Protein AF-0000000072579863 (afdb_homodimer)

Radius of gyration: 22.06 Å; Cα contacts (8 Å, |Δi|>4): 601; chains: 2; bounding box: 53×69×50 Å

Solvent-accessible surface area (backbone atoms only — not comparable to full-atom values): 20850 Å² total; per-residue (Å²): 117,68,35,62,46,49,32,50,51,50,44,51,38,34,43,69,58,76,55,53,56,57,38,72,56,56,63,69,60,50,19,60,74,68,69,47,52,67,66,45,46,49,36,12,48,28,32,31,34,74,67,58,52,30,44,77,42,88,98,76,46,42,24,33,30,64,64,43,58,68,49,47,50,31,52,34,43,37,44,40,52,50,42,24,47,18,49,58,72,32,66,48,58,58,71,59,46,52,53,35,48,52,50,19,50,52,23,53,75,71,65,36,54,68,53,29,47,51,28,55,52,49,46,57,49,46,35,40,51,20,56,69,18,68,68,55,37,50,52,48,52,50,44,47,22,50,44,34,31,42,44,59,54,31,37,76,81,35,71,63,69,55,58,66,50,49,60,52,51,45,53,28,46,55,28,44,77,69,68,32,33,62,58,18,16,51,52,48,26,55,51,38,67,56,44,45,64,65,54,44,72,50,44,77,130,118,66,33,61,47,48,30,50,52,50,46,50,39,34,42,70,57,77,56,53,55,57,38,75,58,56,63,70,62,50,19,60,74,66,69,47,52,66,67,44,46,50,36,10,47,28,33,31,35,73,67,57,52,29,43,76,41,88,98,75,45,42,23,32,30,65,62,42,59,69,49,46,50,33,52,34,43,38,43,39,51,49,41,24,47,16,48,59,73,32,65,48,57,60,70,61,47,51,53,37,49,52,50,20,50,52,22,53,75,70,66,35,54,70,54,27,48,51,29,54,53,51,46,56,50,48,37,40,52,19,54,70,17,69,67,57,39,50,51,47,52,50,44,46,21,51,47,36,32,42,43,59,55,34,36,75,81,36,70,63,69,56,57,66,50,48,60,51,51,44,53,27,47,55,28,44,75,68,68,32,34,63,60,19,16,51,52,48,26,55,51,39,67,55,44,46,65,65,54,45,73,51,45,77,129

InterPro domains:
  IPR000524 Transcription regulator HTH, GntR [PF00392] (3-64)
  IPR000524 Transcription regulator HTH, GntR [PR00035] (24-38)
  IPR000524 Transcription regulator HTH, GntR [PR00035] (38-54)
  IPR000524 Transcription regulator HTH, GntR [PS50949] (1-67)
  IPR000524 Transcription regulator HTH, GntR [SM00345] (6-64)
  IPR000524 Transcription regulator HTH, GntR [cd07377] (2-65)
  IPR008920 Transcription regulator FadR/GntR, C-terminal [G3DSA:1.20.120.530] (68-204)
  IPR008920 Transcription regulator FadR/GntR, C-terminal [SSF48008] (70-199)
  IPR011711 GntR, C-terminal [PF07729] (74-189)
  IPR011711 GntR, C-terminal [SM00895] (74-194)
  IPR036388 Winged helix-like DNA-binding domain superfamily [G3DSA:1.10.10.10] (1-67)
  IPR036390 Winged helix DNA-binding domain superfamily [SSF46785] (3-68)

Secondary structure (DSSP, 8-state):
-HHHHHHHHHHHHHHTT-S-TTPEE-HHHHHHHHT--HHHHHHHHHHHHHTTSEEEETTTEEEE----HHHHHHHHHHHHHHHHHHHHHS---HHHHHHHHHHHHHHHHTT-HHHHHHHHHHHHHHHHHTT--HHHHHHHHHHHHHHHHHHHHHHTT-TTTTHHHHHHHHHHHHHHHTT-HHHHHHHHHHHHHHHHHHHHTTS--/-HHHHHHHHHHHHHHTT-S-TTPEE-HHHHHHHHT--HHHHHHHHHHHHHTTSEEEETTTEEEE----HHHHHHHHHHHHHHHHHHHHHS---HHHHHHHHHHHHHHHHTT-HHHHHHHHHHHHHHHHHTT--HHHHHHHHHHHHHHHHHHHHHHTT-TTTTHHHHHHHHHHHHHHHTT-HHHHHHHHHHHHHHHHHHHHTTS--

Sequence (410 aa):
MRSQTVANQLRQEISRGRYQPGEKLNEVQLAERLDVSRNTLREGFAELASQGLVTRIHHRGVFIAKPTVADVADFYTARAFIEPNALRTADVDVPRLSTIVAAAEQALEEGDLAKVADANQRFHRVIVAGVGSSMVEDMMDRILALMRLAFLQVLEAEPEFHAPFVAKNREVMNALERMNFNEAADILEDSLISTPTAVQKYLSHMRSQTVANQLRQEISRGRYQPGEKLNEVQLAERLDVSRNTLREGFAELASQGLVTRIHHRGVFIAKPTVADVADFYTARAFIEPNALRTADVDVPRLSTIVAAAEQALEEGDLAKVADANQRFHRVIVAGVGSSMVEDMMDRILALMRLAFLQVLEAEPEFHAPFVAKNREVMNALERMNFNEAADILEDSLISTPTAVQKYLSH

Nearest PDB structures (foldseek):
  2hs5-assembly1_A  TM=8.736E-01  e=3.791E-11  Rhodococcus jostii RHA1
  7u5q-assembly2_B  TM=7.841E-01  e=1.484E-08  Brucella melitensis ATCC 23457
  3sxy-assembly1_B  TM=8.091E-01  e=8.394E-08  Thermotoga maritima
  3fms-assembly1_A-2  TM=7.259E-01  e=2.307E-07  Thermotoga maritima MSB8
  3ihu-assembly2_B  TM=7.349E-01  e=4.314E-07  Cupriavidus pinatubonensis JMP134

Organism: Corynebacterium urealyticum (strain ATCC 43042 / DSM 7109) (NCBI:txid504474)

pLDDT: mean 94.98, std 6.77, range [53.09, 98.88]

Foldseek 3Di:
DQLVVLLVVVLVCLLLPVDAAFAFDDLVVSCVVSVHDSVSNVSSLVVCVVLQQWDQDPPPHITGHQDALVNLVVLLVVLLPQQLVLLVPFQAPLVVLVVLLVQLVVCVVVVNLSSVLVSVLVNSLRSNVRNVDPVSSVNSSSSSSNVSNLVSLVCVVPVCLSVVVSVLSVVLSVCVVVVNSNSSSVSSSVCSNPSSVVSNVRGDD/DQLVVLLVVVLVCLLLPVDAAFAFDDLVVSCVVSVHDSVSNVSSLVVCVVLQQWDQDPPPHITGHQDALVNLVVLLVVLLPQQLVLLVPFQAPLVVLVVLLVQLVVCVVVVNLSSVLVSVLVNSLRSNVRNVDPVSSVNSSSSSSNVSNLVSLVCVVPVCLSVVVSVLSVQLSVCVVVVNSNSSSVSSSVCSNPSSVVSNVRGDD

Structure (mmCIF, N/CA/C/O backbone):
data_AF-0000000072579863-model_v1
#
loop_
_entity.id
_entity.type
_entity.pdbx_description
1 polymer 'Putative transcriptional regulator (GntR family)'
#
loop_
_atom_site.group_PDB
_atom_site.id
_atom_site.type_symbol
_atom_site.label_atom_id
_atom_site.label_alt_id
_atom_site.label_comp_id
_atom_site.label_asym_id
_atom_site.label_entity_id
_atom_site.label_seq_id
_atom_site.pdbx_PDB_ins_code
_atom_site.Cartn_x
_atom_site.Cartn_y
_atom_site.Cartn_z
_atom_site.occupancy
_atom_site.B_iso_or_equiv
_atom_site.auth_seq_id
_atom_site.auth_comp_id
_atom_site.auth_asym_id
_atom_site.auth_atom_id
_atom_site.pdbx_PDB_model_num
ATOM 1 N N . MET A 1 1 ? -16.328 3.16 -11.461 1 53.44 1 MET A N 1
ATOM 2 C CA . MET A 1 1 ? -15.688 4.414 -11.844 1 53.44 1 MET A CA 1
ATOM 3 C C . MET A 1 1 ? -16.062 5.531 -10.875 1 53.44 1 MET A C 1
ATOM 5 O O . MET A 1 1 ? -15.195 6.258 -10.391 1 53.44 1 MET A O 1
ATOM 9 N N . ARG A 1 2 ? -17.328 5.461 -10.539 1 54.84 2 ARG A N 1
ATOM 10 C CA . ARG A 1 2 ? -17.844 6.633 -9.836 1 54.84 2 ARG A CA 1
ATOM 11 C C . ARG A 1 2 ? -17.484 6.586 -8.359 1 54.84 2 ARG A C 1
ATOM 13 O O . ARG A 1 2 ? -17.094 7.598 -7.777 1 54.84 2 ARG A O 1
ATOM 20 N N . SER A 1 3 ? -17.531 5.348 -7.742 1 66.06 3 SER A N 1
ATOM 21 C CA . SER A 1 3 ? -17.266 5.227 -6.312 1 66.06 3 SER A CA 1
ATOM 22 C C . SER A 1 3 ? -15.797 5.492 -5.996 1 66.06 3 SER A C 1
ATOM 24 O O . SER A 1 3 ? -15.477 6.148 -5.004 1 66.06 3 SER A O 1
ATOM 26 N N . GLN A 1 4 ? -14.938 5.184 -6.84 1 69.62 4 GLN A N 1
ATOM 27 C CA . GLN A 1 4 ? -13.516 5.426 -6.645 1 69.62 4 GLN A CA 1
ATOM 28 C C . GLN A 1 4 ? -13.195 6.918 -6.699 1 69.62 4 GLN A C 1
ATOM 30 O O . GLN A 1 4 ? -12.344 7.406 -5.945 1 69.62 4 GLN A O 1
ATOM 35 N N . THR A 1 5 ? -14.094 7.496 -7.297 1 79 5 THR A N 1
ATOM 36 C CA . THR A 1 5 ? -13.93 8.938 -7.414 1 79 5 THR A CA 1
ATOM 37 C C . THR A 1 5 ? -14.305 9.633 -6.105 1 79 5 THR A C 1
ATOM 39 O O . THR A 1 5 ? -13.602 10.547 -5.656 1 79 5 THR A O 1
ATOM 42 N N . VAL A 1 6 ? -15.312 9.07 -5.453 1 90.81 6 VAL A N 1
ATOM 43 C CA . VAL A 1 6 ? -15.773 9.656 -4.195 1 90.81 6 VAL A CA 1
ATOM 44 C C . VAL A 1 6 ? -14.711 9.461 -3.117 1 90.81 6 VAL A C 1
ATOM 46 O O . VAL A 1 6 ? -14.352 10.414 -2.42 1 90.81 6 VAL A O 1
ATOM 49 N N . ALA A 1 7 ? -14.195 8.242 -3.006 1 93.12 7 ALA A N 1
ATOM 50 C CA . ALA A 1 7 ? -13.18 7.941 -2.002 1 93.12 7 ALA A CA 1
ATOM 51 C C . ALA A 1 7 ? -11.93 8.797 -2.219 1 93.12 7 ALA A C 1
ATOM 53 O O . ALA A 1 7 ? -11.359 9.328 -1.264 1 93.12 7 ALA A O 1
ATOM 54 N N . ASN A 1 8 ? -11.578 8.914 -3.459 1 93.44 8 ASN A N 1
ATOM 55 C CA . ASN A 1 8 ? -10.398 9.711 -3.787 1 93.44 8 ASN A CA 1
ATOM 56 C C . ASN A 1 8 ? -10.594 11.18 -3.416 1 93.44 8 ASN A C 1
ATOM 58 O O . ASN A 1 8 ? -9.711 11.805 -2.83 1 93.44 8 ASN A O 1
ATOM 62 N N . GLN A 1 9 ? -11.703 11.711 -3.729 1 95 9 GLN A N 1
ATOM 63 C CA . GLN A 1 9 ? -12.008 13.102 -3.42 1 95 9 GLN A CA 1
ATOM 64 C C . GLN A 1 9 ? -12.023 13.344 -1.913 1 95 9 GLN A C 1
ATOM 66 O O . GLN A 1 9 ? -11.438 14.312 -1.43 1 95 9 GLN A O 1
ATOM 71 N N . LEU A 1 10 ? -12.648 12.484 -1.229 1 96.44 10 LEU A N 1
ATOM 72 C CA . LEU A 1 10 ? -12.734 12.656 0.217 1 96.44 10 LEU A CA 1
ATOM 73 C C . LEU A 1 10 ? -11.367 12.469 0.87 1 96.44 10 LEU A C 1
ATOM 75 O O . LEU A 1 10 ? -11.023 13.18 1.814 1 96.44 10 LEU A O 1
ATOM 79 N N . ARG A 1 11 ? -10.609 11.5 0.396 1 97.12 11 ARG A N 1
ATOM 80 C CA . ARG A 1 11 ? -9.258 11.297 0.911 1 97.12 11 ARG A CA 1
ATOM 81 C C . ARG A 1 11 ? -8.414 12.562 0.737 1 97.12 11 ARG A C 1
ATOM 83 O O . ARG A 1 11 ? -7.664 12.938 1.639 1 97.12 11 ARG A O 1
ATOM 90 N N . GLN A 1 12 ? -8.57 13.18 -0.428 1 95.62 12 GLN A N 1
ATOM 91 C CA . GLN A 1 12 ? -7.852 14.422 -0.693 1 95.62 12 GLN A CA 1
ATOM 92 C C . GLN A 1 12 ? -8.289 15.531 0.263 1 95.62 12 GLN A C 1
ATOM 94 O O . GLN A 1 12 ? -7.461 16.281 0.773 1 95.62 12 GLN A O 1
ATOM 99 N N . GLU A 1 13 ? -9.539 15.625 0.482 1 96.75 13 GLU A N 1
ATOM 100 C CA . GLU A 1 13 ? -10.062 16.625 1.404 1 96.75 13 GLU A CA 1
ATOM 101 C C . GLU A 1 13 ? -9.57 16.375 2.826 1 96.75 13 GLU A C 1
ATOM 103 O O . GLU A 1 13 ? -9.25 17.328 3.555 1 96.75 13 GLU A O 1
ATOM 108 N N . ILE A 1 14 ? -9.5 15.109 3.176 1 97.75 14 ILE A N 1
ATOM 109 C CA . ILE A 1 14 ? -8.969 14.75 4.484 1 97.75 14 ILE A CA 1
ATOM 110 C C . ILE A 1 14 ? -7.5 15.156 4.574 1 97.75 14 ILE A C 1
ATOM 112 O O . ILE A 1 14 ? -7.078 15.781 5.551 1 97.75 14 ILE A O 1
ATOM 116 N N . SER A 1 15 ? -6.758 14.914 3.539 1 96.94 15 SER A N 1
ATOM 117 C CA . SER A 1 15 ? -5.332 15.219 3.51 1 96.94 15 SER A CA 1
ATOM 118 C C . SER A 1 15 ? -5.086 16.719 3.562 1 96.94 15 SER A C 1
ATOM 120 O O . SER A 1 15 ? -4.043 17.172 4.043 1 96.94 15 SER A O 1
ATOM 122 N N . ARG A 1 16 ? -6.082 17.484 3.146 1 95.44 16 ARG A N 1
ATOM 123 C CA . ARG A 1 16 ? -5.961 18.938 3.125 1 95.44 16 ARG A CA 1
ATOM 124 C C . ARG A 1 16 ? -6.441 19.547 4.438 1 95.44 16 ARG A C 1
ATOM 126 O O . ARG A 1 16 ? -6.371 20.766 4.625 1 95.44 16 ARG A O 1
ATOM 133 N N . GLY A 1 17 ? -6.996 18.75 5.262 1 96.38 17 GLY A N 1
ATOM 134 C CA . GLY A 1 17 ? -7.391 19.234 6.578 1 96.38 17 GLY A CA 1
ATOM 135 C C . GLY A 1 17 ? -8.805 19.781 6.613 1 96.38 17 GLY A C 1
ATOM 136 O O . GLY A 1 17 ? -9.148 20.594 7.477 1 96.38 17 GLY A O 1
ATOM 137 N N . ARG A 1 18 ? -9.633 19.297 5.707 1 96.38 18 ARG A N 1
ATOM 138 C CA . ARG A 1 18 ? -10.992 19.812 5.629 1 96.38 18 ARG A CA 1
ATOM 139 C C . ARG A 1 18 ? -11.891 19.172 6.676 1 96.38 18 ARG A C 1
ATOM 141 O O . ARG A 1 18 ? -13.008 19.625 6.914 1 96.38 18 ARG A O 1
ATOM 148 N N . TYR A 1 19 ? -11.445 18.125 7.305 1 97.44 19 TYR A N 1
ATOM 149 C CA . TYR A 1 19 ? -12.195 17.406 8.328 1 97.44 19 TYR A CA 1
ATOM 150 C C . TYR A 1 19 ? -11.383 17.266 9.609 1 97.44 19 TYR A C 1
ATOM 152 O O . TYR A 1 19 ? -10.148 17.156 9.562 1 97.44 19 TYR A O 1
ATOM 160 N N . GLN A 1 20 ? -12.07 17.25 10.719 1 96.94 20 GLN A N 1
ATOM 161 C CA . GLN A 1 20 ? -11.43 17.031 12.016 1 96.94 20 GLN A CA 1
ATOM 162 C C . GLN A 1 20 ? -11.492 15.57 12.43 1 96.94 20 GLN A C 1
ATOM 164 O O . GLN A 1 20 ? -12.469 14.875 12.125 1 96.94 20 GLN A O 1
ATOM 169 N N . PRO A 1 21 ? -10.438 15.125 13.117 1 96.69 21 PRO A N 1
ATOM 170 C CA . PRO A 1 21 ? -10.539 13.773 13.664 1 96.69 21 PRO A CA 1
ATOM 171 C C . PRO A 1 21 ? -11.789 13.57 14.523 1 96.69 21 PRO A C 1
ATOM 173 O O . PRO A 1 21 ? -12.078 14.398 15.391 1 96.69 21 PRO A O 1
ATOM 176 N N . G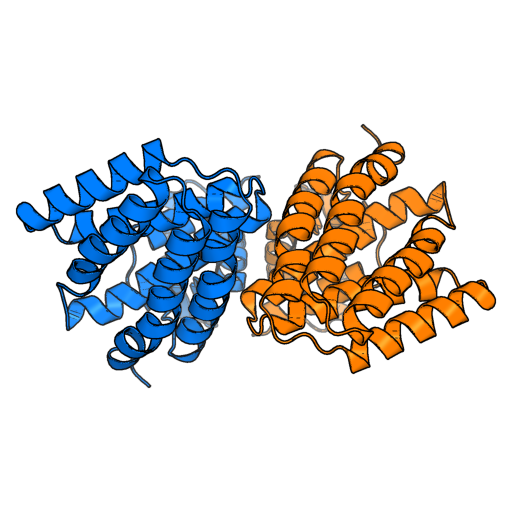LY A 1 22 ? -12.57 12.547 14.18 1 96.62 22 GLY A N 1
ATOM 177 C CA . GLY A 1 22 ? -13.75 12.219 14.961 1 96.62 22 GLY A CA 1
ATOM 178 C C . GLY A 1 22 ? -15.008 12.906 14.469 1 96.62 22 GLY A C 1
ATOM 179 O O . GLY A 1 22 ? -16.109 12.648 14.961 1 96.62 22 GLY A O 1
ATOM 180 N N . GLU A 1 23 ? -14.883 13.695 13.484 1 97.44 23 GLU A N 1
ATOM 181 C CA . GLU A 1 23 ? -16.016 14.445 12.938 1 97.44 23 GLU A CA 1
ATOM 182 C C . GLU A 1 23 ? -17.031 13.523 12.289 1 97.44 23 GLU A C 1
ATOM 184 O O . GLU A 1 23 ? -16.656 12.617 11.539 1 97.44 23 GLU A O 1
ATOM 189 N N . LYS A 1 24 ? -18.344 13.68 12.609 1 97.75 24 LYS A N 1
ATOM 190 C CA . LYS A 1 24 ? -19.406 12.914 11.969 1 97.75 24 LYS A CA 1
ATOM 191 C C . LYS A 1 24 ? -19.688 13.438 10.562 1 97.75 24 LYS A C 1
ATOM 193 O O . LYS A 1 24 ? -19.781 14.648 10.352 1 97.75 24 LYS A O 1
ATOM 198 N N . LEU A 1 25 ? -19.766 12.547 9.633 1 97.38 25 LEU A N 1
ATOM 199 C CA . LEU A 1 25 ? -20.062 12.922 8.258 1 97.38 25 LEU A CA 1
ATOM 200 C C . LEU A 1 25 ? -21.562 12.852 7.996 1 97.38 25 LEU A C 1
ATOM 202 O O . LEU A 1 25 ? -22.219 11.867 8.336 1 97.38 25 LEU A O 1
ATOM 206 N N . ASN A 1 26 ? -22.109 13.898 7.461 1 95.88 26 ASN A N 1
ATOM 207 C CA . ASN A 1 26 ? -23.5 13.922 7.039 1 95.88 26 ASN A CA 1
ATOM 208 C C . ASN A 1 26 ? -23.688 13.336 5.645 1 95.88 26 ASN A C 1
ATOM 210 O O . ASN A 1 26 ? -23.375 13.984 4.645 1 95.88 26 ASN A O 1
ATOM 214 N N . GLU A 1 27 ? -24.203 12.18 5.605 1 94.19 27 GLU A N 1
ATOM 215 C CA . GLU A 1 27 ? -24.297 11.445 4.352 1 94.19 27 GLU A CA 1
ATOM 216 C C . GLU A 1 27 ? -25.156 12.188 3.338 1 94.19 27 GLU A C 1
ATOM 218 O O . GLU A 1 27 ? -24.828 12.242 2.152 1 94.19 27 GLU A O 1
ATOM 223 N N . VAL A 1 28 ? -26.266 12.781 3.807 1 94.5 28 VAL A N 1
ATOM 224 C CA . VAL A 1 28 ? -27.188 13.469 2.916 1 94.5 28 VAL A CA 1
ATOM 225 C C . VAL A 1 28 ? -26.5 14.688 2.297 1 94.5 28 VAL A C 1
ATOM 227 O O . VAL A 1 28 ? -26.516 14.859 1.075 1 94.5 28 VAL A O 1
ATOM 230 N N . GLN A 1 29 ? -25.922 15.453 3.072 1 95.88 29 GLN A N 1
ATOM 231 C CA . GLN A 1 29 ? -25.234 16.656 2.607 1 95.88 29 GLN A CA 1
ATOM 232 C C . GLN A 1 29 ? -24.078 16.312 1.685 1 95.88 29 GLN A C 1
ATOM 234 O O . GLN A 1 29 ? -23.859 16.984 0.675 1 95.88 29 GLN A O 1
ATOM 239 N N . LEU A 1 30 ? -23.281 15.297 2.076 1 96.06 30 LEU A N 1
ATOM 240 C CA . LEU A 1 30 ? -22.109 14.906 1.285 1 96.06 30 LEU A CA 1
ATOM 241 C C . LEU A 1 30 ? -22.547 14.367 -0.076 1 96.06 30 LEU A C 1
ATOM 243 O O . LEU A 1 30 ? -21.906 14.664 -1.093 1 96.06 30 LEU A O 1
ATOM 247 N N . ALA A 1 31 ? -23.594 13.586 -0.081 1 95.5 31 ALA A N 1
ATOM 248 C CA . ALA A 1 31 ? -24.109 13.055 -1.342 1 95.5 31 ALA A CA 1
ATOM 249 C C . ALA A 1 31 ? -24.531 14.188 -2.275 1 95.5 31 ALA A C 1
ATOM 251 O O . ALA A 1 31 ? -24.266 14.141 -3.479 1 95.5 31 ALA A O 1
ATOM 252 N N . GLU A 1 32 ? -25.188 15.188 -1.722 1 95.88 32 GLU A N 1
ATOM 253 C CA . GLU A 1 32 ? -25.625 16.344 -2.494 1 95.88 32 GLU A CA 1
ATOM 254 C C . GLU A 1 32 ? -24.438 17.125 -3.031 1 95.88 32 GLU A C 1
ATOM 256 O O . GLU A 1 32 ? -24.391 17.469 -4.215 1 95.88 32 GLU A O 1
ATOM 261 N N . ARG A 1 33 ? -23.484 17.328 -2.211 1 95.38 33 ARG A N 1
ATOM 262 C CA . ARG A 1 33 ? -22.312 18.125 -2.58 1 95.38 33 ARG A CA 1
ATOM 263 C C . ARG A 1 33 ? -21.5 17.422 -3.67 1 95.38 33 ARG A C 1
ATOM 265 O O . ARG A 1 33 ? -20.984 18.078 -4.578 1 95.38 33 ARG A O 1
ATOM 272 N N . LEU A 1 34 ? -21.406 16.141 -3.529 1 94.62 34 LEU A N 1
ATOM 273 C CA . LEU A 1 34 ? -20.594 15.375 -4.465 1 94.62 34 LEU A CA 1
ATOM 274 C C . LEU A 1 34 ? -21.422 14.938 -5.676 1 94.62 34 LEU A C 1
ATOM 276 O O . LEU A 1 34 ? -20.875 14.344 -6.609 1 94.62 34 LEU A O 1
ATOM 280 N N . ASP A 1 35 ? -22.641 15.203 -5.672 1 94.56 35 ASP A N 1
ATOM 281 C CA . ASP A 1 35 ? -23.562 14.883 -6.746 1 94.56 35 ASP A CA 1
ATOM 282 C C . ASP A 1 35 ? -23.562 13.391 -7.059 1 94.56 35 ASP A C 1
ATOM 284 O O . ASP A 1 35 ? -23.344 12.992 -8.203 1 94.56 35 ASP A O 1
ATOM 288 N N . VAL A 1 36 ? -23.734 12.586 -6.047 1 93.88 36 VAL A N 1
ATOM 289 C CA . VAL A 1 36 ? -23.812 11.133 -6.188 1 93.88 36 VAL A CA 1
ATOM 290 C C . VAL A 1 36 ? -24.969 10.594 -5.367 1 93.88 36 VAL A C 1
ATOM 292 O O . VAL A 1 36 ? -25.516 11.289 -4.5 1 93.88 36 VAL A O 1
ATOM 295 N N . SER A 1 37 ? -25.344 9.398 -5.715 1 90.31 37 SER A N 1
ATOM 296 C CA . SER A 1 37 ? -26.375 8.727 -4.926 1 90.31 37 SER A CA 1
ATOM 297 C C . SER A 1 37 ? -25.844 8.32 -3.557 1 90.31 37 SER A C 1
ATOM 299 O O . SER A 1 37 ? -24.625 8.273 -3.346 1 90.31 37 SER A O 1
ATOM 301 N N . ARG A 1 38 ? -26.734 8.07 -2.65 1 87.81 38 ARG A N 1
ATOM 302 C CA . ARG A 1 38 ? -26.344 7.602 -1.324 1 87.81 38 ARG A CA 1
ATOM 303 C C . ARG A 1 38 ? -25.594 6.27 -1.411 1 87.81 38 ARG A C 1
ATOM 305 O O . ARG A 1 38 ? -24.688 6.012 -0.627 1 87.81 38 ARG A O 1
ATOM 312 N N . ASN A 1 39 ? -25.969 5.465 -2.287 1 82.44 39 ASN A N 1
ATOM 313 C CA . ASN A 1 39 ? -25.328 4.172 -2.471 1 82.44 39 ASN A CA 1
ATOM 314 C C . ASN A 1 39 ? -23.875 4.328 -2.918 1 82.44 39 ASN A C 1
ATOM 316 O O . ASN A 1 39 ? -22.984 3.664 -2.391 1 82.44 39 ASN A O 1
ATOM 320 N N . THR A 1 40 ? -23.672 5.168 -3.844 1 86.56 40 THR A N 1
ATOM 321 C CA . THR A 1 40 ? -22.328 5.457 -4.328 1 86.56 40 THR A CA 1
ATOM 322 C C . THR A 1 40 ? -21.453 6.031 -3.213 1 86.56 40 THR A C 1
ATOM 324 O O . THR A 1 40 ? -20.297 5.656 -3.07 1 86.56 40 THR A O 1
ATOM 327 N N . LEU A 1 41 ? -22.062 6.902 -2.477 1 92 41 LEU A N 1
ATOM 328 C CA . LEU A 1 41 ? -21.344 7.488 -1.351 1 92 41 LEU A CA 1
ATOM 329 C C . LEU A 1 41 ? -20.938 6.418 -0.344 1 92 41 LEU A C 1
ATOM 331 O O . LEU A 1 41 ? -19.797 6.418 0.149 1 92 41 LEU A O 1
ATOM 335 N N . ARG A 1 42 ? -21.812 5.523 -0.1 1 85.69 42 ARG A N 1
ATOM 336 C CA . ARG A 1 42 ? -21.562 4.473 0.878 1 85.69 42 ARG A CA 1
ATOM 337 C C . ARG A 1 42 ? -20.453 3.529 0.391 1 85.69 42 ARG A C 1
ATOM 339 O O . ARG A 1 42 ? -19.672 3.023 1.189 1 85.69 42 ARG A O 1
ATOM 346 N N . GLU A 1 43 ? -20.406 3.377 -0.846 1 85 43 GLU A N 1
ATOM 347 C CA . GLU A 1 43 ? -19.297 2.609 -1.416 1 85 43 GLU A CA 1
ATOM 348 C C . GLU A 1 43 ? -17.969 3.32 -1.203 1 85 43 GLU A C 1
ATOM 350 O O . GLU A 1 43 ? -16.953 2.68 -0.899 1 85 43 GLU A O 1
ATOM 355 N N . GLY A 1 44 ? -18.031 4.578 -1.396 1 91.12 44 GLY A N 1
ATOM 356 C CA . GLY A 1 44 ? -16.844 5.371 -1.108 1 91.12 44 GLY A CA 1
ATOM 357 C C . GLY A 1 44 ? -16.422 5.305 0.346 1 91.12 44 GLY A C 1
ATOM 358 O O . GLY A 1 44 ? -15.227 5.188 0.645 1 91.12 44 GLY A O 1
ATOM 359 N N . PHE A 1 45 ? -17.406 5.293 1.229 1 92.44 45 PHE A N 1
ATOM 360 C CA . PHE A 1 45 ? -17.141 5.184 2.658 1 92.44 45 PHE A CA 1
ATOM 361 C C . PHE A 1 45 ? -16.5 3.834 2.984 1 92.44 45 PHE A C 1
ATOM 363 O O . PHE A 1 45 ? -15.609 3.75 3.826 1 92.44 45 PHE A O 1
ATOM 370 N N . ALA A 1 46 ? -16.969 2.85 2.33 1 88 46 ALA A N 1
ATOM 371 C CA . ALA A 1 46 ? -16.422 1.518 2.572 1 88 46 ALA A CA 1
ATOM 372 C C . ALA A 1 46 ? -14.945 1.454 2.189 1 88 46 ALA A C 1
ATOM 374 O O . ALA A 1 46 ? -14.133 0.869 2.912 1 88 46 ALA A O 1
ATOM 375 N N . GLU A 1 47 ? -14.641 2.062 1.113 1 89.62 47 GLU A N 1
ATOM 376 C CA . GLU A 1 47 ? -13.242 2.133 0.694 1 89.62 47 GLU A CA 1
ATOM 377 C C . GLU A 1 47 ? -12.406 2.918 1.698 1 89.62 47 GLU A C 1
ATOM 379 O O . GLU A 1 47 ? -11.328 2.469 2.104 1 89.62 47 GLU A O 1
ATOM 384 N N . LEU A 1 48 ? -12.93 4.023 2.107 1 94.81 48 LEU A N 1
ATOM 385 C CA . LEU A 1 48 ? -12.211 4.863 3.059 1 94.81 48 LEU A CA 1
ATOM 386 C C . LEU A 1 48 ? -12.062 4.156 4.402 1 94.81 48 LEU A C 1
ATOM 388 O O . LEU A 1 48 ? -11.055 4.328 5.094 1 94.81 48 LEU A O 1
ATOM 392 N N . ALA A 1 49 ? -13.062 3.396 4.773 1 92.44 49 ALA A N 1
ATOM 393 C CA . ALA A 1 49 ? -13 2.629 6.016 1 92.44 49 ALA A CA 1
ATOM 394 C C . ALA A 1 49 ? -11.898 1.574 5.957 1 92.44 49 ALA A C 1
ATOM 396 O O . ALA A 1 49 ? -11.18 1.369 6.934 1 92.44 49 ALA A O 1
ATOM 397 N N . SER A 1 50 ? -11.773 0.997 4.84 1 88.56 50 SER A N 1
ATOM 398 C CA . SER A 1 50 ? -10.727 -0.004 4.664 1 88.56 50 SER A CA 1
ATOM 399 C C . SER A 1 50 ? -9.336 0.629 4.727 1 88.56 50 SER A C 1
ATOM 401 O O . SER A 1 50 ? -8.352 -0.05 5.023 1 88.56 50 SER A O 1
ATOM 403 N N . GLN A 1 51 ? -9.305 1.89 4.469 1 92.56 51 GLN A N 1
ATOM 404 C CA . GLN A 1 51 ? -8.055 2.637 4.52 1 92.56 51 GLN A CA 1
ATOM 405 C C . GLN A 1 51 ? -7.832 3.246 5.902 1 92.56 51 GLN A C 1
ATOM 407 O O . GLN A 1 51 ? -6.824 3.914 6.141 1 92.56 51 GLN A O 1
ATOM 412 N N . GLY A 1 52 ? -8.805 3.078 6.781 1 94.12 52 GLY A N 1
ATOM 413 C CA . GLY A 1 52 ? -8.688 3.588 8.133 1 94.12 52 GLY A CA 1
ATOM 414 C C . GLY A 1 52 ? -8.961 5.074 8.242 1 94.12 52 GLY A C 1
ATOM 415 O O . GLY A 1 52 ? -8.586 5.715 9.227 1 94.12 52 GLY A O 1
ATOM 416 N N . LEU A 1 53 ? -9.648 5.637 7.223 1 97.31 53 LEU A N 1
ATOM 417 C CA . LEU A 1 53 ? -9.812 7.086 7.18 1 97.31 53 LEU A CA 1
ATOM 418 C C . LEU A 1 53 ? -11.164 7.496 7.738 1 97.31 53 LEU A C 1
ATOM 420 O O . LEU A 1 53 ? -11.367 8.656 8.094 1 97.31 53 LEU A O 1
ATOM 424 N N . VAL A 1 54 ? -12.125 6.52 7.719 1 96.75 54 VAL A N 1
ATOM 425 C CA . VAL A 1 54 ? -13.414 6.723 8.375 1 96.75 54 VAL A CA 1
ATOM 426 C C . VAL A 1 54 ? -13.797 5.469 9.156 1 96.75 54 VAL A C 1
ATOM 428 O O . VAL A 1 54 ? -13.219 4.398 8.953 1 96.75 54 VAL A O 1
ATOM 431 N N . THR A 1 55 ? -14.664 5.656 10.062 1 94.5 55 THR A N 1
ATOM 432 C CA . THR A 1 55 ? -15.234 4.559 10.836 1 94.5 55 THR A CA 1
ATOM 433 C C . THR A 1 55 ? -16.75 4.598 10.797 1 94.5 55 THR A C 1
ATOM 435 O O . THR A 1 55 ? -17.359 5.648 11.016 1 94.5 55 THR A O 1
ATOM 438 N N . ARG A 1 56 ? -17.281 3.492 10.5 1 90.12 56 ARG A N 1
ATOM 439 C CA . ARG A 1 56 ? -18.734 3.365 10.547 1 90.12 56 ARG A CA 1
ATOM 440 C C . ARG A 1 56 ? -19.188 2.783 11.875 1 90.12 56 ARG A C 1
ATOM 442 O O . ARG A 1 56 ? -18.719 1.729 12.297 1 90.12 56 ARG A O 1
ATOM 449 N N . ILE A 1 57 ? -20.062 3.461 12.492 1 89.88 57 ILE A N 1
ATOM 450 C CA . ILE A 1 57 ? -20.641 2.98 13.742 1 89.88 57 ILE A CA 1
ATOM 451 C C . ILE A 1 57 ? -22.125 2.699 13.539 1 89.88 57 ILE A C 1
ATOM 453 O O . ILE A 1 57 ? -22.875 3.58 13.117 1 89.88 57 ILE A O 1
ATOM 457 N N . HIS A 1 58 ? -22.469 1.477 13.852 1 85.5 58 HIS A N 1
ATOM 458 C CA . HIS A 1 58 ? -23.844 1.031 13.664 1 85.5 58 HIS A CA 1
ATOM 459 C C . HIS A 1 58 ? -24.828 1.963 14.375 1 85.5 58 HIS A C 1
ATOM 461 O O . HIS A 1 58 ? -24.609 2.326 15.531 1 85.5 58 HIS A O 1
ATOM 467 N N . HIS A 1 59 ? -25.797 2.385 13.68 1 87.69 59 HIS A N 1
ATOM 468 C CA . HIS A 1 59 ? -26.922 3.205 14.141 1 87.69 59 HIS A CA 1
ATOM 469 C C . HIS A 1 59 ? -26.453 4.605 14.523 1 87.69 59 HIS A C 1
ATOM 471 O O . HIS A 1 59 ? -27.203 5.375 15.117 1 87.69 59 HIS A O 1
ATOM 477 N N . ARG A 1 60 ? -25.188 4.969 14.328 1 92.19 60 ARG A N 1
ATOM 478 C CA . ARG A 1 60 ? -24.703 6.301 14.672 1 92.19 60 ARG A CA 1
ATOM 479 C C . ARG A 1 60 ? -24.25 7.051 13.422 1 92.19 60 ARG A C 1
ATOM 481 O O . ARG A 1 60 ? -24.391 8.273 13.336 1 92.19 60 ARG A O 1
ATOM 488 N N . GLY A 1 61 ? -23.594 6.242 12.5 1 94.38 61 GLY A N 1
ATOM 489 C CA . GLY A 1 61 ? -23.172 6.91 11.281 1 94.38 61 GLY A CA 1
ATOM 490 C C . GLY A 1 61 ? -21.719 6.688 10.945 1 94.38 61 GLY A C 1
ATOM 491 O O . GLY A 1 61 ? -21.141 5.672 11.328 1 94.38 61 GLY A O 1
ATOM 492 N N . VAL A 1 62 ? -21.172 7.562 10.039 1 95.88 62 VAL A N 1
ATOM 493 C CA . VAL A 1 62 ? -19.797 7.488 9.578 1 95.88 62 VAL A CA 1
ATOM 494 C C . VAL A 1 62 ? -19 8.664 10.148 1 95.88 62 VAL A C 1
ATOM 496 O O . VAL A 1 62 ? -19.453 9.805 10.117 1 95.88 62 VAL A O 1
ATOM 499 N N . PHE A 1 63 ? -17.844 8.352 10.688 1 98.06 63 PHE A N 1
ATOM 500 C CA . PHE A 1 63 ? -17 9.344 11.344 1 98.06 63 PHE A CA 1
ATOM 501 C C . PHE A 1 63 ? -15.602 9.352 10.734 1 98.06 63 PHE A C 1
ATOM 503 O O . PHE A 1 63 ? -15.078 8.305 10.344 1 98.06 63 PHE A O 1
ATOM 510 N N . ILE A 1 64 ? -15.023 10.531 10.68 1 98.44 64 ILE A N 1
ATOM 511 C CA . ILE A 1 64 ? -13.609 10.633 10.336 1 98.44 64 ILE A CA 1
ATOM 512 C C . ILE A 1 64 ? -12.773 9.914 11.391 1 98.44 64 ILE A C 1
ATOM 514 O O . ILE A 1 64 ? -13.039 10.023 12.586 1 98.44 64 ILE A O 1
ATOM 518 N N . ALA A 1 65 ? -11.766 9.273 10.945 1 97.19 65 ALA A N 1
ATOM 519 C CA . ALA A 1 65 ? -10.922 8.492 11.852 1 97.19 65 ALA A CA 1
ATOM 520 C C . ALA A 1 65 ? -10.125 9.406 12.781 1 97.19 65 ALA A C 1
ATOM 522 O O . ALA A 1 65 ? -9.828 10.555 12.422 1 97.19 65 ALA A O 1
ATOM 523 N N . LYS A 1 66 ? -9.891 8.906 13.93 1 96.19 66 LYS A N 1
ATOM 524 C CA . LYS A 1 66 ? -8.961 9.492 14.891 1 96.19 66 LYS A CA 1
ATOM 525 C C . LYS A 1 66 ? -7.762 8.578 15.125 1 96.19 66 LYS A C 1
ATOM 527 O O . LYS A 1 66 ? -7.82 7.672 15.953 1 96.19 66 LYS A O 1
ATOM 532 N N . PRO A 1 67 ? -6.688 8.828 14.375 1 96.12 67 PRO A N 1
ATOM 533 C CA . PRO A 1 67 ? -5.531 7.938 14.469 1 96.12 67 PRO A CA 1
ATOM 534 C C . PRO A 1 67 ? -5.035 7.773 15.906 1 96.12 67 PRO A C 1
ATOM 536 O O . PRO A 1 67 ? -5 8.742 16.672 1 96.12 67 PRO A O 1
ATOM 539 N N . THR A 1 68 ? -4.734 6.566 16.25 1 95.12 68 THR A N 1
ATOM 540 C CA . THR A 1 68 ? -4.211 6.203 17.562 1 95.12 68 THR A CA 1
ATOM 541 C C . THR A 1 68 ? -2.688 6.156 17.547 1 95.12 68 THR A C 1
ATOM 543 O O . THR A 1 68 ? -2.068 6.336 16.5 1 95.12 68 THR A O 1
ATOM 546 N N . VAL A 1 69 ? -2.113 5.898 18.734 1 95.81 69 VAL A N 1
ATOM 547 C CA . VAL A 1 69 ? -0.671 5.711 18.859 1 95.81 69 VAL A CA 1
ATOM 548 C C . VAL A 1 69 ? -0.216 4.555 17.984 1 95.81 69 VAL A C 1
ATOM 550 O O . VAL A 1 69 ? 0.819 4.645 17.312 1 95.81 69 VAL A O 1
ATOM 553 N N . ALA A 1 70 ? -1.031 3.52 17.938 1 95.25 70 ALA A N 1
ATOM 554 C CA . ALA A 1 70 ? -0.69 2.352 17.125 1 95.25 70 ALA A CA 1
ATOM 555 C C . ALA A 1 70 ? -0.727 2.684 15.641 1 95.25 70 ALA A C 1
ATOM 557 O O . ALA A 1 70 ? 0.113 2.211 14.875 1 95.25 70 ALA A O 1
ATOM 558 N N . ASP A 1 71 ? -1.691 3.523 15.25 1 95.5 71 ASP A N 1
ATOM 559 C CA . ASP A 1 71 ? -1.769 3.957 13.859 1 95.5 71 ASP A CA 1
ATOM 560 C C . ASP A 1 71 ? -0.528 4.754 13.461 1 95.5 71 ASP A C 1
ATOM 562 O O . ASP A 1 71 ? 0.065 4.504 12.406 1 95.5 71 ASP A O 1
ATOM 566 N N . VAL A 1 72 ? -0.165 5.656 14.328 1 97.25 72 VAL A N 1
ATOM 567 C CA . VAL A 1 72 ? 0.983 6.52 14.07 1 97.25 72 VAL A CA 1
ATOM 568 C C . VAL A 1 72 ? 2.252 5.676 13.961 1 97.25 72 VAL A C 1
ATOM 570 O O . VAL A 1 72 ? 3.053 5.863 13.047 1 97.25 72 VAL A O 1
ATOM 573 N N . ALA A 1 73 ? 2.383 4.734 14.836 1 96.88 73 ALA A N 1
ATOM 574 C CA . ALA A 1 73 ? 3.549 3.855 14.789 1 96.88 73 ALA A CA 1
ATOM 575 C C . ALA A 1 73 ? 3.617 3.102 13.461 1 96.88 73 ALA A C 1
ATOM 577 O O . ALA A 1 73 ? 4.684 3.004 12.852 1 96.88 73 ALA A O 1
ATOM 578 N N . ASP A 1 74 ? 2.535 2.68 12.992 1 97.25 74 ASP A N 1
ATOM 579 C CA . ASP A 1 74 ? 2.508 1.861 11.781 1 97.25 74 ASP A CA 1
ATOM 580 C C . ASP A 1 74 ? 2.826 2.697 10.547 1 97.25 74 ASP A C 1
ATOM 582 O O . ASP A 1 74 ? 3.672 2.314 9.734 1 97.25 74 ASP A O 1
ATOM 586 N N . PHE A 1 75 ? 2.133 3.836 10.375 1 96.81 75 PHE A N 1
ATOM 587 C CA . PHE A 1 75 ? 2.369 4.543 9.117 1 96.81 75 PHE A CA 1
ATOM 588 C C . PHE A 1 75 ? 3.742 5.207 9.125 1 96.81 75 PHE A C 1
ATOM 590 O O . PHE A 1 75 ? 4.332 5.426 8.062 1 96.81 75 PHE A O 1
ATOM 597 N N . TYR A 1 76 ? 4.34 5.414 10.328 1 98.25 76 TYR A N 1
ATOM 598 C CA . TYR A 1 76 ? 5.719 5.891 10.32 1 98.25 76 TYR A CA 1
ATOM 599 C C . TYR A 1 76 ? 6.688 4.758 10.008 1 98.25 76 TYR A C 1
ATOM 601 O O . TYR A 1 76 ? 7.73 4.98 9.391 1 98.25 76 TYR A O 1
ATOM 609 N N . THR A 1 77 ? 6.355 3.535 10.445 1 98.25 77 THR A N 1
ATOM 610 C CA . THR A 1 77 ? 7.152 2.395 10.008 1 98.25 77 THR A CA 1
ATOM 611 C C . THR A 1 77 ? 7.129 2.266 8.492 1 98.25 77 THR A C 1
ATOM 613 O O . THR A 1 77 ? 8.172 2.082 7.863 1 98.25 77 THR A O 1
ATOM 616 N N . ALA A 1 78 ? 5.98 2.41 7.914 1 98.5 78 ALA A N 1
ATOM 617 C CA . ALA A 1 78 ? 5.844 2.361 6.461 1 98.5 78 ALA A CA 1
ATOM 618 C C . ALA A 1 78 ? 6.629 3.49 5.797 1 98.5 78 ALA A C 1
ATOM 620 O O . ALA A 1 78 ? 7.359 3.264 4.828 1 98.5 78 ALA A O 1
ATOM 621 N N . ARG A 1 79 ? 6.484 4.703 6.332 1 98.75 79 ARG A N 1
ATOM 622 C CA . ARG A 1 79 ? 7.176 5.863 5.777 1 98.75 79 ARG A CA 1
ATOM 623 C C . ARG A 1 79 ? 8.688 5.676 5.836 1 98.75 79 ARG A C 1
ATOM 625 O O . ARG A 1 79 ? 9.391 5.922 4.852 1 98.75 79 ARG A O 1
ATOM 632 N N . ALA A 1 80 ? 9.164 5.219 7.023 1 98.56 80 ALA A N 1
ATOM 633 C CA . ALA A 1 80 ? 10.602 5.062 7.23 1 98.56 80 ALA A CA 1
ATOM 634 C C . ALA A 1 80 ? 11.172 3.984 6.312 1 98.56 80 ALA A C 1
ATOM 636 O O . ALA A 1 80 ? 12.383 3.943 6.074 1 98.56 80 ALA A O 1
ATOM 637 N N . PHE A 1 81 ? 10.297 3.174 5.777 1 98.56 81 PHE A N 1
ATOM 638 C CA . PHE A 1 81 ? 10.711 2.154 4.82 1 98.56 81 PHE A CA 1
ATOM 639 C C . PHE A 1 81 ? 10.602 2.68 3.395 1 98.56 81 PHE A C 1
ATOM 641 O O . PHE A 1 81 ? 11.562 2.594 2.623 1 98.56 81 PHE A O 1
ATOM 648 N N . ILE A 1 82 ? 9.523 3.303 3.037 1 98.56 82 ILE A N 1
ATOM 649 C CA . ILE A 1 82 ? 9.195 3.615 1.651 1 98.56 82 ILE A CA 1
ATOM 650 C C . ILE A 1 82 ? 9.961 4.859 1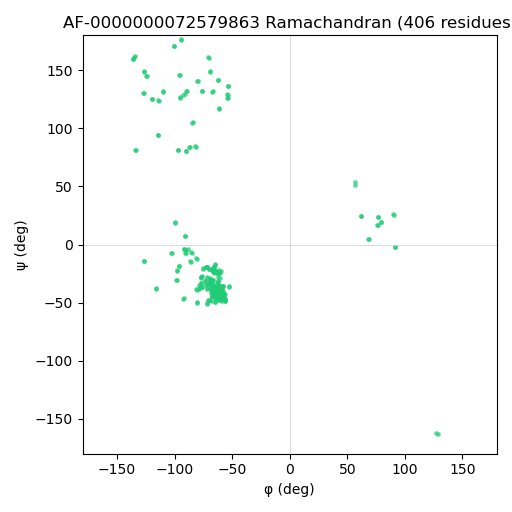.206 1 98.56 82 ILE A C 1
ATOM 652 O O . ILE A 1 82 ? 10.602 4.859 0.151 1 98.56 82 ILE A O 1
ATOM 656 N N . GLU A 1 83 ? 9.93 5.898 1.942 1 98.81 83 GLU A N 1
ATOM 657 C CA . GLU A 1 83 ? 10.406 7.195 1.474 1 98.81 83 GLU A CA 1
ATOM 658 C C . GLU A 1 83 ? 11.93 7.211 1.339 1 98.81 83 GLU A C 1
ATOM 660 O O . GLU A 1 83 ? 12.461 7.602 0.298 1 98.81 83 GLU A O 1
ATOM 665 N N . PRO A 1 84 ? 12.711 6.73 2.385 1 98.81 84 PRO A N 1
ATOM 666 C CA . PRO A 1 84 ? 14.164 6.695 2.184 1 98.81 84 PRO A CA 1
ATOM 667 C C . PRO A 1 84 ? 14.57 5.789 1.027 1 98.81 84 PRO A C 1
ATOM 669 O O . PRO A 1 84 ? 15.484 6.129 0.267 1 98.81 84 PRO A O 1
ATOM 672 N N . ASN A 1 85 ? 13.883 4.672 0.871 1 98.38 85 ASN A N 1
ATOM 673 C CA . ASN A 1 85 ? 14.234 3.771 -0.221 1 98.38 85 ASN A CA 1
ATOM 674 C C . ASN A 1 85 ? 13.867 4.367 -1.578 1 98.38 85 ASN A C 1
ATOM 676 O O . ASN A 1 85 ? 14.547 4.113 -2.574 1 98.38 85 ASN A O 1
ATOM 680 N N . ALA A 1 86 ? 12.812 5.18 -1.638 1 98.56 86 ALA A N 1
ATOM 681 C CA . ALA A 1 86 ? 12.516 5.91 -2.863 1 98.56 86 ALA A CA 1
ATOM 682 C C . ALA A 1 86 ? 13.648 6.863 -3.229 1 98.56 86 ALA A C 1
ATOM 684 O O . ALA A 1 86 ? 14.039 6.957 -4.395 1 98.56 86 ALA A O 1
ATOM 685 N N . LEU A 1 87 ? 14.195 7.52 -2.24 1 98.5 87 LEU A N 1
ATOM 686 C CA . LEU A 1 87 ? 15.32 8.414 -2.492 1 98.5 87 LEU A CA 1
ATOM 687 C C . LEU A 1 87 ? 16.531 7.645 -3.021 1 98.5 87 LEU A C 1
ATOM 689 O O . LEU A 1 87 ? 17.234 8.125 -3.908 1 98.5 87 LEU A O 1
ATOM 693 N N . ARG A 1 88 ? 16.703 6.434 -2.521 1 97.19 88 ARG A N 1
ATOM 694 C CA . ARG A 1 88 ? 17.891 5.645 -2.871 1 97.19 88 ARG A CA 1
ATOM 695 C C . ARG A 1 88 ? 17.766 5.062 -4.273 1 97.19 88 ARG A C 1
ATOM 697 O O . ARG A 1 88 ? 18.75 4.93 -4.992 1 97.19 88 ARG A O 1
ATOM 704 N N . THR A 1 89 ? 16.531 4.668 -4.629 1 95.31 89 THR A N 1
ATOM 705 C CA . THR A 1 89 ? 16.469 3.73 -5.742 1 95.31 89 THR A CA 1
ATOM 706 C C . THR A 1 89 ? 15.523 4.242 -6.828 1 95.31 89 THR A C 1
ATOM 708 O O . THR A 1 89 ? 15.523 3.729 -7.949 1 95.31 89 THR A O 1
ATOM 711 N N . ALA A 1 90 ? 14.68 5.262 -6.535 1 96.19 90 ALA A N 1
ATOM 712 C CA . ALA A 1 90 ? 13.672 5.703 -7.496 1 96.19 90 ALA A CA 1
ATOM 713 C C . ALA A 1 90 ? 14.125 6.965 -8.227 1 96.19 90 ALA A C 1
ATOM 715 O O . ALA A 1 90 ? 15.219 7.48 -7.969 1 96.19 90 ALA A O 1
ATOM 716 N N . ASP A 1 91 ? 13.375 7.34 -9.25 1 96.19 91 ASP A N 1
ATOM 717 C CA . ASP A 1 91 ? 13.641 8.555 -10.023 1 96.19 91 ASP A CA 1
ATOM 718 C C . ASP A 1 91 ? 12.906 9.75 -9.422 1 96.19 91 ASP A C 1
ATOM 720 O O . ASP A 1 91 ? 11.93 10.242 -10 1 96.19 91 ASP A O 1
ATOM 724 N N . VAL A 1 92 ? 13.469 10.281 -8.406 1 97.69 92 VAL A N 1
ATOM 725 C CA . VAL A 1 92 ? 12.828 11.352 -7.648 1 97.69 92 VAL A CA 1
ATOM 726 C C . VAL A 1 92 ? 13.016 12.68 -8.375 1 97.69 92 VAL A C 1
ATOM 728 O O . VAL A 1 92 ? 14.094 12.961 -8.898 1 97.69 92 VAL A O 1
ATOM 731 N N . ASP A 1 93 ? 11.945 13.531 -8.367 1 97.94 93 ASP A N 1
ATOM 732 C CA . ASP A 1 93 ? 11.93 14.844 -9 1 97.94 93 ASP A CA 1
ATOM 733 C C . ASP A 1 93 ? 12.594 15.898 -8.117 1 97.94 93 ASP A C 1
ATOM 735 O O . ASP A 1 93 ? 11.914 16.719 -7.496 1 97.94 93 ASP A O 1
ATOM 739 N N . VAL A 1 94 ? 13.945 15.984 -8.203 1 98.31 94 VAL A N 1
ATOM 740 C CA . VAL A 1 94 ? 14.742 16.812 -7.301 1 98.31 94 VAL A CA 1
ATOM 741 C C . VAL A 1 94 ? 14.406 18.281 -7.512 1 98.31 94 VAL A C 1
ATOM 743 O O . VAL A 1 94 ? 14.211 19.031 -6.547 1 98.31 94 VAL A O 1
ATOM 746 N N . PRO A 1 95 ? 14.266 18.75 -8.734 1 98.12 95 PRO A N 1
ATOM 747 C CA . PRO A 1 95 ? 13.891 20.156 -8.914 1 98.12 95 PRO A CA 1
ATOM 748 C C . PRO A 1 95 ? 12.547 20.484 -8.258 1 98.12 95 PRO A C 1
ATOM 750 O O . PRO A 1 95 ? 12.406 21.547 -7.648 1 98.12 95 PRO A O 1
ATOM 753 N N . ARG A 1 96 ? 11.586 19.609 -8.359 1 98.56 96 ARG A N 1
ATOM 754 C CA . ARG A 1 96 ? 10.289 19.844 -7.727 1 98.56 96 ARG A CA 1
ATOM 755 C C . ARG A 1 96 ? 10.422 19.891 -6.207 1 98.56 96 ARG A C 1
ATOM 757 O O . ARG A 1 96 ? 9.797 20.734 -5.551 1 98.56 96 ARG A O 1
ATOM 764 N N . LEU A 1 97 ? 11.203 19.016 -5.652 1 98.75 97 LEU A N 1
ATOM 765 C CA . LEU A 1 97 ? 11.445 19.016 -4.211 1 98.75 97 LEU A CA 1
ATOM 766 C C . LEU A 1 97 ? 12.062 20.344 -3.768 1 98.75 97 LEU A C 1
ATOM 768 O O . LEU A 1 97 ? 11.68 20.891 -2.73 1 98.75 97 LEU A O 1
ATOM 772 N N . SER A 1 98 ? 12.984 20.812 -4.547 1 98.56 98 SER A N 1
ATOM 773 C CA . SER A 1 98 ? 13.633 22.078 -4.234 1 98.56 98 SER A CA 1
ATOM 774 C C . SER A 1 98 ? 12.617 23.219 -4.156 1 98.56 98 SER A C 1
ATOM 776 O O . SER A 1 98 ? 12.664 24.031 -3.238 1 98.56 98 SER A O 1
ATOM 778 N N . THR A 1 99 ? 11.68 23.234 -5.078 1 98.69 99 THR A N 1
ATOM 779 C CA . THR A 1 99 ? 10.633 24.25 -5.098 1 98.69 99 THR A CA 1
ATOM 780 C C . THR A 1 99 ? 9.758 24.156 -3.857 1 98.69 99 THR A C 1
ATOM 782 O O . THR A 1 99 ? 9.352 25.172 -3.287 1 98.69 99 THR A O 1
ATOM 785 N N . ILE A 1 100 ? 9.445 22.984 -3.441 1 98.75 100 ILE A N 1
ATOM 786 C CA . ILE A 1 100 ? 8.586 22.75 -2.287 1 98.75 100 ILE A CA 1
ATOM 787 C C . ILE A 1 100 ? 9.281 23.234 -1.016 1 98.75 100 ILE A C 1
ATOM 789 O O . ILE A 1 100 ? 8.672 23.891 -0.175 1 98.75 100 ILE A O 1
ATOM 793 N N . VAL A 1 101 ? 10.625 22.906 -0.873 1 98.69 101 VAL A N 1
ATOM 794 C CA . VAL A 1 101 ? 11.383 23.312 0.309 1 98.69 101 VAL A CA 1
ATOM 795 C C . VAL A 1 101 ? 11.484 24.828 0.365 1 98.69 101 VAL A C 1
ATOM 797 O O . VAL A 1 101 ? 11.305 25.438 1.428 1 98.69 101 VAL A O 1
ATOM 800 N N . ALA A 1 102 ? 11.719 25.469 -0.778 1 98.69 102 ALA A N 1
ATOM 801 C CA . ALA A 1 102 ? 11.773 26.922 -0.84 1 98.69 102 ALA A CA 1
ATOM 802 C C . ALA A 1 102 ? 10.445 27.547 -0.429 1 98.69 102 ALA A C 1
ATOM 804 O O . ALA A 1 102 ? 10.414 28.531 0.303 1 98.69 102 ALA A O 1
ATOM 805 N N . ALA A 1 103 ? 9.359 26.984 -0.875 1 98.69 103 ALA A N 1
ATOM 806 C CA . ALA A 1 103 ? 8.031 27.453 -0.518 1 98.69 103 ALA A CA 1
ATOM 807 C C . ALA A 1 103 ? 7.777 27.312 0.981 1 98.69 103 ALA A C 1
ATOM 809 O O . ALA A 1 103 ? 7.164 28.188 1.6 1 98.69 103 ALA A O 1
ATOM 810 N N . ALA A 1 104 ? 8.219 26.188 1.559 1 98.69 104 ALA A N 1
ATOM 811 C CA . ALA A 1 104 ? 8.062 25.969 2.992 1 98.69 104 ALA A CA 1
ATOM 812 C C . ALA A 1 104 ? 8.844 27 3.803 1 98.69 104 ALA A C 1
ATOM 814 O O . ALA A 1 104 ? 8.352 27.516 4.805 1 98.69 104 ALA A O 1
ATOM 815 N N . GLU A 1 105 ? 10.07 27.234 3.367 1 98.69 105 GLU A N 1
ATOM 816 C CA . GLU A 1 105 ? 10.906 28.234 4.031 1 98.69 105 GLU A CA 1
ATOM 817 C C . GLU A 1 105 ? 10.266 29.609 3.994 1 98.69 105 GLU A C 1
ATOM 819 O O . GLU A 1 105 ? 10.234 30.328 5.004 1 98.69 105 GLU A O 1
ATOM 824 N N . GLN A 1 106 ? 9.734 29.984 2.844 1 98.69 106 GLN A N 1
ATOM 825 C CA . GLN A 1 106 ? 9.047 31.266 2.701 1 98.69 106 GLN A CA 1
ATOM 826 C C . GLN A 1 106 ? 7.809 31.328 3.592 1 98.69 106 GLN A C 1
ATOM 828 O O . GLN A 1 106 ? 7.555 32.344 4.246 1 98.69 106 GLN A O 1
ATOM 833 N N . ALA A 1 107 ? 6.996 30.25 3.613 1 98.62 107 ALA A N 1
ATOM 834 C CA . ALA A 1 107 ? 5.801 30.188 4.449 1 98.62 107 ALA A CA 1
ATOM 835 C C . ALA A 1 107 ? 6.152 30.344 5.926 1 98.62 107 ALA A C 1
ATOM 837 O O . ALA A 1 107 ? 5.441 31.016 6.672 1 98.62 107 ALA A O 1
ATOM 838 N N . LEU A 1 108 ? 7.227 29.656 6.297 1 98.25 108 LEU A N 1
ATOM 839 C CA . LEU A 1 108 ? 7.668 29.75 7.684 1 98.25 108 LEU A CA 1
ATOM 840 C C . LEU A 1 108 ? 8.039 31.172 8.055 1 98.25 108 LEU A C 1
ATOM 842 O O . LEU A 1 108 ? 7.656 31.672 9.117 1 98.25 108 LEU A O 1
ATOM 846 N N . GLU A 1 109 ? 8.773 31.844 7.172 1 98.06 109 GLU A N 1
ATOM 847 C CA . GLU A 1 109 ? 9.148 33.25 7.375 1 98.06 109 GLU A CA 1
ATOM 848 C C . GLU A 1 109 ? 7.918 34.125 7.512 1 98.06 109 GLU A C 1
ATOM 850 O O . GLU A 1 109 ? 7.918 35.094 8.289 1 98.06 109 GLU A O 1
ATOM 855 N N . GLU A 1 110 ? 6.883 33.844 6.805 1 98.12 110 GLU A N 1
ATOM 856 C CA . GLU A 1 110 ? 5.656 34.625 6.797 1 98.12 110 GLU A CA 1
ATOM 857 C C . GLU A 1 110 ? 4.727 34.219 7.934 1 98.12 110 GLU A C 1
ATOM 859 O O . GLU A 1 110 ? 3.668 34.812 8.125 1 98.12 110 GLU A O 1
ATOM 864 N N . GLY A 1 111 ? 5.043 33.188 8.641 1 97.06 111 GLY A N 1
ATOM 865 C CA . GLY A 1 111 ? 4.238 32.719 9.75 1 97.06 111 GLY A CA 1
ATOM 866 C C . GLY A 1 111 ? 2.998 31.969 9.312 1 97.06 111 GLY A C 1
ATOM 867 O O . GLY A 1 111 ? 2.047 31.828 10.078 1 97.06 111 GLY A O 1
ATOM 868 N N . ASP A 1 112 ? 2.992 31.562 8.07 1 97.38 112 ASP A N 1
ATOM 869 C CA . ASP A 1 112 ? 1.868 30.797 7.539 1 97.38 112 ASP A CA 1
ATOM 870 C C . ASP A 1 112 ? 2.053 29.312 7.789 1 97.38 112 ASP A C 1
ATOM 872 O O . ASP A 1 112 ? 2.469 28.562 6.895 1 97.38 112 ASP A O 1
ATOM 876 N N . LEU A 1 113 ? 1.687 28.875 8.938 1 96.38 113 LEU A N 1
ATOM 877 C CA . LEU A 1 113 ? 1.965 27.531 9.414 1 96.38 113 LEU A CA 1
ATOM 878 C C . LEU A 1 113 ? 1.146 26.5 8.633 1 96.38 113 LEU A C 1
ATOM 880 O O . LEU A 1 113 ? 1.575 25.359 8.461 1 96.38 113 LEU A O 1
ATOM 884 N N . ALA A 1 114 ? -0.04 26.906 8.156 1 94.88 114 ALA A N 1
ATOM 885 C CA . ALA A 1 114 ? -0.837 26 7.328 1 94.88 114 ALA A CA 1
ATOM 886 C C . ALA A 1 114 ? -0.105 25.656 6.035 1 94.88 114 ALA A C 1
ATOM 888 O O . ALA A 1 114 ? -0.081 24.5 5.625 1 94.88 114 ALA A O 1
ATOM 889 N N . LYS A 1 115 ? 0.502 26.656 5.453 1 97.19 115 LYS A N 1
ATOM 890 C CA . LYS A 1 115 ? 1.271 26.438 4.23 1 97.19 115 LYS A CA 1
ATOM 891 C C . LYS A 1 115 ? 2.512 25.594 4.504 1 97.19 115 LYS A C 1
ATOM 893 O O . LYS A 1 115 ? 2.93 24.797 3.656 1 97.19 115 LYS A O 1
ATOM 898 N N . VAL A 1 116 ? 3.129 25.766 5.688 1 97.88 116 VAL A N 1
ATOM 899 C CA . VAL A 1 116 ? 4.273 24.938 6.074 1 97.88 116 VAL A CA 1
ATOM 900 C C . VAL A 1 116 ? 3.854 23.469 6.145 1 97.88 116 VAL A C 1
ATOM 902 O O . VAL A 1 116 ? 4.527 22.594 5.586 1 97.88 116 VAL A O 1
ATOM 905 N N . ALA A 1 117 ? 2.725 23.219 6.754 1 96.69 117 ALA A N 1
ATOM 906 C CA . ALA A 1 117 ? 2.217 21.859 6.883 1 96.69 117 ALA A CA 1
ATOM 907 C C . ALA A 1 117 ? 1.924 21.25 5.512 1 96.69 117 ALA A C 1
ATOM 909 O O . ALA A 1 117 ? 2.273 20.094 5.25 1 96.69 117 ALA A O 1
ATOM 910 N N . ASP A 1 118 ? 1.303 22.031 4.633 1 97.06 118 ASP A N 1
ATOM 911 C CA . ASP A 1 118 ? 0.971 21.562 3.287 1 97.06 118 ASP A CA 1
ATOM 912 C C . ASP A 1 118 ? 2.232 21.25 2.49 1 97.06 118 ASP A C 1
ATOM 914 O O . ASP A 1 118 ? 2.281 20.25 1.769 1 97.06 118 ASP A O 1
ATOM 918 N N . ALA A 1 119 ? 3.215 22.094 2.594 1 98.06 119 ALA A N 1
ATOM 919 C CA . ALA A 1 119 ? 4.477 21.891 1.89 1 98.06 119 ALA A CA 1
ATOM 920 C C . ALA A 1 119 ? 5.16 20.609 2.359 1 98.06 119 ALA A C 1
ATOM 922 O O . ALA A 1 119 ? 5.73 19.859 1.554 1 98.06 119 ALA A O 1
ATOM 923 N N . ASN A 1 120 ? 5.164 20.391 3.645 1 97.62 120 ASN A N 1
ATOM 924 C CA . ASN A 1 120 ? 5.742 19.156 4.176 1 97.62 120 ASN A CA 1
ATOM 925 C C . ASN A 1 120 ? 5.066 17.922 3.592 1 97.62 120 ASN A C 1
ATOM 927 O O . ASN A 1 120 ? 5.738 16.953 3.223 1 97.62 120 ASN A O 1
ATOM 931 N N . GLN A 1 121 ? 3.781 17.906 3.473 1 97.25 121 GLN A N 1
ATOM 932 C CA . GLN A 1 121 ? 3.055 16.797 2.871 1 97.25 121 GLN A CA 1
ATOM 933 C C . GLN A 1 121 ? 3.461 16.594 1.414 1 97.25 121 GLN A C 1
ATOM 935 O O . GLN A 1 121 ? 3.691 15.469 0.978 1 97.25 121 GLN A O 1
ATOM 940 N N . ARG A 1 122 ? 3.494 17.688 0.711 1 98 122 ARG A N 1
ATOM 941 C CA . ARG A 1 122 ? 3.85 17.625 -0.703 1 98 122 ARG A CA 1
ATOM 942 C C . ARG A 1 122 ? 5.258 17.078 -0.89 1 98 122 ARG A C 1
ATOM 944 O O . ARG A 1 122 ? 5.516 16.328 -1.834 1 98 122 ARG A O 1
ATOM 951 N N . PHE A 1 123 ? 6.199 17.469 0.05 1 98.81 123 PHE A N 1
ATOM 952 C CA . PHE A 1 123 ? 7.586 17.016 -0.003 1 98.81 123 PHE A CA 1
ATOM 953 C C . PHE A 1 123 ? 7.652 15.492 -0.004 1 98.81 123 PHE A C 1
ATOM 955 O O . PHE A 1 123 ? 8.258 14.898 -0.896 1 98.81 123 PHE A O 1
ATOM 962 N N . HIS A 1 124 ? 6.957 14.828 0.873 1 98.62 124 HIS A N 1
ATOM 963 C CA . HIS A 1 124 ? 6.988 13.375 1.021 1 98.62 124 HIS A CA 1
ATOM 964 C C . HIS A 1 124 ? 6.254 12.688 -0.125 1 98.62 124 HIS A C 1
ATOM 966 O O . HIS A 1 124 ? 6.672 11.633 -0.59 1 98.62 124 HIS A O 1
ATOM 972 N N . ARG A 1 125 ? 5.199 13.328 -0.596 1 98.44 125 ARG A N 1
ATOM 973 C CA . ARG A 1 125 ? 4.449 12.766 -1.715 1 98.44 125 ARG A CA 1
ATOM 974 C C . ARG A 1 125 ? 5.305 12.703 -2.975 1 98.44 125 ARG A C 1
ATOM 976 O O . ARG A 1 125 ? 5.273 11.711 -3.707 1 98.44 125 ARG A O 1
ATOM 983 N N . VAL A 1 126 ? 6.035 13.789 -3.229 1 98.69 126 VAL A N 1
ATOM 984 C CA . VAL A 1 126 ? 6.863 13.875 -4.426 1 98.69 126 VAL A CA 1
ATOM 985 C C . VAL A 1 126 ? 7.973 12.828 -4.367 1 98.69 126 VAL A C 1
ATOM 987 O O . VAL A 1 126 ? 8.312 12.219 -5.383 1 98.69 126 VAL A O 1
ATOM 990 N N . ILE A 1 127 ? 8.555 12.594 -3.213 1 98.81 127 ILE A N 1
ATOM 991 C CA . ILE A 1 127 ? 9.578 11.562 -3.049 1 98.81 127 ILE A CA 1
ATOM 992 C C . ILE A 1 127 ? 9.031 10.211 -3.49 1 98.81 127 ILE A C 1
ATOM 994 O O . ILE A 1 127 ? 9.625 9.539 -4.332 1 98.81 127 ILE A O 1
ATOM 998 N N . VAL A 1 128 ? 7.863 9.867 -3.057 1 98.69 128 VAL A N 1
ATOM 999 C CA . VAL A 1 128 ? 7.309 8.531 -3.271 1 98.69 128 VAL A CA 1
ATOM 1000 C C . VAL A 1 128 ? 6.805 8.406 -4.707 1 98.69 128 VAL A C 1
ATOM 1002 O O . VAL A 1 128 ? 6.859 7.328 -5.297 1 98.69 128 VAL A O 1
ATOM 1005 N N . ALA A 1 129 ? 6.383 9.562 -5.305 1 98.38 129 ALA A N 1
ATOM 1006 C CA . ALA A 1 129 ? 5.941 9.555 -6.695 1 98.38 129 ALA A CA 1
ATOM 1007 C C . ALA A 1 129 ? 7.059 9.086 -7.621 1 98.38 129 ALA A C 1
ATOM 1009 O O . ALA A 1 129 ? 6.797 8.562 -8.703 1 98.38 129 ALA A O 1
ATOM 1010 N N . GLY A 1 130 ? 8.273 9.195 -7.211 1 98.31 130 GLY A N 1
ATOM 1011 C CA . GLY A 1 130 ? 9.422 8.781 -8 1 98.31 130 GLY A CA 1
ATOM 1012 C C . GLY A 1 130 ? 9.477 7.285 -8.242 1 98.31 130 GLY A C 1
ATOM 1013 O O . GLY A 1 130 ? 10.172 6.82 -9.148 1 98.31 130 GLY A O 1
ATOM 1014 N N . VAL A 1 131 ? 8.75 6.52 -7.418 1 97.88 131 VAL A N 1
ATOM 1015 C CA . VAL A 1 131 ? 8.734 5.066 -7.543 1 97.88 131 VAL A CA 1
ATOM 1016 C C . VAL A 1 131 ? 8.055 4.668 -8.852 1 97.88 131 VAL A C 1
ATOM 1018 O O . VAL A 1 131 ? 8.406 3.646 -9.453 1 97.88 131 VAL A O 1
ATOM 1021 N N . GLY A 1 132 ? 7.105 5.5 -9.297 1 97.62 132 GLY A N 1
ATOM 1022 C CA . GLY A 1 132 ? 6.449 5.246 -10.57 1 97.62 132 GLY A CA 1
ATOM 1023 C C . GLY A 1 132 ? 5.418 4.137 -10.5 1 97.62 132 GLY A C 1
ATOM 1024 O O . GLY A 1 132 ? 5.148 3.471 -11.5 1 97.62 132 GLY A O 1
ATOM 1025 N N . SER A 1 133 ? 4.867 3.836 -9.375 1 97.88 133 SER A N 1
ATOM 1026 C CA . SER A 1 133 ? 3.807 2.855 -9.172 1 97.88 133 SER A CA 1
ATOM 1027 C C . SER A 1 133 ? 2.562 3.502 -8.578 1 97.88 133 SER A C 1
ATOM 1029 O O . SER A 1 133 ? 2.637 4.145 -7.527 1 97.88 133 SER A O 1
ATOM 1031 N N . SER A 1 134 ? 1.45 3.309 -9.25 1 96.38 134 SER A N 1
ATOM 1032 C CA . SER A 1 134 ? 0.197 3.848 -8.727 1 96.38 134 SER A CA 1
ATOM 1033 C C . SER A 1 134 ? -0.154 3.227 -7.379 1 96.38 134 SER A C 1
ATOM 1035 O O . SER A 1 134 ? -0.729 3.891 -6.516 1 96.38 134 SER A O 1
ATOM 1037 N N . MET A 1 135 ? 0.236 1.989 -7.18 1 95.81 135 MET A N 1
ATOM 1038 C CA . MET A 1 135 ? -0.052 1.302 -5.922 1 95.81 135 MET A CA 1
ATOM 1039 C C . MET A 1 135 ? 0.721 1.93 -4.77 1 95.81 135 MET A C 1
ATOM 1041 O O . MET A 1 135 ? 0.16 2.17 -3.697 1 95.81 135 MET A O 1
ATOM 1045 N N . VAL A 1 136 ? 1.976 2.223 -4.988 1 97.81 136 VAL A N 1
ATOM 1046 C CA . VAL A 1 136 ? 2.801 2.828 -3.947 1 97.81 136 VAL A CA 1
ATOM 1047 C C . VAL A 1 136 ? 2.33 4.254 -3.678 1 97.81 136 VAL A C 1
ATOM 1049 O O . VAL A 1 136 ? 2.27 4.688 -2.523 1 97.81 136 VAL A O 1
ATOM 1052 N N . GLU A 1 137 ? 1.937 4.957 -4.715 1 97 137 GLU A N 1
ATOM 1053 C CA . GLU A 1 137 ? 1.424 6.32 -4.574 1 97 137 GLU A CA 1
ATOM 1054 C C . GLU A 1 137 ? 0.12 6.336 -3.783 1 97 137 GLU A C 1
ATOM 1056 O O . GLU A 1 137 ? -0.092 7.219 -2.947 1 97 137 GLU A O 1
ATOM 1061 N N . ASP A 1 138 ? -0.708 5.363 -4.074 1 94.62 138 ASP A N 1
ATOM 1062 C CA . ASP A 1 138 ? -1.974 5.266 -3.355 1 94.62 138 ASP A CA 1
ATOM 1063 C C . ASP A 1 138 ? -1.74 5.035 -1.863 1 94.62 138 ASP A C 1
ATOM 1065 O O . ASP A 1 138 ? -2.453 5.59 -1.025 1 94.62 138 ASP A O 1
ATOM 1069 N N . MET A 1 139 ? -0.802 4.195 -1.56 1 96.12 139 MET A N 1
ATOM 1070 C CA . MET A 1 139 ? -0.461 3.967 -0.159 1 96.12 139 MET A CA 1
ATOM 1071 C C . MET A 1 139 ? 0.018 5.254 0.503 1 96.12 139 MET A C 1
ATOM 1073 O O . MET A 1 139 ? -0.385 5.566 1.625 1 96.12 139 MET A O 1
ATOM 1077 N N . MET A 1 140 ? 0.812 5.992 -0.211 1 98 140 MET A N 1
ATOM 1078 C CA . MET A 1 140 ? 1.315 7.254 0.331 1 98 140 MET A CA 1
ATOM 1079 C C . MET A 1 140 ? 0.177 8.242 0.557 1 98 140 MET A C 1
ATOM 1081 O O . MET A 1 140 ? 0.145 8.938 1.574 1 98 140 MET A O 1
ATOM 1085 N N . ASP A 1 141 ? -0.738 8.289 -0.371 1 97.12 141 ASP A N 1
ATOM 1086 C CA . ASP A 1 141 ? -1.878 9.188 -0.216 1 97.12 141 ASP A CA 1
ATOM 1087 C C . ASP A 1 141 ? -2.691 8.836 1.027 1 97.12 141 ASP A C 1
ATOM 1089 O O . ASP A 1 141 ? -3.164 9.719 1.74 1 97.12 141 ASP A O 1
ATOM 1093 N N . ARG A 1 142 ? -2.83 7.555 1.231 1 96.88 142 ARG A N 1
ATOM 1094 C CA . ARG A 1 142 ? -3.504 7.09 2.441 1 96.88 142 ARG A CA 1
ATOM 1095 C C . ARG A 1 142 ? -2.744 7.523 3.689 1 96.88 142 ARG A C 1
ATOM 1097 O O . ARG A 1 142 ? -3.338 8.055 4.633 1 96.88 142 ARG A O 1
ATOM 1104 N N . ILE A 1 143 ? -1.442 7.375 3.664 1 98.06 143 ILE A N 1
ATOM 1105 C CA . ILE A 1 143 ? -0.594 7.723 4.801 1 98.06 143 ILE A CA 1
ATOM 1106 C C . ILE A 1 143 ? -0.687 9.227 5.07 1 98.06 143 ILE A C 1
ATOM 1108 O O . ILE A 1 143 ? -0.843 9.641 6.219 1 98.06 143 ILE A O 1
ATOM 1112 N N . LEU A 1 144 ? -0.661 9.992 4.008 1 97.88 144 LEU A N 1
ATOM 1113 C CA . LEU A 1 144 ? -0.699 11.445 4.156 1 97.88 144 LEU A CA 1
ATOM 1114 C C . LEU A 1 144 ? -2.027 11.898 4.758 1 97.88 144 LEU A C 1
ATOM 1116 O O . LEU A 1 144 ? -2.064 12.836 5.555 1 97.88 144 LEU A O 1
ATOM 1120 N N . ALA A 1 145 ? -3.102 11.242 4.391 1 98.31 145 ALA A N 1
ATOM 1121 C CA . ALA A 1 145 ? -4.398 11.57 4.98 1 98.31 145 ALA A CA 1
ATOM 1122 C C . ALA A 1 145 ? -4.43 11.227 6.465 1 98.31 145 ALA A C 1
ATOM 1124 O O . ALA A 1 145 ? -4.891 12.031 7.281 1 98.31 145 ALA A O 1
ATOM 1125 N N . LEU A 1 146 ? -3.918 10.094 6.793 1 97.88 146 LEU A N 1
ATOM 1126 C CA . LEU A 1 146 ? -3.852 9.68 8.188 1 97.88 146 LEU A CA 1
ATOM 1127 C C . LEU A 1 146 ? -2.945 10.617 8.984 1 97.88 146 LEU A C 1
ATOM 1129 O O . LEU A 1 146 ? -3.268 10.992 10.117 1 97.88 146 LEU A O 1
ATOM 1133 N N . MET A 1 147 ? -1.863 11.031 8.414 1 97.31 147 MET A N 1
ATOM 1134 C CA . MET A 1 147 ? -0.923 11.953 9.039 1 97.31 147 MET A CA 1
ATOM 1135 C C . MET A 1 147 ? -1.588 13.297 9.328 1 97.31 147 MET A C 1
ATOM 1137 O O . MET A 1 147 ? -1.412 13.859 10.414 1 97.31 147 MET A O 1
ATOM 1141 N N . ARG A 1 148 ? -2.311 13.742 8.328 1 97.69 148 ARG A N 1
ATOM 1142 C CA . ARG A 1 148 ? -3.02 15 8.539 1 97.69 148 ARG A CA 1
ATOM 1143 C C . ARG A 1 148 ? -3.947 14.914 9.742 1 97.69 148 ARG A C 1
ATOM 1145 O O . ARG A 1 148 ? -3.977 15.82 10.578 1 97.69 148 ARG A O 1
ATOM 1152 N N . LEU A 1 149 ? -4.66 13.859 9.828 1 97 149 LEU A N 1
ATOM 1153 C CA . LEU A 1 149 ? -5.574 13.688 10.945 1 97 149 LEU A CA 1
ATOM 1154 C C . LEU A 1 149 ? -4.812 13.617 12.266 1 97 149 LEU A C 1
ATOM 1156 O O . LEU A 1 149 ? -5.238 14.195 13.266 1 97 149 LEU A O 1
ATOM 1160 N N . ALA A 1 150 ? -3.693 12.922 12.312 1 96.31 150 ALA A N 1
ATOM 1161 C CA . ALA A 1 150 ? -2.865 12.852 13.508 1 96.31 150 ALA A CA 1
ATOM 1162 C C . ALA A 1 150 ? -2.32 14.227 13.883 1 96.31 150 ALA A C 1
ATOM 1164 O O . ALA A 1 150 ? -2.377 14.633 15.047 1 96.31 150 ALA A O 1
ATOM 1165 N N . PHE A 1 151 ? -1.877 14.938 12.883 1 95.62 151 PHE A N 1
ATOM 1166 C CA . PHE A 1 151 ? -1.25 16.234 13.125 1 95.62 151 PHE A CA 1
ATOM 1167 C C . PHE A 1 151 ? -2.275 17.25 13.609 1 95.62 151 PHE A C 1
ATOM 1169 O O . PHE A 1 151 ? -1.954 18.125 14.414 1 95.62 151 PHE A O 1
ATOM 1176 N N . LEU A 1 152 ? -3.498 17.156 13.125 1 95.31 152 LEU A N 1
ATOM 1177 C CA . LEU A 1 152 ? -4.539 18.047 13.602 1 95.31 152 LEU A CA 1
ATOM 1178 C C . LEU A 1 152 ? -4.773 17.875 15.102 1 95.31 152 LEU A C 1
ATOM 1180 O O . LEU A 1 152 ? -5.125 18.828 15.797 1 95.31 152 LEU A O 1
ATOM 1184 N N . GLN A 1 153 ? -4.527 16.703 15.57 1 94.31 153 GLN A N 1
ATOM 1185 C CA . GLN A 1 153 ? -4.609 16.469 17.016 1 94.31 153 GLN A CA 1
ATOM 1186 C C . GLN A 1 153 ? -3.43 17.094 17.734 1 94.31 153 GLN A C 1
ATOM 1188 O O . GLN A 1 153 ? -3.568 17.547 18.875 1 94.31 153 GLN A O 1
ATOM 1193 N N . VAL A 1 154 ? -2.293 17.172 17.141 1 95.06 154 VAL A N 1
ATOM 1194 C CA . VAL A 1 154 ? -1.054 17.688 17.719 1 95.06 154 VAL A CA 1
ATOM 1195 C C . VAL A 1 154 ? -1.079 19.219 17.703 1 95.06 154 VAL A C 1
ATOM 1197 O O . VAL A 1 154 ? -0.672 19.859 18.672 1 95.06 154 VAL A O 1
ATOM 1200 N N . LEU A 1 155 ? -1.634 19.797 16.641 1 93.25 155 LEU A N 1
ATOM 1201 C CA . LEU A 1 155 ? -1.511 21.219 16.359 1 93.25 155 LEU A CA 1
ATOM 1202 C C . LEU A 1 155 ? -2.338 22.047 17.328 1 93.25 155 LEU A C 1
ATOM 1204 O O . LEU A 1 155 ? -2.068 23.234 17.531 1 93.25 155 LEU A O 1
ATOM 1208 N N . GLU A 1 156 ? -3.266 21.406 17.938 1 85.5 156 GLU A N 1
ATOM 1209 C CA . GLU A 1 156 ? -4.008 22.109 18.984 1 85.5 156 GLU A CA 1
ATOM 1210 C C . GLU A 1 156 ? -3.098 22.484 20.141 1 85.5 156 GLU A C 1
ATOM 1212 O O . GLU A 1 156 ? -3.207 23.594 20.688 1 85.5 156 GLU A O 1
ATOM 1217 N N . ALA A 1 157 ? -2.189 21.672 20.438 1 91.19 157 ALA A N 1
ATOM 1218 C CA . ALA A 1 157 ? -1.279 21.875 21.562 1 91.19 157 ALA A CA 1
ATOM 1219 C C . ALA A 1 157 ? 0.047 22.469 21.094 1 91.19 157 ALA A C 1
ATOM 1221 O O . ALA A 1 157 ? 0.721 23.172 21.844 1 91.19 157 ALA A O 1
ATOM 1222 N N . GLU A 1 158 ? 0.439 22.156 19.906 1 94.69 158 GLU A N 1
ATOM 1223 C CA . GLU A 1 158 ? 1.729 22.578 19.359 1 94.69 158 GLU A CA 1
ATOM 1224 C C . GLU A 1 158 ? 1.579 23.125 17.938 1 94.69 158 GLU A C 1
ATOM 1226 O O . GLU A 1 158 ? 1.975 22.469 16.969 1 94.69 158 GLU A O 1
ATOM 1231 N N . PRO A 1 159 ? 1.172 24.375 17.781 1 93.69 159 PRO A N 1
ATOM 1232 C CA . PRO A 1 159 ? 0.894 24.938 16.469 1 93.69 159 PRO A CA 1
ATOM 1233 C C . PRO A 1 159 ? 2.119 24.953 15.555 1 93.69 159 PRO A C 1
ATOM 1235 O O . PRO A 1 159 ? 1.984 24.906 14.328 1 93.69 159 PRO A O 1
ATOM 1238 N N . GLU A 1 160 ? 3.307 24.938 16.141 1 95.12 160 GLU A N 1
ATOM 1239 C CA . GLU A 1 160 ? 4.527 25.047 15.352 1 95.12 160 GLU A CA 1
ATOM 1240 C C . GLU A 1 160 ? 5.156 23.672 15.125 1 95.12 160 GLU A C 1
ATOM 1242 O O . GLU A 1 160 ? 6.344 23.578 14.805 1 95.12 160 GLU A O 1
ATOM 1247 N N . PHE A 1 161 ? 4.414 22.641 15.281 1 95.44 161 PHE A N 1
ATOM 1248 C CA . PHE A 1 161 ? 4.906 21.266 15.234 1 95.44 161 PHE A CA 1
ATOM 1249 C C . PHE A 1 161 ? 5.684 21.031 13.945 1 95.44 161 PHE A C 1
ATOM 1251 O O . PHE A 1 161 ? 6.672 20.281 13.945 1 95.44 161 PHE A O 1
ATOM 1258 N N . HIS A 1 162 ? 5.238 21.656 12.797 1 96.12 162 HIS A N 1
ATOM 1259 C CA . HIS A 1 162 ? 5.816 21.359 11.492 1 96.12 162 HIS A CA 1
ATOM 1260 C C . HIS A 1 162 ? 7.051 22.219 11.234 1 96.12 162 HIS A C 1
ATOM 1262 O O . HIS A 1 162 ? 7.844 21.922 10.336 1 96.12 162 HIS A O 1
ATOM 1268 N N . ALA A 1 163 ? 7.242 23.203 11.961 1 96.88 163 ALA A N 1
ATOM 1269 C CA . ALA A 1 163 ? 8.281 24.188 11.695 1 96.88 163 ALA A CA 1
ATOM 1270 C C . ALA A 1 163 ? 9.664 23.531 11.633 1 96.88 163 ALA A C 1
ATOM 1272 O O . ALA A 1 163 ? 10.43 23.766 10.695 1 96.88 163 ALA A O 1
ATOM 1273 N N . PRO A 1 164 ? 9.984 22.609 12.547 1 96.25 164 PRO A N 1
ATOM 1274 C CA . PRO A 1 164 ? 11.32 22.016 12.516 1 96.25 164 PRO A CA 1
ATOM 1275 C C . PRO A 1 164 ? 11.555 21.156 11.273 1 96.25 164 PRO A C 1
ATOM 1277 O O . PRO A 1 164 ? 12.711 20.906 10.906 1 96.25 164 PRO A O 1
ATOM 1280 N N . PHE A 1 165 ? 10.547 20.719 10.664 1 97.5 165 PHE A N 1
ATOM 1281 C CA . PHE A 1 165 ? 10.703 19.828 9.523 1 97.5 165 PHE A CA 1
ATOM 1282 C C . PHE A 1 165 ? 11.148 20.609 8.289 1 97.5 165 PHE A C 1
ATOM 1284 O O . PHE A 1 165 ? 11.633 20.031 7.32 1 97.5 165 PHE A O 1
ATOM 1291 N N . VAL A 1 166 ? 10.914 21.953 8.266 1 98.44 166 VAL A N 1
ATOM 1292 C CA . VAL A 1 166 ? 11.398 22.781 7.168 1 98.44 166 VAL A CA 1
ATOM 1293 C C . VAL A 1 166 ? 12.922 22.672 7.074 1 98.44 166 VAL A C 1
ATOM 1295 O O . VAL A 1 166 ? 13.469 22.406 6 1 98.44 166 VAL A O 1
ATOM 1298 N N . ALA A 1 167 ? 13.602 22.828 8.203 1 98.19 167 ALA A N 1
ATOM 1299 C CA . ALA A 1 167 ? 15.062 22.703 8.227 1 98.19 167 ALA A CA 1
ATOM 1300 C C . ALA A 1 167 ? 15.5 21.281 7.887 1 98.19 167 ALA A C 1
ATOM 1302 O O . ALA A 1 167 ? 16.516 21.094 7.219 1 98.19 167 ALA A O 1
ATOM 1303 N N . LYS A 1 168 ? 14.805 20.297 8.391 1 98.31 168 LYS A N 1
ATOM 1304 C CA . LYS A 1 168 ? 15.125 18.891 8.102 1 98.31 168 LYS A CA 1
ATOM 1305 C C . LYS A 1 168 ? 15.023 18.609 6.609 1 98.31 168 LYS A C 1
ATOM 1307 O O . LYS A 1 168 ? 15.906 17.953 6.043 1 98.31 168 LYS A O 1
ATOM 1312 N N . ASN A 1 169 ? 13.898 19.078 5.98 1 98.62 169 ASN A N 1
ATOM 1313 C CA . ASN A 1 169 ? 13.75 18.891 4.543 1 98.62 169 ASN A CA 1
ATOM 1314 C C . ASN A 1 169 ? 14.852 19.609 3.766 1 98.62 169 ASN A C 1
ATOM 1316 O O . ASN A 1 169 ? 15.305 19.109 2.729 1 98.62 169 ASN A O 1
ATOM 1320 N N . ARG A 1 170 ? 15.312 20.734 4.254 1 98.62 170 ARG A N 1
ATOM 1321 C CA . ARG A 1 170 ? 16.438 21.438 3.637 1 98.62 170 ARG A CA 1
ATOM 1322 C C . ARG A 1 170 ? 17.703 20.609 3.719 1 98.62 170 ARG A C 1
ATOM 1324 O O . ARG A 1 170 ? 18.5 20.562 2.77 1 98.62 170 ARG A O 1
ATOM 1331 N N . GLU A 1 171 ? 17.953 19.953 4.848 1 98.75 171 GLU A N 1
ATOM 1332 C CA . GLU A 1 171 ? 19.094 19.062 4.984 1 98.75 171 GLU A CA 1
ATOM 1333 C C . GLU A 1 171 ? 19.047 17.938 3.949 1 98.75 171 GLU A C 1
ATOM 1335 O O . GLU A 1 171 ? 20.062 17.625 3.328 1 98.75 171 GLU A O 1
ATOM 1340 N N . VAL A 1 172 ? 17.891 17.328 3.783 1 98.88 172 VAL A N 1
ATOM 1341 C CA . VAL A 1 172 ? 17.703 16.281 2.775 1 98.88 172 VAL A CA 1
ATOM 1342 C C . VAL A 1 172 ? 18.016 16.844 1.392 1 98.88 172 VAL A C 1
ATOM 1344 O O . VAL A 1 172 ? 18.75 16.234 0.622 1 98.88 172 VAL A O 1
ATOM 1347 N N . MET A 1 173 ? 17.516 18.094 1.097 1 98.56 173 MET A N 1
ATOM 1348 C CA . MET A 1 173 ? 17.688 18.719 -0.208 1 98.56 173 MET A CA 1
ATOM 1349 C C . MET A 1 173 ? 19.156 19 -0.479 1 98.56 173 MET A C 1
ATOM 1351 O O . MET A 1 173 ? 19.625 18.844 -1.604 1 98.56 173 MET A O 1
ATOM 1355 N N . ASN A 1 174 ? 19.891 19.438 0.554 1 98.62 174 ASN A N 1
ATOM 1356 C CA . ASN A 1 174 ? 21.328 19.703 0.402 1 98.62 174 ASN A CA 1
ATOM 1357 C C . ASN A 1 174 ? 22.078 18.453 -0.051 1 98.62 174 ASN A C 1
ATOM 1359 O O . ASN A 1 174 ? 22.938 18.516 -0.934 1 98.62 174 ASN A O 1
ATOM 1363 N N . ALA A 1 175 ? 21.75 17.359 0.531 1 98.75 175 ALA A N 1
ATOM 1364 C CA . ALA A 1 175 ? 22.375 16.094 0.141 1 98.75 175 ALA A CA 1
ATOM 1365 C C . ALA A 1 175 ? 21.984 15.719 -1.288 1 98.75 175 ALA A C 1
ATOM 1367 O O . ALA A 1 175 ? 22.844 15.273 -2.064 1 98.75 175 ALA A O 1
ATOM 1368 N N . LEU A 1 176 ? 20.703 15.945 -1.659 1 98.5 176 LEU A N 1
ATOM 1369 C CA . LEU A 1 176 ? 20.234 15.633 -3.004 1 98.5 176 LEU A CA 1
ATOM 1370 C C . LEU A 1 176 ? 20.953 16.5 -4.043 1 98.5 176 LEU A C 1
ATOM 1372 O O . LEU A 1 176 ? 21.297 16 -5.121 1 98.5 176 LEU A O 1
ATOM 1376 N N . GLU A 1 177 ? 21.094 17.75 -3.754 1 96.5 177 GLU A N 1
ATOM 1377 C CA . GLU A 1 177 ? 21.734 18.672 -4.676 1 96.5 177 GLU A CA 1
ATOM 1378 C C . GLU A 1 177 ? 23.203 18.312 -4.898 1 96.5 177 GLU A C 1
ATOM 1380 O O . GLU A 1 177 ? 23.766 18.625 -5.953 1 96.5 177 GLU A O 1
ATOM 1385 N N . ARG A 1 178 ? 23.828 17.594 -3.955 1 97.19 178 ARG A N 1
ATOM 1386 C CA . ARG A 1 178 ? 25.188 17.078 -4.102 1 97.19 178 ARG A CA 1
ATOM 1387 C C . ARG A 1 178 ? 25.172 15.68 -4.699 1 97.19 178 ARG A C 1
ATOM 1389 O O . ARG A 1 178 ? 26.203 14.992 -4.68 1 97.19 178 ARG A O 1
ATOM 1396 N N . MET A 1 179 ? 24 15.266 -5.098 1 96.75 179 MET A N 1
ATOM 1397 C CA . MET A 1 179 ? 23.781 13.961 -5.727 1 96.75 179 MET A CA 1
ATOM 1398 C C . MET A 1 179 ? 24.141 12.828 -4.773 1 96.75 179 MET A C 1
ATOM 1400 O O . MET A 1 179 ? 24.594 11.766 -5.207 1 96.75 179 MET A O 1
ATOM 1404 N N . ASN A 1 180 ? 24.094 13.102 -3.555 1 98.25 180 ASN A N 1
ATOM 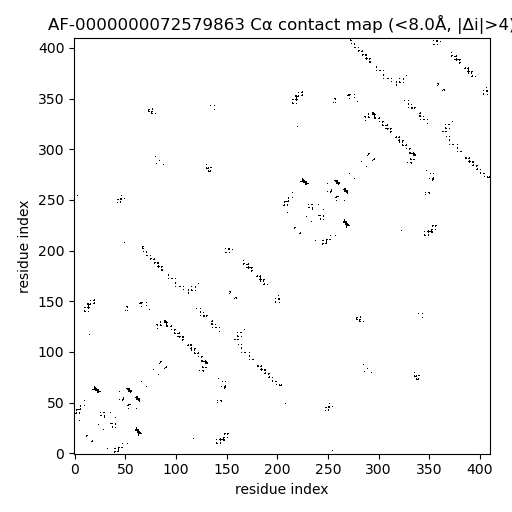1405 C CA . ASN A 1 180 ? 24.281 12.062 -2.549 1 98.25 180 ASN A CA 1
ATOM 1406 C C . ASN A 1 180 ? 22.953 11.523 -2.029 1 98.25 180 ASN A C 1
ATOM 1408 O O . ASN A 1 180 ? 22.547 11.836 -0.906 1 98.25 180 ASN A O 1
ATOM 1412 N N . PHE A 1 181 ? 22.375 10.648 -2.758 1 97.94 181 PHE A N 1
ATOM 1413 C CA . PHE A 1 181 ? 21.047 10.133 -2.494 1 97.94 181 PHE A CA 1
ATOM 1414 C C . PHE A 1 181 ? 21.031 9.25 -1.255 1 97.94 181 PHE A C 1
ATOM 1416 O O . PHE A 1 181 ? 20.062 9.25 -0.491 1 97.94 181 PHE A O 1
ATOM 1423 N N . ASN A 1 182 ? 22.094 8.531 -1.018 1 97.94 182 ASN A N 1
ATOM 1424 C CA . ASN A 1 182 ? 22.172 7.691 0.176 1 97.94 182 ASN A CA 1
ATOM 1425 C C . ASN A 1 182 ? 22.188 8.531 1.449 1 97.94 182 ASN A C 1
ATOM 1427 O O . ASN A 1 182 ? 21.516 8.195 2.424 1 97.94 182 ASN A O 1
ATOM 1431 N N . GLU A 1 183 ? 22.953 9.609 1.399 1 98.62 183 GLU A N 1
ATOM 1432 C CA . GLU A 1 183 ? 22.969 10.516 2.545 1 98.62 183 GLU A CA 1
ATOM 1433 C C . GLU A 1 183 ? 21.594 11.148 2.768 1 98.62 183 GLU A C 1
ATOM 1435 O O . GLU A 1 183 ? 21.125 11.25 3.904 1 98.62 183 GLU A O 1
ATOM 1440 N N . ALA A 1 184 ? 20.906 11.602 1.688 1 98.88 184 ALA A N 1
ATOM 1441 C CA . ALA A 1 184 ? 19.562 12.164 1.779 1 98.88 184 ALA A CA 1
ATOM 1442 C C . ALA A 1 184 ? 18.594 11.172 2.422 1 98.88 184 ALA A C 1
ATOM 1444 O O . ALA A 1 184 ? 17.812 11.539 3.303 1 98.88 184 ALA A O 1
ATOM 1445 N N . ALA A 1 185 ? 18.719 9.922 2.004 1 98.69 185 ALA A N 1
ATOM 1446 C CA . ALA A 1 185 ? 17.875 8.859 2.521 1 98.69 185 ALA A CA 1
ATOM 1447 C C . ALA A 1 185 ? 18.109 8.641 4.012 1 98.69 185 ALA A C 1
ATOM 1449 O O . ALA A 1 185 ? 17.172 8.484 4.785 1 98.69 185 ALA A O 1
ATOM 1450 N N . ASP A 1 186 ? 19.359 8.648 4.395 1 98.62 186 ASP A N 1
ATOM 1451 C CA . ASP A 1 186 ? 19.703 8.445 5.801 1 98.62 186 ASP A CA 1
ATOM 1452 C C . ASP A 1 186 ? 19.141 9.562 6.672 1 98.62 186 ASP A C 1
ATOM 1454 O O . ASP A 1 186 ? 18.594 9.305 7.754 1 98.62 186 ASP A O 1
ATOM 1458 N N . ILE A 1 187 ? 19.25 10.797 6.223 1 98.69 187 ILE A N 1
ATOM 1459 C CA . ILE A 1 187 ? 18.734 11.945 6.953 1 98.69 187 ILE A CA 1
ATOM 1460 C C . ILE A 1 187 ? 17.219 11.828 7.105 1 98.69 187 ILE A C 1
ATOM 1462 O O . ILE A 1 187 ? 16.688 11.992 8.203 1 98.69 187 ILE A O 1
ATOM 1466 N N . LEU A 1 188 ? 16.562 11.516 6.023 1 98.75 188 LEU A N 1
ATOM 1467 C CA . LEU A 1 188 ? 15.102 11.383 6.047 1 98.75 188 LEU A CA 1
ATOM 1468 C C . LEU A 1 188 ? 14.672 10.234 6.957 1 98.75 188 LEU A C 1
ATOM 1470 O O . LEU A 1 188 ? 13.742 10.383 7.746 1 98.75 188 LEU A O 1
ATOM 1474 N N . GLU A 1 189 ? 15.32 9.117 6.832 1 98.5 189 GLU A N 1
ATOM 1475 C CA . GLU A 1 189 ? 15 7.941 7.641 1 98.5 189 GLU A CA 1
ATOM 1476 C C . GLU A 1 189 ? 15.117 8.242 9.133 1 98.5 189 GLU A C 1
ATOM 1478 O O . GLU A 1 189 ? 14.227 7.898 9.914 1 98.5 189 GLU A O 1
ATOM 1483 N N . ASP A 1 190 ? 16.203 8.891 9.539 1 98.12 190 ASP A N 1
ATOM 1484 C CA . ASP A 1 190 ? 16.422 9.258 10.93 1 98.12 190 ASP A CA 1
ATOM 1485 C C . ASP A 1 190 ? 15.281 10.148 11.438 1 98.12 190 ASP A C 1
ATOM 1487 O O . ASP A 1 190 ? 14.797 9.961 12.555 1 98.12 190 ASP A O 1
ATOM 1491 N N . SER A 1 191 ? 14.914 11.07 10.625 1 98.06 191 SER A N 1
ATOM 1492 C CA . SER A 1 191 ? 13.82 11.977 10.984 1 98.06 191 SER A CA 1
ATOM 1493 C C . SER A 1 191 ? 12.508 11.219 11.148 1 98.06 191 SER A C 1
ATOM 1495 O O . SER A 1 191 ? 11.797 11.406 12.133 1 98.06 191 SER A O 1
ATOM 1497 N N . LEU A 1 192 ? 12.195 10.281 10.25 1 98.19 192 LEU A N 1
ATOM 1498 C CA . LEU A 1 192 ? 10.93 9.555 10.25 1 98.19 192 LEU A CA 1
ATOM 1499 C C . LEU A 1 192 ? 10.867 8.562 11.406 1 98.19 192 LEU A C 1
ATOM 1501 O O . LEU A 1 192 ? 9.789 8.289 11.938 1 98.19 192 LEU A O 1
ATOM 1505 N N . ILE A 1 193 ? 12.023 8.07 11.828 1 97.38 193 ILE A N 1
ATOM 1506 C CA . ILE A 1 193 ? 12.086 7.109 12.922 1 97.38 193 ILE A CA 1
ATOM 1507 C C . ILE A 1 193 ? 11.875 7.832 14.25 1 97.38 193 ILE A C 1
ATOM 1509 O O . ILE A 1 193 ? 11.258 7.281 15.172 1 97.38 193 ILE A O 1
ATOM 1513 N N . SER A 1 194 ? 12.219 9.086 14.312 1 96.5 194 SER A N 1
ATOM 1514 C CA . SER A 1 194 ? 12.188 9.805 15.586 1 96.5 194 SER A CA 1
ATOM 1515 C C . SER A 1 194 ? 10.891 10.578 15.75 1 96.5 194 SER A C 1
ATOM 1517 O O . SER A 1 194 ? 10.5 10.914 16.875 1 96.5 194 SER A O 1
ATOM 1519 N N . THR A 1 195 ? 10.164 10.828 14.695 1 96.31 195 THR A N 1
ATOM 1520 C CA . THR A 1 195 ? 9.023 11.727 14.695 1 96.31 195 THR A CA 1
ATOM 1521 C C . THR A 1 195 ? 7.844 11.109 15.438 1 96.31 195 THR A C 1
ATOM 1523 O O . THR A 1 195 ? 7.117 11.812 16.156 1 96.31 195 THR A O 1
ATOM 1526 N N . PRO A 1 196 ? 7.578 9.758 15.352 1 95.5 196 PRO A N 1
ATOM 1527 C CA . PRO A 1 196 ? 6.391 9.195 15.992 1 95.5 196 PRO A CA 1
ATOM 1528 C C . PRO A 1 196 ? 6.352 9.461 17.5 1 95.5 196 PRO A C 1
ATOM 1530 O O . PRO A 1 196 ? 5.281 9.688 18.062 1 95.5 196 PRO A O 1
ATOM 1533 N N . THR A 1 197 ? 7.504 9.445 18.156 1 94.44 197 THR A N 1
ATOM 1534 C CA . THR A 1 197 ? 7.555 9.703 19.578 1 94.44 197 THR A CA 1
ATOM 1535 C C . THR A 1 197 ? 7.023 11.094 19.906 1 94.44 197 THR A C 1
ATOM 1537 O O . THR A 1 197 ? 6.305 11.281 20.891 1 94.44 197 THR A O 1
ATOM 1540 N N . ALA A 1 198 ? 7.344 12.055 19.109 1 93.06 198 ALA A N 1
ATOM 1541 C CA . ALA A 1 198 ? 6.879 13.43 19.297 1 93.06 198 ALA A CA 1
ATOM 1542 C C . ALA A 1 198 ? 5.375 13.539 19.062 1 93.06 198 ALA A C 1
ATOM 1544 O O . ALA A 1 198 ? 4.676 14.234 19.812 1 93.06 198 ALA A O 1
ATOM 1545 N N . VAL A 1 199 ? 4.848 12.859 18.031 1 95.19 199 VAL A N 1
ATOM 1546 C CA . VAL A 1 199 ? 3.432 12.898 17.688 1 95.19 199 VAL A CA 1
ATOM 1547 C C . VAL A 1 199 ? 2.615 12.211 18.781 1 95.19 199 VAL A C 1
ATOM 1549 O O . VAL A 1 199 ? 1.577 12.719 19.203 1 95.19 199 VAL A O 1
ATOM 1552 N N . GLN A 1 200 ? 3.109 11.07 19.25 1 93.19 200 GLN A N 1
ATOM 1553 C CA . GLN A 1 200 ? 2.373 10.203 20.156 1 93.19 200 GLN A CA 1
ATOM 1554 C C . GLN A 1 200 ? 2.16 10.883 21.5 1 93.19 200 GLN A C 1
ATOM 1556 O O . GLN A 1 200 ? 1.203 10.57 22.219 1 93.19 200 GLN A O 1
ATOM 1561 N N . LYS A 1 201 ? 3.008 11.875 21.828 1 91.5 201 LYS A N 1
ATOM 1562 C CA . LYS A 1 201 ? 2.881 12.625 23.078 1 91.5 201 LYS A CA 1
ATOM 1563 C C . LYS A 1 201 ? 1.561 13.391 23.109 1 91.5 201 LYS A C 1
ATOM 1565 O O . LYS A 1 201 ? 1.052 13.703 24.188 1 91.5 201 LYS A O 1
ATOM 1570 N N . TYR A 1 202 ? 1.071 13.664 21.984 1 90.56 202 TYR A N 1
ATOM 1571 C CA . TYR A 1 202 ? -0.1 14.531 21.906 1 90.56 202 TYR A CA 1
ATOM 1572 C C . TYR A 1 202 ? -1.364 13.727 21.656 1 90.56 202 TYR A C 1
ATOM 1574 O O . TYR A 1 202 ? -2.465 14.281 21.594 1 90.56 202 TYR A O 1
ATOM 1582 N N . LEU A 1 203 ? -1.198 12.469 21.406 1 89 203 LEU A N 1
ATOM 1583 C CA . LEU A 1 203 ? -2.361 11.633 21.125 1 89 203 LEU A CA 1
ATOM 1584 C C . LEU A 1 203 ? -2.914 11.023 22.406 1 89 203 LEU A C 1
ATOM 1586 O O . LEU A 1 203 ? -2.168 10.797 23.359 1 89 203 LEU A O 1
ATOM 1590 N N . SER A 1 204 ? -4.188 11.141 22.531 1 68.75 204 SER A N 1
ATOM 1591 C CA . SER A 1 204 ? -4.828 10.547 23.703 1 68.75 204 SER A CA 1
ATOM 1592 C C . SER A 1 204 ? -4.625 9.039 23.75 1 68.75 204 SER A C 1
ATOM 1594 O O . SER A 1 204 ? -4.59 8.383 22.703 1 68.75 204 SER A O 1
ATOM 1596 N N . HIS A 1 205 ? -3.92 8.477 24.828 1 57.22 205 HIS A N 1
ATOM 1597 C CA . HIS A 1 205 ? -3.824 7.039 25.031 1 57.22 205 HIS A CA 1
ATOM 1598 C C . HIS A 1 205 ? -5.207 6.398 25.109 1 57.22 205 HIS A C 1
ATOM 1600 O O . HIS A 1 205 ? -6.168 7.039 25.531 1 57.22 205 HIS A O 1
ATOM 1606 N N . MET B 1 1 ? -15.836 -3.656 11.781 1 53.09 1 MET B N 1
ATOM 1607 C CA . MET B 1 1 ? -15.117 -4.875 12.141 1 53.09 1 MET B CA 1
ATOM 1608 C C . MET B 1 1 ? -15.469 -6.016 11.188 1 53.09 1 MET B C 1
ATOM 1610 O O . MET B 1 1 ? -14.586 -6.719 10.703 1 53.09 1 MET B O 1
ATOM 1614 N N . ARG B 1 2 ? -16.766 -6.004 10.883 1 54.69 2 ARG B N 1
ATOM 1615 C CA . ARG B 1 2 ? -17.25 -7.195 10.195 1 54.69 2 ARG B CA 1
ATOM 1616 C C . ARG B 1 2 ? -16.922 -7.133 8.703 1 54.69 2 ARG B C 1
ATOM 1618 O O . ARG B 1 2 ? -16.516 -8.133 8.109 1 54.69 2 ARG B O 1
ATOM 1625 N N . SER B 1 3 ? -17.047 -5.914 8.086 1 65.56 3 SER B N 1
ATOM 1626 C CA . SER B 1 3 ? -16.828 -5.777 6.652 1 65.56 3 SER B CA 1
ATOM 1627 C C . SER B 1 3 ? -15.359 -5.984 6.305 1 65.56 3 SER B C 1
ATOM 1629 O O . SER B 1 3 ? -15.039 -6.621 5.297 1 65.56 3 SER B O 1
ATOM 1631 N N . GLN B 1 4 ? -14.492 -5.637 7.129 1 69.31 4 GLN B N 1
ATOM 1632 C CA . GLN B 1 4 ? -13.062 -5.816 6.898 1 69.31 4 GLN B CA 1
ATOM 1633 C C . GLN B 1 4 ? -12.68 -7.293 6.953 1 69.31 4 GLN B C 1
ATOM 1635 O O . GLN B 1 4 ? -11.836 -7.746 6.18 1 69.31 4 GLN B O 1
ATOM 1640 N N . THR B 1 5 ? -13.547 -7.898 7.578 1 79.12 5 THR B N 1
ATOM 1641 C CA . THR B 1 5 ? -13.312 -9.336 7.688 1 79.12 5 THR B CA 1
ATOM 1642 C C . THR B 1 5 ? -13.703 -10.047 6.391 1 79.12 5 THR B C 1
ATOM 1644 O O . THR B 1 5 ? -12.977 -10.93 5.922 1 79.12 5 THR B O 1
ATOM 1647 N N . VAL B 1 6 ? -14.75 -9.523 5.77 1 90.94 6 VAL B N 1
ATOM 1648 C CA . VAL B 1 6 ? -15.227 -10.125 4.527 1 90.94 6 VAL B CA 1
ATOM 1649 C C . VAL B 1 6 ? -14.203 -9.898 3.418 1 90.94 6 VAL B C 1
ATOM 1651 O O . VAL B 1 6 ? -13.82 -10.828 2.713 1 90.94 6 VAL B O 1
ATOM 1654 N N . ALA B 1 7 ? -13.75 -8.656 3.285 1 93.25 7 ALA B N 1
ATOM 1655 C CA . ALA B 1 7 ? -12.773 -8.312 2.252 1 93.25 7 ALA B CA 1
ATOM 1656 C C . ALA B 1 7 ? -11.484 -9.117 2.43 1 93.25 7 ALA B C 1
ATOM 1658 O O . ALA B 1 7 ? -10.93 -9.625 1.459 1 93.25 7 ALA B O 1
ATOM 1659 N N . ASN B 1 8 ? -11.086 -9.219 3.662 1 93.56 8 ASN B N 1
ATOM 1660 C CA . ASN B 1 8 ? -9.867 -9.961 3.955 1 93.56 8 ASN B CA 1
ATOM 1661 C C . ASN B 1 8 ? -10.016 -11.438 3.59 1 93.56 8 ASN B C 1
ATOM 1663 O O . ASN B 1 8 ? -9.117 -12.023 2.98 1 93.56 8 ASN B O 1
ATOM 1667 N N . GLN B 1 9 ? -11.094 -12.008 3.938 1 95.06 9 GLN B N 1
ATOM 1668 C CA . GLN B 1 9 ? -11.336 -13.414 3.639 1 95.06 9 GLN B CA 1
ATOM 1669 C C . GLN B 1 9 ? -11.383 -13.656 2.133 1 95.06 9 GLN B C 1
ATOM 1671 O O . GLN B 1 9 ? -10.773 -14.602 1.633 1 95.06 9 GLN B O 1
ATOM 1676 N N . LEU B 1 10 ? -12.078 -12.828 1.469 1 96.5 10 LEU B N 1
ATOM 1677 C CA . LEU B 1 10 ? -12.195 -13.008 0.026 1 96.5 10 LEU B CA 1
ATOM 1678 C C . LEU B 1 10 ? -10.859 -12.766 -0.667 1 96.5 10 LEU B C 1
ATOM 1680 O O . LEU B 1 10 ? -10.516 -13.461 -1.622 1 96.5 10 LEU B O 1
ATOM 1684 N N . ARG B 1 11 ? -10.133 -11.766 -0.22 1 97.12 11 ARG B N 1
ATOM 1685 C CA . ARG B 1 11 ? -8.805 -11.508 -0.777 1 97.12 11 ARG B CA 1
ATOM 1686 C C . ARG B 1 11 ? -7.902 -12.727 -0.628 1 97.12 11 ARG B C 1
ATOM 1688 O O . ARG B 1 11 ? -7.168 -13.078 -1.553 1 97.12 11 ARG B O 1
ATOM 1695 N N . GLN B 1 12 ? -7.996 -13.352 0.544 1 95.69 12 GLN B N 1
ATOM 1696 C CA . GLN B 1 12 ? -7.215 -14.562 0.786 1 95.69 12 GLN B CA 1
ATOM 1697 C C . GLN B 1 12 ? -7.633 -15.688 -0.155 1 95.69 12 GLN B C 1
ATOM 1699 O O . GLN B 1 12 ? -6.789 -16.406 -0.689 1 95.69 12 GLN B O 1
ATOM 1704 N N . GLU B 1 13 ? -8.891 -15.836 -0.333 1 96.75 13 GLU B N 1
ATOM 1705 C CA . GLU B 1 13 ? -9.391 -16.859 -1.239 1 96.75 13 GLU B CA 1
ATOM 1706 C C . GLU B 1 13 ? -8.953 -16.594 -2.676 1 96.75 13 GLU B C 1
ATOM 1708 O O . GLU B 1 13 ? -8.617 -17.531 -3.41 1 96.75 13 GLU B O 1
ATOM 1713 N N . ILE B 1 14 ? -8.953 -15.328 -3.035 1 97.75 14 ILE B N 1
ATOM 1714 C CA . ILE B 1 14 ? -8.477 -14.953 -4.359 1 97.75 14 ILE B CA 1
ATOM 1715 C C . ILE B 1 14 ? -6.992 -15.297 -4.492 1 97.75 14 ILE B C 1
ATOM 1717 O O . ILE B 1 14 ? -6.574 -15.906 -5.477 1 97.75 14 ILE B O 1
ATOM 1721 N N . SER B 1 15 ? -6.23 -15.008 -3.484 1 96.94 15 SER B N 1
ATOM 1722 C CA . SER B 1 15 ? -4.789 -15.258 -3.498 1 96.94 15 SER B CA 1
ATOM 1723 C C . SER B 1 15 ? -4.484 -16.75 -3.561 1 96.94 15 SER B C 1
ATOM 1725 O O . SER B 1 15 ? -3.439 -17.156 -4.078 1 96.94 15 SER B O 1
ATOM 1727 N N . ARG B 1 16 ? -5.438 -17.547 -3.094 1 95.44 16 ARG B N 1
ATOM 1728 C CA . ARG B 1 16 ? -5.254 -19 -3.074 1 95.44 16 ARG B CA 1
ATOM 1729 C C . ARG B 1 16 ? -5.75 -19.625 -4.371 1 95.44 16 ARG B C 1
ATOM 1731 O O . ARG B 1 16 ? -5.637 -20.844 -4.559 1 95.44 16 ARG B O 1
ATOM 1738 N N . GLY B 1 17 ? -6.363 -18.875 -5.184 1 96.44 17 GLY B N 1
ATOM 1739 C CA . GLY B 1 17 ? -6.777 -19.375 -6.488 1 96.44 17 GLY B CA 1
ATOM 1740 C C . GLY B 1 17 ? -8.172 -19.969 -6.48 1 96.44 17 GLY B C 1
ATOM 1741 O O . GLY B 1 17 ? -8.5 -20.797 -7.332 1 96.44 17 GLY B O 1
ATOM 1742 N N . ARG B 1 18 ? -8.984 -19.516 -5.551 1 96.38 18 ARG B N 1
ATOM 1743 C CA . ARG B 1 18 ? -10.32 -20.094 -5.434 1 96.38 18 ARG B CA 1
ATOM 1744 C C . ARG B 1 18 ? -11.273 -19.484 -6.453 1 96.38 18 ARG B C 1
ATOM 1746 O O . ARG B 1 18 ? -12.383 -20 -6.656 1 96.38 18 ARG B O 1
ATOM 1753 N N . TYR B 1 19 ? -10.891 -18.422 -7.098 1 97.5 19 TYR B N 1
ATOM 1754 C CA . TYR B 1 19 ? -11.703 -17.75 -8.102 1 97.5 19 TYR B CA 1
ATOM 1755 C C . TYR B 1 19 ? -10.93 -17.578 -9.406 1 97.5 19 TYR B C 1
ATOM 1757 O O . TYR B 1 19 ? -9.703 -17.422 -9.398 1 97.5 19 TYR B O 1
ATOM 1765 N N . GLN B 1 20 ? -11.656 -17.594 -10.492 1 97 20 GLN B N 1
ATOM 1766 C CA . GLN B 1 20 ? -11.062 -17.359 -11.805 1 97 20 GLN B CA 1
ATOM 1767 C C . GLN B 1 20 ? -11.211 -15.898 -12.219 1 97 20 GLN B C 1
ATOM 1769 O O . GLN B 1 20 ? -12.203 -15.25 -11.891 1 97 20 GLN B O 1
ATOM 1774 N N . PRO B 1 21 ? -10.188 -15.414 -12.945 1 96.62 21 PRO B N 1
ATOM 1775 C CA . PRO B 1 21 ? -10.359 -14.07 -13.484 1 96.62 21 PRO B CA 1
ATOM 1776 C C . PRO B 1 21 ? -11.641 -13.922 -14.312 1 96.62 21 PRO B C 1
ATOM 1778 O O . PRO B 1 21 ? -11.922 -14.758 -15.164 1 96.62 21 PRO B O 1
ATOM 1781 N N . GLY B 1 22 ? -12.453 -12.93 -13.945 1 96.56 22 GLY B N 1
ATOM 1782 C CA . GLY B 1 22 ? -13.672 -12.648 -14.695 1 96.56 22 GLY B CA 1
ATOM 1783 C C . GLY B 1 22 ? -14.883 -13.391 -14.156 1 96.56 22 GLY B C 1
ATOM 1784 O O . GLY B 1 22 ? -16 -13.18 -14.617 1 96.56 22 GLY B O 1
ATOM 1785 N N . GLU B 1 23 ? -14.695 -14.172 -13.188 1 97.44 23 GLU B N 1
ATOM 1786 C CA . GLU B 1 23 ? -15.773 -14.977 -12.609 1 97.44 23 GLU B CA 1
ATOM 1787 C C . GLU B 1 23 ? -16.812 -14.086 -11.922 1 97.44 23 GLU B C 1
ATOM 1789 O O . GLU B 1 23 ? -16.453 -13.164 -11.188 1 97.44 23 GLU B O 1
ATOM 1794 N N . LYS B 1 24 ? -18.125 -14.312 -12.203 1 97.81 24 LYS B N 1
ATOM 1795 C CA . LYS B 1 24 ? -19.203 -13.594 -11.531 1 97.81 24 LYS B CA 1
ATOM 1796 C C . LYS B 1 24 ? -19.422 -14.125 -10.117 1 97.81 24 LYS B C 1
ATOM 1798 O O . LYS B 1 24 ? -19.453 -15.336 -9.898 1 97.81 24 LYS B O 1
ATOM 1803 N N . LEU B 1 25 ? -19.5 -13.227 -9.188 1 97.38 25 LEU B N 1
ATOM 1804 C CA . LEU B 1 25 ? -19.75 -13.609 -7.805 1 97.38 25 LEU B CA 1
ATOM 1805 C C . LEU B 1 25 ? -21.25 -13.609 -7.5 1 97.38 25 LEU B C 1
ATOM 1807 O O . LEU B 1 25 ? -21.953 -12.656 -7.836 1 97.38 25 LEU B O 1
ATOM 1811 N N . ASN B 1 26 ? -21.734 -14.672 -6.934 1 95.88 26 ASN B N 1
ATOM 1812 C CA . ASN B 1 26 ? -23.109 -14.758 -6.477 1 95.88 26 ASN B CA 1
ATOM 1813 C C . ASN B 1 26 ? -23.281 -14.172 -5.078 1 95.88 26 ASN B C 1
ATOM 1815 O O . ASN B 1 26 ? -22.922 -14.812 -4.086 1 95.88 26 ASN B O 1
ATOM 1819 N N . GLU B 1 27 ? -23.828 -13.047 -5.027 1 94.25 27 GLU B N 1
ATOM 1820 C CA . GLU B 1 27 ? -23.922 -12.312 -3.77 1 94.25 27 GLU B CA 1
ATOM 1821 C C . GLU B 1 27 ? -24.719 -13.094 -2.734 1 94.25 27 GLU B C 1
ATOM 1823 O O . GLU B 1 27 ? -24.359 -13.141 -1.558 1 94.25 27 GLU B O 1
ATOM 1828 N N . VAL B 1 28 ? -25.812 -13.734 -3.174 1 94.62 28 VAL B N 1
ATOM 1829 C CA . VAL B 1 28 ? -26.688 -14.461 -2.26 1 94.62 28 VAL B CA 1
ATOM 1830 C C . VAL B 1 28 ? -25.938 -15.641 -1.655 1 94.62 28 VAL B C 1
ATOM 1832 O O . VAL B 1 28 ? -25.906 -15.805 -0.433 1 94.62 28 VAL B O 1
ATOM 1835 N N . GLN B 1 29 ? -25.344 -16.375 -2.443 1 95.94 29 GLN B N 1
ATOM 1836 C CA . GLN B 1 29 ? -24.594 -17.547 -1.996 1 95.94 29 GLN B CA 1
ATOM 1837 C C . GLN B 1 29 ? -23.422 -17.141 -1.107 1 95.94 29 GLN B C 1
ATOM 1839 O O . GLN B 1 29 ? -23.141 -17.812 -0.104 1 95.94 29 GLN B O 1
ATOM 1844 N N . LEU B 1 30 ? -22.688 -16.109 -1.518 1 96.12 30 LEU B N 1
ATOM 1845 C CA . LEU B 1 30 ? -21.516 -15.672 -0.762 1 96.12 30 LEU B CA 1
ATOM 1846 C C . LEU B 1 30 ? -21.922 -15.148 0.61 1 96.12 30 LEU B C 1
ATOM 1848 O O . LEU B 1 30 ? -21.25 -15.414 1.607 1 96.12 30 LEU B O 1
ATOM 1852 N N . ALA B 1 31 ? -23 -14.406 0.646 1 95.5 31 ALA B N 1
ATOM 1853 C CA . ALA B 1 31 ? -23.5 -13.891 1.921 1 95.5 31 ALA B CA 1
ATOM 1854 C C . ALA B 1 31 ? -23.859 -15.031 2.869 1 95.5 31 ALA B C 1
ATOM 1856 O O . ALA B 1 31 ? -23.547 -14.977 4.062 1 95.5 31 ALA B O 1
ATOM 1857 N N . GLU B 1 32 ? -24.469 -16.062 2.332 1 95.94 32 GLU B N 1
ATOM 1858 C CA . GLU B 1 32 ? -24.844 -17.234 3.117 1 95.94 32 GLU B CA 1
ATOM 1859 C C . GLU B 1 32 ? -23.594 -17.969 3.621 1 95.94 32 GLU B C 1
ATOM 1861 O O . GLU B 1 32 ? -23.5 -18.297 4.805 1 95.94 32 GLU B O 1
ATOM 1866 N N . ARG B 1 33 ? -22.672 -18.125 2.773 1 95.38 33 ARG B N 1
ATOM 1867 C CA . ARG B 1 33 ? -21.453 -18.859 3.109 1 95.38 33 ARG B CA 1
ATOM 1868 C C . ARG B 1 33 ? -20.641 -18.141 4.176 1 95.38 33 ARG B C 1
ATOM 1870 O O . ARG B 1 33 ? -20.078 -18.766 5.07 1 95.38 33 ARG B O 1
ATOM 1877 N N . LEU B 1 34 ? -20.625 -16.844 4.035 1 94.62 34 LEU B N 1
ATOM 1878 C CA . LEU B 1 34 ? -19.812 -16.047 4.941 1 94.62 34 LEU B CA 1
ATOM 1879 C C . LEU B 1 34 ? -20.609 -15.641 6.176 1 94.62 34 LEU B C 1
ATOM 1881 O O . LEU B 1 34 ? -20.078 -15.023 7.094 1 94.62 34 LEU B O 1
ATOM 1885 N N . ASP B 1 35 ? -21.812 -15.945 6.211 1 94.56 35 ASP B N 1
ATOM 1886 C CA . ASP B 1 35 ? -22.734 -15.664 7.312 1 94.56 35 ASP B CA 1
ATOM 1887 C C . ASP B 1 35 ? -22.766 -14.164 7.625 1 94.56 35 ASP B C 1
ATOM 1889 O O . ASP B 1 35 ? -22.531 -13.758 8.766 1 94.56 35 ASP B O 1
ATOM 1893 N N . VAL B 1 36 ? -23.016 -13.391 6.617 1 93.88 36 VAL B N 1
ATOM 1894 C CA . VAL B 1 36 ? -23.141 -11.945 6.758 1 93.88 36 VAL B CA 1
ATOM 1895 C C . VAL B 1 36 ? -24.344 -11.445 5.973 1 93.88 36 VAL B C 1
ATOM 1897 O O . VAL B 1 36 ? -24.875 -12.164 5.121 1 93.88 36 VAL B O 1
ATOM 1900 N N . SER B 1 37 ? -24.766 -10.281 6.332 1 90.31 37 SER B N 1
ATOM 1901 C CA . SER B 1 37 ? -25.844 -9.656 5.574 1 90.31 37 SER B CA 1
ATOM 1902 C C . SER B 1 37 ? -25.359 -9.227 4.188 1 90.31 37 SER B C 1
ATOM 1904 O O . SER B 1 37 ? -24.156 -9.141 3.939 1 90.31 37 SER B O 1
ATOM 1906 N N . ARG B 1 38 ? -26.297 -9.023 3.301 1 87.88 38 ARG B N 1
ATOM 1907 C CA . ARG B 1 38 ? -25.969 -8.539 1.965 1 87.88 38 ARG B CA 1
ATOM 1908 C C . ARG B 1 38 ? -25.281 -7.18 2.027 1 87.88 38 ARG B C 1
ATOM 1910 O O . ARG B 1 38 ? -24.406 -6.887 1.217 1 87.88 38 ARG B O 1
ATOM 1917 N N . ASN B 1 39 ? -25.656 -6.387 2.91 1 82.62 39 ASN B N 1
ATOM 1918 C CA . ASN B 1 39 ? -25.047 -5.066 3.07 1 82.62 39 ASN B CA 1
ATOM 1919 C C . ASN B 1 39 ? -23.578 -5.164 3.477 1 82.62 39 ASN B C 1
ATOM 1921 O O . ASN B 1 39 ? -22.734 -4.465 2.922 1 82.62 39 ASN B O 1
ATOM 1925 N N . THR B 1 40 ? -23.328 -5.98 4.406 1 86.56 40 THR B N 1
ATOM 1926 C CA . THR B 1 40 ? -21.953 -6.215 4.852 1 86.56 40 THR B CA 1
ATOM 1927 C C . THR B 1 40 ? -21.094 -6.754 3.709 1 86.56 40 THR B C 1
ATOM 1929 O O . THR B 1 40 ? -19.953 -6.328 3.531 1 86.56 40 THR B O 1
ATOM 1932 N N . LEU B 1 41 ? -21.672 -7.648 2.988 1 92.12 41 LEU B N 1
ATOM 1933 C CA . LEU B 1 41 ? -20.969 -8.203 1.842 1 92.12 41 LEU B CA 1
ATOM 1934 C C . LEU B 1 41 ? -20.641 -7.121 0.825 1 92.12 41 LEU B C 1
ATOM 1936 O O . LEU B 1 41 ? -19.516 -7.07 0.302 1 92.12 41 LEU B O 1
ATOM 1940 N N . ARG B 1 42 ? -21.562 -6.266 0.599 1 85.81 42 ARG B N 1
ATOM 1941 C CA . ARG B 1 42 ? -21.375 -5.207 -0.387 1 85.81 42 ARG B CA 1
ATOM 1942 C C . ARG B 1 42 ? -20.312 -4.219 0.068 1 85.81 42 ARG B C 1
ATOM 1944 O O . ARG B 1 42 ? -19.562 -3.68 -0.754 1 85.81 42 ARG B O 1
ATOM 1951 N N . GLU B 1 43 ? -20.219 -4.055 1.312 1 85 43 GLU B N 1
ATOM 1952 C CA . GLU B 1 43 ? -19.125 -3.244 1.848 1 85 43 GLU B CA 1
ATOM 1953 C C . GLU B 1 43 ? -17.781 -3.898 1.594 1 85 43 GLU B C 1
ATOM 1955 O O . GLU B 1 43 ? -16.797 -3.219 1.256 1 85 43 GLU B O 1
ATOM 1960 N N . GLY B 1 44 ? -17.781 -5.164 1.796 1 91.12 44 GLY B N 1
ATOM 1961 C CA . GLY B 1 44 ? -16.578 -5.91 1.473 1 91.12 44 GLY B CA 1
ATOM 1962 C C . GLY B 1 44 ? -16.203 -5.824 0.006 1 91.12 44 GLY B C 1
ATOM 1963 O O . GLY B 1 44 ? -15.023 -5.656 -0.329 1 91.12 44 GLY B O 1
ATOM 1964 N N . PHE B 1 45 ? -17.219 -5.863 -0.852 1 92.56 45 PHE B N 1
ATOM 1965 C CA . PHE B 1 45 ? -16.984 -5.742 -2.287 1 92.56 45 PHE B CA 1
ATOM 1966 C C . PHE B 1 45 ? -16.422 -4.367 -2.633 1 92.56 45 PHE B C 1
ATOM 1968 O O . PHE B 1 45 ? -15.555 -4.246 -3.5 1 92.56 45 PHE B O 1
ATOM 1975 N N . ALA B 1 46 ? -16.922 -3.395 -1.97 1 88.06 46 ALA B N 1
ATOM 1976 C CA . ALA B 1 46 ? -16.438 -2.041 -2.229 1 88.06 46 ALA B CA 1
ATOM 1977 C C . ALA B 1 46 ? -14.945 -1.915 -1.89 1 88.06 46 ALA B C 1
ATOM 1979 O O . ALA B 1 46 ? -14.188 -1.296 -2.637 1 88.06 46 ALA B O 1
ATOM 1980 N N . GLU B 1 47 ? -14.586 -2.516 -0.819 1 89.69 47 GLU B N 1
ATOM 1981 C CA . GLU B 1 47 ? -13.18 -2.525 -0.441 1 89.69 47 GLU B CA 1
ATOM 1982 C C . GLU B 1 47 ? -12.336 -3.275 -1.471 1 89.69 47 GLU B C 1
ATOM 1984 O O . GLU B 1 47 ? -11.297 -2.779 -1.909 1 89.69 47 GLU B O 1
ATOM 1989 N N . LEU B 1 48 ? -12.828 -4.395 -1.871 1 94.88 48 LEU B N 1
ATOM 1990 C CA . LEU B 1 48 ? -12.102 -5.203 -2.844 1 94.88 48 LEU B CA 1
ATOM 1991 C C . LEU B 1 48 ? -12.023 -4.492 -4.191 1 94.88 48 LEU B C 1
ATOM 1993 O O . LEU B 1 48 ? -11.031 -4.617 -4.91 1 94.88 48 LEU B O 1
ATOM 1997 N N . ALA B 1 49 ? -13.062 -3.781 -4.523 1 92.5 49 ALA B N 1
ATOM 1998 C CA . ALA B 1 49 ? -13.078 -3.014 -5.766 1 92.5 49 ALA B CA 1
ATOM 1999 C C . ALA B 1 49 ? -12.023 -1.913 -5.742 1 92.5 49 ALA B C 1
ATOM 2001 O O . ALA B 1 49 ? -11.336 -1.68 -6.738 1 92.5 49 ALA B O 1
ATOM 2002 N N . SER B 1 50 ? -11.875 -1.32 -4.625 1 88.56 50 SER B N 1
ATOM 2003 C CA . SER B 1 50 ? -10.867 -0.275 -4.48 1 88.56 50 SER B CA 1
ATOM 2004 C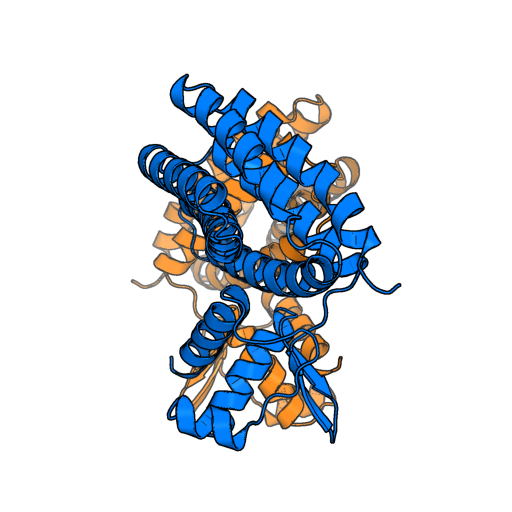 C . SER B 1 50 ? -9.461 -0.848 -4.586 1 88.56 50 SER B C 1
ATOM 2006 O O . SER B 1 50 ? -8.516 -0.127 -4.91 1 88.56 50 SER B O 1
ATOM 2008 N N . GLN B 1 51 ? -9.367 -2.109 -4.336 1 92.62 51 GLN B N 1
ATOM 2009 C CA . GLN B 1 51 ? -8.086 -2.803 -4.426 1 92.62 51 GLN B CA 1
ATOM 2010 C C . GLN B 1 51 ? -7.879 -3.4 -5.812 1 92.62 51 GLN B C 1
ATOM 2012 O O . GLN B 1 51 ? -6.852 -4.023 -6.082 1 92.62 51 GLN B O 1
ATOM 2017 N N . GLY B 1 52 ? -8.883 -3.275 -6.66 1 94.19 52 GLY B N 1
ATOM 2018 C CA . GLY B 1 52 ? -8.789 -3.779 -8.023 1 94.19 52 GLY B CA 1
ATOM 2019 C C . GLY B 1 52 ? -9 -5.277 -8.117 1 94.19 52 GLY B C 1
ATOM 2020 O O . GLY B 1 52 ? -8.633 -5.902 -9.117 1 94.19 52 GLY B O 1
ATOM 2021 N N . LEU B 1 53 ? -9.633 -5.879 -7.082 1 97.31 53 LEU B N 1
ATOM 2022 C CA . LEU B 1 53 ? -9.734 -7.332 -7.035 1 97.31 53 LEU B CA 1
ATOM 2023 C C . LEU B 1 53 ? -11.094 -7.801 -7.551 1 97.31 53 LEU B C 1
ATOM 2025 O O . LEU B 1 53 ? -11.258 -8.969 -7.906 1 97.31 53 LEU B O 1
ATOM 2029 N N . VAL B 1 54 ? -12.094 -6.867 -7.5 1 96.81 54 VAL B N 1
ATOM 2030 C CA . VAL B 1 54 ? -13.391 -7.125 -8.117 1 96.81 54 VAL B CA 1
ATOM 2031 C C . VAL B 1 54 ? -13.852 -5.891 -8.883 1 96.81 54 VAL B C 1
ATOM 2033 O O . VAL B 1 54 ? -13.32 -4.797 -8.695 1 96.81 54 VAL B O 1
ATOM 2036 N N . THR B 1 55 ? -14.734 -6.121 -9.766 1 94.5 55 THR B N 1
ATOM 2037 C CA . THR B 1 55 ? -15.375 -5.051 -10.523 1 94.5 55 THR B CA 1
ATOM 2038 C C . THR B 1 55 ? -16.891 -5.156 -10.438 1 94.5 55 THR B C 1
ATOM 2040 O O . THR B 1 55 ? -17.453 -6.234 -10.641 1 94.5 55 THR B O 1
ATOM 2043 N N . ARG B 1 56 ? -17.453 -4.074 -10.125 1 90.25 56 ARG B N 1
ATOM 2044 C CA . ARG B 1 56 ? -18.922 -4.012 -10.125 1 90.25 56 ARG B CA 1
ATOM 2045 C C . ARG B 1 56 ? -19.438 -3.453 -11.445 1 90.25 56 ARG B C 1
ATOM 2047 O O . ARG B 1 56 ? -19.016 -2.377 -11.883 1 90.25 56 ARG B O 1
ATOM 2054 N N . ILE B 1 57 ? -20.281 -4.168 -12.039 1 90 57 ILE B N 1
ATOM 2055 C CA . ILE B 1 57 ? -20.922 -3.715 -13.273 1 90 57 ILE B CA 1
ATOM 2056 C C . ILE B 1 57 ? -22.422 -3.498 -13.031 1 90 57 ILE B C 1
ATOM 2058 O O . ILE B 1 57 ? -23.125 -4.41 -12.594 1 90 57 ILE B O 1
ATOM 2062 N N . HIS B 1 58 ? -22.812 -2.287 -13.336 1 85.75 58 HIS B N 1
ATOM 2063 C CA . HIS B 1 58 ? -24.203 -1.902 -13.125 1 85.75 58 HIS B CA 1
ATOM 2064 C C . HIS B 1 58 ? -25.156 -2.877 -13.805 1 85.75 58 HIS B C 1
ATOM 2066 O O . HIS B 1 58 ? -24.953 -3.236 -14.969 1 85.75 58 HIS B O 1
ATOM 2072 N N . HIS B 1 59 ? -26.078 -3.344 -13.07 1 88 59 HIS B N 1
ATOM 2073 C CA . HIS B 1 59 ? -27.172 -4.215 -13.5 1 88 59 HIS B CA 1
ATOM 2074 C C . HIS B 1 59 ? -26.656 -5.594 -13.891 1 88 59 HIS B C 1
ATOM 2076 O O . HIS B 1 59 ? -27.391 -6.402 -14.453 1 88 59 HIS B O 1
ATOM 2082 N N . ARG B 1 60 ? -25.375 -5.895 -13.734 1 92.31 60 ARG B N 1
ATOM 2083 C CA . ARG B 1 60 ? -24.844 -7.203 -14.086 1 92.31 60 ARG B CA 1
ATOM 2084 C C . ARG B 1 60 ? -24.312 -7.926 -12.852 1 92.31 60 ARG B C 1
ATOM 2086 O O . ARG B 1 60 ? -24.359 -9.156 -12.773 1 92.31 60 ARG B O 1
ATOM 2093 N N . GLY B 1 61 ? -23.688 -7.082 -11.938 1 94.44 61 GLY B N 1
ATOM 2094 C CA . GLY B 1 61 ? -23.203 -7.73 -10.727 1 94.44 61 GLY B CA 1
ATOM 2095 C C . GLY B 1 61 ? -21.75 -7.445 -10.438 1 94.44 61 GLY B C 1
ATOM 2096 O O . GLY B 1 61 ? -21.219 -6.406 -10.836 1 94.44 61 GLY B O 1
ATOM 2097 N N . VAL B 1 62 ? -21.141 -8.305 -9.547 1 96 62 VAL B N 1
ATOM 2098 C CA . VAL B 1 62 ? -19.766 -8.172 -9.125 1 96 62 VAL B CA 1
ATOM 2099 C C . VAL B 1 62 ? -18.922 -9.312 -9.719 1 96 62 VAL B C 1
ATOM 2101 O O . VAL B 1 62 ? -19.344 -10.469 -9.68 1 96 62 VAL B O 1
ATOM 2104 N N . PHE B 1 63 ? -17.797 -8.953 -10.297 1 98.12 63 PHE B N 1
ATOM 2105 C CA . PHE B 1 63 ? -16.922 -9.906 -10.977 1 98.12 63 PHE B CA 1
ATOM 2106 C C . PHE B 1 63 ? -15.516 -9.859 -10.406 1 98.12 63 PHE B C 1
ATOM 2108 O O . PHE B 1 63 ? -15.023 -8.789 -10.031 1 98.12 63 PHE B O 1
ATOM 2115 N N . ILE B 1 64 ? -14.891 -11.023 -10.375 1 98.44 64 ILE B N 1
ATOM 2116 C CA . ILE B 1 64 ? -13.461 -11.062 -10.078 1 98.44 64 ILE B CA 1
ATOM 2117 C C . ILE B 1 64 ? -12.688 -10.297 -11.156 1 98.44 64 ILE B C 1
ATOM 2119 O O . ILE B 1 64 ? -12.992 -10.422 -12.344 1 98.44 64 ILE B O 1
ATOM 2123 N N . ALA B 1 65 ? -11.695 -9.609 -10.742 1 97.19 65 ALA B N 1
ATOM 2124 C CA . ALA B 1 65 ? -10.914 -8.797 -11.672 1 97.19 65 ALA B CA 1
ATOM 2125 C C . ALA B 1 65 ? -10.109 -9.68 -12.625 1 97.19 65 ALA B C 1
ATOM 2127 O O . ALA B 1 65 ? -9.75 -10.805 -12.289 1 97.19 65 ALA B O 1
ATOM 2128 N N . LYS B 1 66 ? -9.93 -9.156 -13.781 1 96.12 66 LYS B N 1
ATOM 2129 C CA . LYS B 1 66 ? -9 -9.703 -14.766 1 96.12 66 LYS B CA 1
ATOM 2130 C C . LYS B 1 66 ? -7.848 -8.742 -15.031 1 96.12 66 LYS B C 1
ATOM 2132 O O . LYS B 1 66 ? -7.973 -7.824 -15.852 1 96.12 66 LYS B O 1
ATOM 2137 N N . PRO B 1 67 ? -6.746 -8.953 -14.312 1 96.12 67 PRO B N 1
ATOM 2138 C CA . PRO B 1 67 ? -5.633 -8.016 -14.445 1 96.12 67 PRO B CA 1
ATOM 2139 C C . PRO B 1 67 ? -5.188 -7.824 -15.898 1 96.12 67 PRO B C 1
ATOM 2141 O O . PRO B 1 67 ? -5.133 -8.797 -16.656 1 96.12 67 PRO B O 1
ATOM 2144 N N . THR B 1 68 ? -4.953 -6.598 -16.25 1 95.12 68 THR B N 1
ATOM 2145 C CA . THR B 1 68 ? -4.488 -6.211 -17.578 1 95.12 68 THR B CA 1
ATOM 2146 C C . THR B 1 68 ? -2.969 -6.094 -17.609 1 95.12 68 THR B C 1
ATOM 2148 O O . THR B 1 68 ? -2.309 -6.242 -16.578 1 95.12 68 THR B O 1
ATOM 2151 N N . VAL B 1 69 ? -2.443 -5.816 -18.812 1 95.88 69 VAL B N 1
ATOM 2152 C CA . VAL B 1 69 ? -1.017 -5.566 -18.984 1 95.88 69 VAL B CA 1
ATOM 2153 C C . VAL B 1 69 ? -0.586 -4.391 -18.109 1 95.88 69 VAL B C 1
ATOM 2155 O O . VAL B 1 69 ? 0.471 -4.438 -17.484 1 95.88 69 VAL B O 1
ATOM 2158 N N . ALA B 1 70 ? -1.443 -3.385 -18.047 1 95.25 70 ALA B N 1
ATOM 2159 C CA . ALA B 1 70 ? -1.129 -2.203 -17.25 1 95.25 70 ALA B CA 1
ATOM 2160 C C . ALA B 1 70 ? -1.104 -2.535 -15.766 1 95.25 70 ALA B C 1
ATOM 2162 O O . ALA B 1 70 ? -0.26 -2.029 -15.023 1 95.25 70 ALA B O 1
ATOM 2163 N N . ASP B 1 71 ? -2.016 -3.422 -15.336 1 95.5 71 ASP B N 1
ATOM 2164 C CA . ASP B 1 71 ? -2.031 -3.857 -13.945 1 95.5 71 ASP B CA 1
ATOM 2165 C C . ASP B 1 71 ? -0.744 -4.598 -13.586 1 95.5 71 ASP B C 1
ATOM 2167 O O . ASP B 1 71 ? -0.128 -4.32 -12.555 1 95.5 71 ASP B O 1
ATOM 2171 N N . VAL B 1 72 ? -0.378 -5.484 -14.461 1 97.25 72 VAL B N 1
ATOM 2172 C CA . VAL B 1 72 ? 0.812 -6.297 -14.242 1 97.25 72 VAL B CA 1
ATOM 2173 C C . VAL B 1 72 ? 2.047 -5.402 -14.172 1 97.25 72 VAL B C 1
ATOM 2175 O O . VAL B 1 72 ? 2.885 -5.555 -13.281 1 97.25 72 VAL B O 1
ATOM 2178 N N . ALA B 1 73 ? 2.113 -4.453 -15.047 1 96.88 73 ALA B N 1
ATOM 2179 C CA . ALA B 1 73 ? 3.24 -3.525 -15.039 1 96.88 73 ALA B CA 1
ATOM 2180 C C . ALA B 1 73 ? 3.316 -2.77 -13.711 1 96.88 73 ALA B C 1
ATOM 2182 O O . ALA B 1 73 ? 4.395 -2.625 -13.133 1 96.88 73 ALA B O 1
ATOM 2183 N N . ASP B 1 74 ? 2.234 -2.395 -13.203 1 97.25 74 ASP B N 1
ATOM 2184 C CA . ASP B 1 74 ? 2.207 -1.579 -11.992 1 97.25 74 ASP B CA 1
ATOM 2185 C C . ASP B 1 74 ? 2.602 -2.4 -10.766 1 97.25 74 ASP B C 1
ATOM 2187 O O . ASP B 1 74 ? 3.457 -1.982 -9.984 1 97.25 74 ASP B O 1
ATOM 2191 N N . PHE B 1 75 ? 1.958 -3.562 -10.578 1 96.88 75 PHE B N 1
ATOM 2192 C CA . PHE B 1 75 ? 2.264 -4.258 -9.336 1 96.88 75 PHE B CA 1
ATOM 2193 C C . PHE B 1 75 ? 3.66 -4.863 -9.383 1 96.88 75 PHE B C 1
ATOM 2195 O O . PHE B 1 75 ? 4.297 -5.051 -8.344 1 96.88 75 PHE B O 1
ATOM 2202 N N . TYR B 1 76 ? 4.23 -5.051 -10.609 1 98.25 76 TYR B N 1
ATOM 2203 C CA . TYR B 1 76 ? 5.625 -5.473 -10.641 1 98.25 76 TYR B CA 1
ATOM 2204 C C . TYR B 1 76 ? 6.559 -4.301 -10.359 1 98.25 76 TYR B C 1
ATOM 2206 O O . TYR B 1 76 ? 7.629 -4.48 -9.773 1 98.25 76 TYR B O 1
ATOM 2214 N N . THR B 1 77 ? 6.164 -3.094 -10.789 1 98.25 77 THR B N 1
ATOM 2215 C CA . THR B 1 77 ? 6.926 -1.92 -10.375 1 98.25 77 THR B CA 1
ATOM 2216 C C . THR B 1 77 ? 6.945 -1.793 -8.852 1 98.25 77 THR B C 1
ATOM 2218 O O . THR B 1 77 ? 8 -1.567 -8.258 1 98.25 77 THR B O 1
ATOM 2221 N N . ALA B 1 78 ? 5.824 -1.987 -8.242 1 98.5 78 ALA B N 1
ATOM 2222 C CA . ALA B 1 78 ? 5.73 -1.943 -6.781 1 98.5 78 ALA B CA 1
ATOM 2223 C C . ALA B 1 78 ? 6.582 -3.039 -6.145 1 98.5 78 ALA B C 1
ATOM 2225 O O . ALA B 1 78 ? 7.332 -2.779 -5.199 1 98.5 78 ALA B O 1
ATOM 2226 N N . ARG B 1 79 ? 6.473 -4.254 -6.668 1 98.75 79 ARG B N 1
ATOM 2227 C CA . ARG B 1 79 ? 7.227 -5.383 -6.137 1 98.75 79 ARG B CA 1
ATOM 2228 C C . ARG B 1 79 ? 8.727 -5.137 -6.242 1 98.75 79 ARG B C 1
ATOM 2230 O O . ARG B 1 79 ? 9.469 -5.355 -5.281 1 98.75 79 ARG B O 1
ATOM 2237 N N . ALA B 1 80 ? 9.156 -4.66 -7.445 1 98.56 80 ALA B N 1
ATOM 2238 C CA . ALA B 1 80 ? 10.578 -4.441 -7.699 1 98.56 80 ALA B CA 1
ATOM 2239 C C . ALA B 1 80 ? 11.133 -3.346 -6.793 1 98.56 80 ALA B C 1
ATOM 2241 O O . ALA B 1 80 ? 12.344 -3.256 -6.59 1 98.56 80 ALA B O 1
ATOM 2242 N N . PHE B 1 81 ? 10.234 -2.562 -6.234 1 98.56 81 PHE B N 1
ATOM 2243 C CA . PHE B 1 81 ? 10.641 -1.527 -5.289 1 98.56 81 PHE B CA 1
ATOM 2244 C C . PHE B 1 81 ? 10.602 -2.055 -3.859 1 98.56 81 PHE B C 1
ATOM 2246 O O . PHE B 1 81 ? 11.578 -1.933 -3.119 1 98.56 81 PHE B O 1
ATOM 2253 N N . ILE B 1 82 ? 9.555 -2.727 -3.475 1 98.56 82 ILE B N 1
ATOM 2254 C CA . ILE B 1 82 ? 9.281 -3.053 -2.078 1 98.56 82 ILE B CA 1
ATOM 2255 C C . ILE B 1 82 ? 10.109 -4.262 -1.656 1 98.56 82 ILE B C 1
ATOM 2257 O O . ILE B 1 82 ? 10.781 -4.234 -0.622 1 98.56 82 ILE B O 1
ATOM 2261 N N . GLU B 1 83 ? 10.094 -5.305 -2.391 1 98.81 83 GLU B N 1
ATOM 2262 C CA . GLU B 1 83 ? 10.641 -6.578 -1.936 1 98.81 83 GLU B CA 1
ATOM 2263 C C . GLU B 1 83 ? 12.164 -6.531 -1.847 1 98.81 83 GLU B C 1
ATOM 2265 O O . GLU B 1 83 ? 12.742 -6.898 -0.822 1 98.81 83 GLU B O 1
ATOM 2270 N N . PRO B 1 84 ? 12.898 -6.02 -2.91 1 98.81 84 PRO B N 1
ATOM 2271 C CA . PRO B 1 84 ? 14.352 -5.922 -2.754 1 98.81 84 PRO B CA 1
ATOM 2272 C C . PRO B 1 84 ? 14.758 -4.996 -1.608 1 98.81 84 PRO B C 1
ATOM 2274 O O . PRO B 1 84 ? 15.703 -5.297 -0.874 1 98.81 84 PRO B O 1
ATOM 2277 N N . ASN B 1 85 ? 14.023 -3.904 -1.439 1 98.38 85 ASN B N 1
ATOM 2278 C CA . ASN B 1 85 ? 14.367 -2.986 -0.358 1 98.38 85 ASN B CA 1
ATOM 2279 C C . ASN B 1 85 ? 14.07 -3.596 1.01 1 98.38 85 ASN B C 1
ATOM 2281 O O . ASN B 1 85 ? 14.773 -3.312 1.984 1 98.38 85 ASN B O 1
ATOM 2285 N N . ALA B 1 86 ? 13.055 -4.461 1.104 1 98.56 86 ALA B N 1
ATOM 2286 C CA . ALA B 1 86 ? 12.82 -5.207 2.34 1 98.56 86 ALA B CA 1
ATOM 2287 C C . ALA B 1 86 ? 14.008 -6.105 2.67 1 98.56 86 ALA B C 1
ATOM 2289 O O . ALA B 1 86 ? 14.438 -6.184 3.824 1 98.56 86 ALA B O 1
ATOM 2290 N N . LEU B 1 87 ? 14.555 -6.734 1.667 1 98.56 87 LEU B N 1
ATOM 2291 C CA . LEU B 1 87 ? 15.727 -7.582 1.886 1 98.56 87 LEU B CA 1
ATOM 2292 C C . LEU B 1 87 ? 16.906 -6.758 2.377 1 98.56 87 LEU B C 1
ATOM 2294 O O . LEU B 1 87 ? 17.672 -7.207 3.24 1 98.56 87 LEU B O 1
ATOM 2298 N N . ARG B 1 88 ? 17.016 -5.543 1.867 1 97.19 88 ARG B N 1
ATOM 2299 C CA . ARG B 1 88 ? 18.172 -4.703 2.18 1 97.19 88 ARG B CA 1
ATOM 2300 C C . ARG B 1 88 ? 18.062 -4.125 3.586 1 97.19 88 ARG B C 1
ATOM 2302 O O . ARG B 1 88 ? 19.078 -3.949 4.273 1 97.19 88 ARG B O 1
ATOM 2309 N N . THR B 1 89 ? 16.828 -3.789 3.984 1 95.38 89 THR B N 1
ATOM 2310 C CA . THR B 1 89 ? 16.75 -2.85 5.098 1 95.38 89 THR B CA 1
ATOM 2311 C C . THR B 1 89 ? 15.867 -3.398 6.215 1 95.38 89 THR B C 1
ATOM 2313 O O . THR B 1 89 ? 15.875 -2.881 7.332 1 95.38 89 THR B O 1
ATOM 2316 N N . ALA B 1 90 ? 15.062 -4.457 5.941 1 96.25 90 ALA B N 1
ATOM 2317 C CA . ALA B 1 90 ? 14.109 -4.941 6.93 1 96.25 90 ALA B CA 1
ATOM 2318 C C . ALA B 1 90 ? 14.633 -6.18 7.648 1 96.25 90 ALA B C 1
ATOM 2320 O O . ALA B 1 90 ? 15.742 -6.645 7.363 1 96.25 90 ALA B O 1
ATOM 2321 N N . ASP B 1 91 ? 13.93 -6.582 8.695 1 96.25 91 ASP B N 1
ATOM 2322 C CA . ASP B 1 91 ? 14.273 -7.777 9.453 1 96.25 91 ASP B CA 1
ATOM 2323 C C . ASP B 1 91 ? 13.578 -9.008 8.883 1 96.25 91 ASP B C 1
ATOM 2325 O O . ASP B 1 91 ? 12.641 -9.539 9.477 1 96.25 91 ASP B O 1
ATOM 2329 N N . VAL B 1 92 ? 14.133 -9.523 7.852 1 97.69 92 VAL B N 1
ATOM 2330 C CA . VAL B 1 92 ? 13.516 -10.617 7.113 1 97.69 92 VAL B CA 1
ATOM 2331 C C . VAL B 1 92 ? 13.781 -11.938 7.828 1 97.69 92 VAL B C 1
ATOM 2333 O O . VAL B 1 92 ? 14.883 -12.18 8.32 1 97.69 92 VAL B O 1
ATOM 2336 N N . ASP B 1 93 ? 12.75 -12.844 7.852 1 98 93 ASP B N 1
ATOM 2337 C CA . ASP B 1 93 ? 12.805 -14.156 8.492 1 98 93 ASP B CA 1
ATOM 2338 C C . ASP B 1 93 ? 13.484 -15.172 7.582 1 98 93 ASP B C 1
ATOM 2340 O O . ASP B 1 93 ? 12.82 -16.016 6.98 1 98 93 ASP B O 1
ATOM 2344 N N . VAL B 1 94 ? 14.852 -15.203 7.629 1 98.31 94 VAL B N 1
ATOM 2345 C CA . VAL B 1 94 ? 15.648 -15.992 6.703 1 98.31 94 VAL B CA 1
ATOM 2346 C C . VAL B 1 94 ? 15.383 -17.484 6.922 1 98.31 94 VAL B C 1
ATOM 2348 O O . VAL B 1 94 ? 15.195 -18.234 5.961 1 98.31 94 VAL B O 1
ATOM 2351 N N . PRO B 1 95 ? 15.305 -17.953 8.148 1 98.12 95 PRO B N 1
ATOM 2352 C CA . PRO B 1 95 ? 14.984 -19.359 8.336 1 98.12 95 PRO B CA 1
ATOM 2353 C C . PRO B 1 95 ? 13.648 -19.75 7.719 1 98.12 95 PRO B C 1
ATOM 2355 O O . PRO B 1 95 ? 13.531 -20.828 7.113 1 98.12 95 PRO B O 1
ATOM 2358 N N . ARG B 1 96 ? 12.656 -18.922 7.852 1 98.56 96 ARG B N 1
ATOM 2359 C CA . ARG B 1 96 ? 11.352 -19.219 7.262 1 98.56 96 ARG B CA 1
ATOM 2360 C C . ARG B 1 96 ? 11.438 -19.25 5.738 1 98.56 96 ARG B C 1
ATOM 2362 O O . ARG B 1 96 ? 10.828 -20.125 5.102 1 98.56 96 ARG B O 1
ATOM 2369 N N . LEU B 1 97 ? 12.156 -18.359 5.156 1 98.75 97 LEU B N 1
ATOM 2370 C CA . LEU B 1 97 ? 12.359 -18.359 3.711 1 98.75 97 LEU B CA 1
ATOM 2371 C C . LEU B 1 97 ? 13.016 -19.656 3.248 1 98.75 97 LEU B C 1
ATOM 2373 O O . LEU B 1 97 ? 12.625 -20.219 2.223 1 98.75 97 LEU B O 1
ATOM 2377 N N . SER B 1 98 ? 13.984 -20.062 4 1 98.56 98 SER B N 1
ATOM 2378 C CA . SER B 1 98 ? 14.672 -21.312 3.67 1 98.56 98 SER B CA 1
ATOM 2379 C C . SER B 1 98 ? 13.703 -22.484 3.621 1 98.56 98 SER B C 1
ATOM 2381 O O . SER B 1 98 ? 13.75 -23.297 2.703 1 98.56 98 SER B O 1
ATOM 2383 N N . THR B 1 99 ? 12.797 -22.547 4.566 1 98.69 99 THR B N 1
ATOM 2384 C CA . THR B 1 99 ? 11.789 -23.609 4.621 1 98.69 99 THR B CA 1
ATOM 2385 C C . THR B 1 99 ? 10.875 -23.531 3.404 1 98.69 99 THR B C 1
ATOM 2387 O O . THR B 1 99 ? 10.5 -24.578 2.846 1 98.69 99 THR B O 1
ATOM 2390 N N . ILE B 1 100 ? 10.508 -22.406 3 1 98.75 100 ILE B N 1
ATOM 2391 C CA . ILE B 1 100 ? 9.602 -22.203 1.872 1 98.75 100 ILE B CA 1
ATOM 2392 C C . ILE B 1 100 ? 10.289 -22.656 0.581 1 98.75 100 ILE B C 1
ATOM 2394 O O . ILE B 1 100 ? 9.68 -23.344 -0.243 1 98.75 100 ILE B O 1
ATO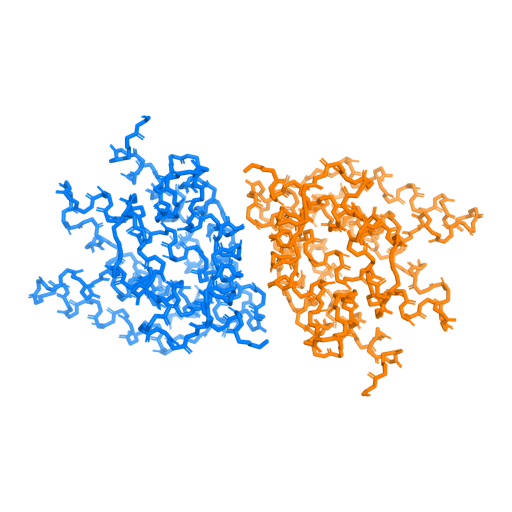M 2398 N N . VAL B 1 101 ? 11.602 -22.266 0.396 1 98.69 101 VAL B N 1
ATOM 2399 C CA . VAL B 1 101 ? 12.344 -22.641 -0.808 1 98.69 101 VAL B CA 1
ATOM 2400 C C . VAL B 1 101 ? 12.5 -24.156 -0.869 1 98.69 101 VAL B C 1
ATOM 2402 O O . VAL B 1 101 ? 12.312 -24.766 -1.925 1 98.69 101 VAL B O 1
ATOM 2405 N N . ALA B 1 102 ? 12.805 -24.766 0.274 1 98.69 102 ALA B N 1
ATOM 2406 C CA . ALA B 1 102 ? 12.922 -26.219 0.333 1 98.69 102 ALA B CA 1
ATOM 2407 C C . ALA B 1 102 ? 11.602 -26.906 -0.038 1 98.69 102 ALA B C 1
ATOM 2409 O O . ALA B 1 102 ? 11.586 -27.891 -0.769 1 98.69 102 ALA B O 1
ATOM 2410 N N . ALA B 1 103 ? 10.508 -26.391 0.439 1 98.69 103 ALA B N 1
ATOM 2411 C CA . ALA B 1 103 ? 9.188 -26.922 0.122 1 98.69 103 ALA B CA 1
ATOM 2412 C C . ALA B 1 103 ? 8.883 -26.797 -1.368 1 98.69 103 ALA B C 1
ATOM 2414 O O . ALA B 1 103 ? 8.289 -27.688 -1.967 1 98.69 103 ALA B O 1
ATOM 2415 N N . ALA B 1 104 ? 9.258 -25.656 -1.963 1 98.69 104 ALA B N 1
ATOM 2416 C CA . ALA B 1 104 ? 9.039 -25.438 -3.391 1 98.69 104 ALA B CA 1
ATOM 2417 C C . ALA B 1 104 ? 9.844 -26.438 -4.223 1 98.69 104 ALA B C 1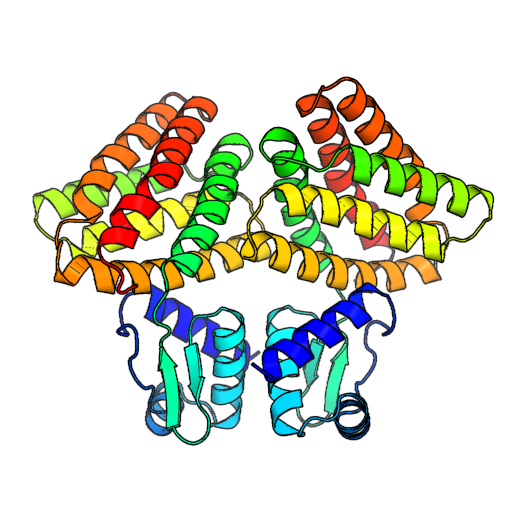
ATOM 2419 O O . ALA B 1 104 ? 9.344 -26.969 -5.211 1 98.69 104 ALA B O 1
ATOM 2420 N N . GLU B 1 105 ? 11.094 -26.625 -3.826 1 98.69 105 GLU B N 1
ATOM 2421 C CA . GLU B 1 105 ? 11.953 -27.578 -4.516 1 98.69 105 GLU B CA 1
ATOM 2422 C C . GLU B 1 105 ? 11.367 -28.984 -4.461 1 98.69 105 GLU B C 1
ATOM 2424 O O . GLU B 1 105 ? 11.344 -29.703 -5.469 1 98.69 105 GLU B O 1
ATOM 2429 N N . GLN B 1 106 ? 10.898 -29.375 -3.291 1 98.69 106 GLN B N 1
ATOM 2430 C CA . GLN B 1 106 ? 10.266 -30.688 -3.131 1 98.69 106 GLN B CA 1
ATOM 2431 C C . GLN B 1 106 ? 9.008 -30.797 -3.982 1 98.69 106 GLN B C 1
ATOM 2433 O O . GLN B 1 106 ? 8.781 -31.812 -4.633 1 98.69 106 GLN B O 1
ATOM 2438 N N . ALA B 1 107 ? 8.156 -29.781 -3.975 1 98.62 107 ALA B N 1
ATOM 2439 C CA . ALA B 1 107 ? 6.934 -29.75 -4.773 1 98.62 107 ALA B CA 1
ATOM 2440 C C . ALA B 1 107 ? 7.242 -29.891 -6.258 1 98.62 107 ALA B C 1
ATOM 2442 O O . ALA B 1 107 ? 6.539 -30.594 -6.984 1 98.62 107 ALA B O 1
ATOM 2443 N N . LEU B 1 108 ? 8.281 -29.156 -6.676 1 98.25 108 LEU B N 1
ATOM 2444 C CA . LEU B 1 108 ? 8.68 -29.234 -8.078 1 98.25 108 LEU B CA 1
ATOM 2445 C C . LEU B 1 108 ? 9.102 -30.641 -8.453 1 98.25 108 LEU B C 1
ATOM 2447 O O . LEU B 1 108 ? 8.703 -31.156 -9.5 1 98.25 108 LEU B O 1
ATOM 2451 N N . GLU B 1 109 ? 9.891 -31.281 -7.59 1 98 109 GLU B N 1
ATOM 2452 C CA . GLU B 1 109 ? 10.32 -32.656 -7.805 1 98 109 GLU B CA 1
ATOM 2453 C C . GLU B 1 109 ? 9.117 -33.594 -7.906 1 98 109 GLU B C 1
ATOM 2455 O O . GLU B 1 109 ? 9.133 -34.562 -8.688 1 98 109 GLU B O 1
ATOM 2460 N N . GLU B 1 110 ? 8.094 -33.344 -7.164 1 98.06 110 GLU B N 1
ATOM 2461 C CA . GLU B 1 110 ? 6.902 -34.188 -7.117 1 98.06 110 GLU B CA 1
ATOM 2462 C C . GLU B 1 110 ? 5.922 -33.812 -8.227 1 98.06 110 GLU B C 1
ATOM 2464 O O . GLU B 1 110 ? 4.883 -34.438 -8.383 1 98.06 110 GLU B O 1
ATOM 2469 N N . GLY B 1 111 ? 6.176 -32.781 -8.953 1 97.06 111 GLY B N 1
ATOM 2470 C CA . GLY B 1 111 ? 5.32 -32.344 -10.039 1 97.06 111 GLY B CA 1
ATOM 2471 C C . GLY B 1 111 ? 4.062 -31.656 -9.555 1 97.06 111 GLY B C 1
ATOM 2472 O O . GLY B 1 111 ? 3.084 -31.547 -10.297 1 97.06 111 GLY B O 1
ATOM 2473 N N . ASP B 1 112 ? 4.066 -31.25 -8.312 1 97.44 112 ASP B N 1
ATOM 2474 C CA . ASP B 1 112 ? 2.93 -30.531 -7.746 1 97.44 112 ASP B CA 1
ATOM 2475 C C . ASP B 1 112 ? 3.043 -29.031 -8 1 97.44 112 ASP B C 1
ATOM 2477 O O . ASP B 1 112 ? 3.453 -28.281 -7.121 1 97.44 112 ASP B O 1
ATOM 2481 N N . LEU B 1 113 ? 2.625 -28.625 -9.148 1 96.38 113 LEU B N 1
ATOM 2482 C CA . LEU B 1 113 ? 2.834 -27.25 -9.625 1 96.38 113 LEU B CA 1
ATOM 2483 C C . LEU B 1 113 ? 1.995 -26.266 -8.828 1 96.38 113 LEU B C 1
ATOM 2485 O O . LEU B 1 113 ? 2.381 -25.109 -8.672 1 96.38 113 LEU B O 1
ATOM 2489 N N . ALA B 1 114 ? 0.836 -26.719 -8.312 1 94.94 114 ALA B N 1
ATOM 2490 C CA . ALA B 1 114 ? 0.027 -25.844 -7.461 1 94.94 114 ALA B CA 1
ATOM 2491 C C . ALA B 1 114 ? 0.783 -25.469 -6.191 1 94.94 114 ALA B C 1
ATOM 2493 O O . ALA B 1 114 ? 0.771 -24.312 -5.781 1 94.94 114 ALA B O 1
ATOM 2494 N N . LYS B 1 115 ? 1.454 -26.438 -5.617 1 97.19 115 LYS B N 1
ATOM 2495 C CA . LYS B 1 115 ? 2.25 -26.188 -4.418 1 97.19 115 LYS B CA 1
ATOM 2496 C C . LYS B 1 115 ? 3.445 -25.281 -4.73 1 97.19 115 LYS B C 1
ATOM 2498 O O . LYS B 1 115 ? 3.854 -24.469 -3.896 1 97.19 115 LYS B O 1
ATOM 2503 N N . VAL B 1 116 ? 4.035 -25.438 -5.934 1 97.88 116 VAL B N 1
ATOM 2504 C CA . VAL B 1 116 ? 5.129 -24.562 -6.355 1 97.88 116 VAL B CA 1
ATOM 2505 C C . VAL B 1 116 ? 4.648 -23.109 -6.414 1 97.88 116 VAL B C 1
ATOM 2507 O O . VAL B 1 116 ? 5.297 -22.219 -5.875 1 97.88 116 VAL B O 1
ATOM 2510 N N . ALA B 1 117 ? 3.486 -22.906 -6.992 1 96.69 117 ALA B N 1
ATOM 2511 C CA . ALA B 1 117 ? 2.918 -21.578 -7.105 1 96.69 117 ALA B CA 1
ATOM 2512 C C . ALA B 1 117 ? 2.641 -20.969 -5.727 1 96.69 117 ALA B C 1
ATOM 2514 O O . ALA B 1 117 ? 2.949 -19.812 -5.477 1 96.69 117 ALA B O 1
ATOM 2515 N N . ASP B 1 118 ? 2.076 -21.781 -4.828 1 97.12 118 ASP B N 1
ATOM 2516 C CA . ASP B 1 118 ? 1.765 -21.344 -3.473 1 97.12 118 ASP B CA 1
ATOM 2517 C C . ASP B 1 118 ? 3.035 -20.969 -2.713 1 97.12 118 ASP B C 1
ATOM 2519 O O . ASP B 1 118 ? 3.061 -19.969 -1.993 1 97.12 118 ASP B O 1
ATOM 2523 N N . ALA B 1 119 ? 4.051 -21.766 -2.848 1 98.06 119 ALA B N 1
ATOM 2524 C CA . ALA B 1 119 ? 5.324 -21.5 -2.182 1 98.06 119 ALA B CA 1
ATOM 2525 C C . ALA B 1 119 ? 5.938 -20.188 -2.67 1 98.06 119 ALA B C 1
ATOM 2527 O O . ALA B 1 119 ? 6.5 -19.438 -1.882 1 98.06 119 ALA B O 1
ATOM 2528 N N . ASN B 1 120 ? 5.891 -19.969 -3.957 1 97.62 120 ASN B N 1
ATOM 2529 C CA . ASN B 1 120 ? 6.402 -18.719 -4.504 1 97.62 120 ASN B CA 1
ATOM 2530 C C . ASN B 1 120 ? 5.691 -17.516 -3.896 1 97.62 120 ASN B C 1
ATOM 2532 O O . ASN B 1 120 ? 6.336 -16.516 -3.545 1 97.62 120 ASN B O 1
ATOM 2536 N N . GLN B 1 121 ? 4.406 -17.562 -3.732 1 97.19 121 GLN B N 1
ATOM 2537 C CA . GLN B 1 121 ? 3.648 -16.484 -3.107 1 97.19 121 GLN B CA 1
ATOM 2538 C C . GLN B 1 121 ? 4.094 -16.266 -1.663 1 97.19 121 GLN B C 1
ATOM 2540 O O . GLN B 1 121 ? 4.285 -15.133 -1.233 1 97.19 121 GLN B O 1
ATOM 2545 N N . ARG B 1 122 ? 4.203 -17.359 -0.968 1 98 122 ARG B N 1
ATOM 2546 C CA . ARG B 1 122 ? 4.602 -17.281 0.435 1 98 122 ARG B CA 1
ATOM 2547 C C . ARG B 1 122 ? 5.988 -16.656 0.578 1 98 122 ARG B C 1
ATOM 2549 O O . ARG B 1 122 ? 6.246 -15.906 1.515 1 98 122 ARG B O 1
ATOM 2556 N N . PHE B 1 123 ? 6.914 -17.016 -0.392 1 98.81 123 PHE B N 1
ATOM 2557 C CA . PHE B 1 123 ? 8.281 -16.5 -0.382 1 98.81 123 PHE B CA 1
ATOM 2558 C C . PHE B 1 123 ? 8.281 -14.977 -0.382 1 98.81 123 PHE B C 1
ATOM 2560 O O . PHE B 1 123 ? 8.891 -14.352 0.49 1 98.81 123 PHE B O 1
ATOM 2567 N N . HIS B 1 124 ? 7.539 -14.352 -1.238 1 98.62 124 HIS B N 1
ATOM 2568 C CA . HIS B 1 124 ? 7.504 -12.898 -1.385 1 98.62 124 HIS B CA 1
ATOM 2569 C C . HIS B 1 124 ? 6.773 -12.242 -0.216 1 98.62 124 HIS B C 1
ATOM 2571 O O . HIS B 1 124 ? 7.164 -11.164 0.24 1 98.62 124 HIS B O 1
ATOM 2577 N N . ARG B 1 125 ? 5.762 -12.922 0.29 1 98.44 125 ARG B N 1
ATOM 2578 C CA . ARG B 1 125 ? 5.023 -12.391 1.43 1 98.44 125 ARG B CA 1
ATOM 2579 C C . ARG B 1 125 ? 5.91 -12.297 2.666 1 98.44 125 ARG B C 1
ATOM 2581 O O . ARG B 1 125 ? 5.855 -11.312 3.4 1 98.44 125 ARG B O 1
ATOM 2588 N N . VAL B 1 126 ? 6.699 -13.344 2.896 1 98.69 126 VAL B N 1
ATOM 2589 C CA . VAL B 1 126 ? 7.562 -13.398 4.07 1 98.69 126 VAL B CA 1
ATOM 2590 C C . VAL B 1 126 ? 8.625 -12.297 3.979 1 98.69 126 VAL B C 1
ATOM 2592 O O . VAL B 1 126 ? 8.969 -11.672 4.984 1 98.69 126 VAL B O 1
ATOM 2595 N N . ILE B 1 127 ? 9.164 -12.039 2.809 1 98.81 127 ILE B N 1
ATOM 2596 C CA . ILE B 1 127 ? 10.133 -10.969 2.613 1 98.81 127 ILE B CA 1
ATOM 2597 C C . ILE B 1 127 ? 9.539 -9.641 3.072 1 98.81 127 ILE B C 1
ATOM 2599 O O . ILE B 1 127 ? 10.133 -8.938 3.895 1 98.81 127 ILE B O 1
ATOM 2603 N N . VAL B 1 128 ? 8.344 -9.352 2.672 1 98.69 128 VAL B N 1
ATOM 2604 C CA . VAL B 1 128 ? 7.738 -8.039 2.902 1 98.69 128 VAL B CA 1
ATOM 2605 C C . VAL B 1 128 ? 7.27 -7.938 4.352 1 98.69 128 VAL B C 1
ATOM 2607 O O . VAL B 1 128 ? 7.293 -6.855 4.941 1 98.69 128 VAL B O 1
ATOM 2610 N N . ALA B 1 129 ? 6.926 -9.109 4.961 1 98.44 129 ALA B N 1
ATOM 2611 C CA . ALA B 1 129 ? 6.523 -9.117 6.363 1 98.44 129 ALA B CA 1
ATOM 2612 C C . ALA B 1 129 ? 7.648 -8.609 7.262 1 98.44 129 ALA B C 1
ATOM 2614 O O . ALA B 1 129 ? 7.395 -8.094 8.352 1 98.44 129 ALA B O 1
ATOM 2615 N N . GLY B 1 130 ? 8.859 -8.656 6.82 1 98.31 130 GLY B N 1
ATOM 2616 C CA . GLY B 1 130 ? 10.008 -8.195 7.578 1 98.31 130 GLY B CA 1
ATOM 2617 C C . GLY B 1 130 ? 10.008 -6.695 7.816 1 98.31 130 GLY B C 1
ATOM 2618 O O . GLY B 1 130 ? 10.703 -6.203 8.703 1 98.31 130 GLY B O 1
ATOM 2619 N N . VAL B 1 131 ? 9.227 -5.969 7.008 1 97.94 131 VAL B N 1
ATOM 2620 C CA . VAL B 1 131 ? 9.156 -4.516 7.133 1 97.94 131 VAL B CA 1
ATOM 2621 C C . VAL B 1 131 ? 8.5 -4.145 8.461 1 97.94 131 VAL B C 1
ATOM 2623 O O . VAL B 1 131 ? 8.82 -3.109 9.047 1 97.94 131 VAL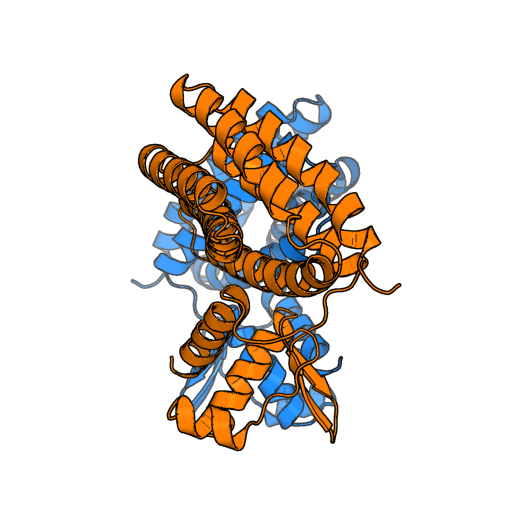 B O 1
ATOM 2626 N N . GLY B 1 132 ? 7.598 -5.008 8.938 1 97.62 132 GLY B N 1
ATOM 2627 C CA . GLY B 1 132 ? 6.969 -4.781 10.227 1 97.62 132 GLY B CA 1
ATOM 2628 C C . GLY B 1 132 ? 5.891 -3.715 10.188 1 97.62 132 GLY B C 1
ATOM 2629 O O . GLY B 1 132 ? 5.625 -3.055 11.195 1 97.62 132 GLY B O 1
ATOM 2630 N N . SER B 1 133 ? 5.297 -3.436 9.086 1 97.94 133 SER B N 1
ATOM 2631 C CA . SER B 1 133 ? 4.188 -2.502 8.914 1 97.94 133 SER B CA 1
ATOM 2632 C C . SER B 1 133 ? 2.957 -3.201 8.352 1 97.94 133 SER B C 1
ATOM 2634 O O . SER B 1 133 ? 3.027 -3.846 7.301 1 97.94 133 SER B O 1
ATOM 2636 N N . SER B 1 134 ? 1.854 -3.053 9.055 1 96.44 134 SER B N 1
ATOM 2637 C CA . SER B 1 134 ? 0.609 -3.643 8.57 1 96.44 134 SER B CA 1
ATOM 2638 C C . SER B 1 134 ? 0.194 -3.041 7.23 1 96.44 134 SER B C 1
ATOM 2640 O O . SER B 1 134 ? -0.374 -3.73 6.383 1 96.44 134 SER B O 1
ATOM 2642 N N . MET B 1 135 ? 0.525 -1.786 7.02 1 95.94 135 MET B N 1
ATOM 2643 C CA . MET B 1 135 ? 0.172 -1.115 5.773 1 95.94 135 MET B CA 1
ATOM 2644 C C . MET B 1 135 ? 0.938 -1.713 4.598 1 95.94 135 MET B C 1
ATOM 2646 O O . MET B 1 135 ? 0.356 -1.98 3.543 1 95.94 135 MET B O 1
ATOM 2650 N N . VAL B 1 136 ? 2.211 -1.95 4.781 1 97.81 136 VAL B N 1
ATOM 2651 C CA . VAL B 1 136 ? 3.029 -2.521 3.717 1 97.81 136 VAL B CA 1
ATOM 2652 C C . VAL B 1 136 ? 2.611 -3.967 3.461 1 97.81 136 VAL B C 1
ATOM 2654 O O . VAL B 1 136 ? 2.533 -4.402 2.311 1 97.81 136 VAL B O 1
ATOM 2657 N N . GLU B 1 137 ? 2.283 -4.691 4.512 1 97 137 GLU B N 1
ATOM 2658 C CA . GLU B 1 137 ? 1.822 -6.07 4.383 1 97 137 GLU B CA 1
ATOM 2659 C C . GLU B 1 137 ? 0.495 -6.141 3.633 1 97 137 GLU B C 1
ATOM 2661 O O . GLU B 1 137 ? 0.292 -7.031 2.803 1 97 137 GLU B O 1
ATOM 2666 N N . ASP B 1 138 ? -0.365 -5.211 3.953 1 94.69 138 ASP B N 1
ATOM 2667 C CA . ASP B 1 138 ? -1.656 -5.168 3.273 1 94.69 138 ASP B CA 1
ATOM 2668 C C . ASP B 1 138 ? -1.479 -4.93 1.774 1 94.69 138 ASP B C 1
ATOM 2670 O O . ASP B 1 138 ? -2.193 -5.516 0.959 1 94.69 138 ASP B O 1
ATOM 2674 N N . MET B 1 139 ? -0.59 -4.043 1.441 1 96.19 139 MET B N 1
ATOM 2675 C CA . MET B 1 139 ? -0.301 -3.801 0.031 1 96.19 139 MET B CA 1
ATOM 2676 C C . MET B 1 139 ? 0.211 -5.07 -0.645 1 96.19 139 MET B C 1
ATOM 2678 O O . MET B 1 139 ? -0.212 -5.402 -1.753 1 96.19 139 MET B O 1
ATOM 2682 N N . MET B 1 140 ? 1.069 -5.773 0.042 1 98 140 MET B N 1
ATOM 2683 C CA . MET B 1 140 ? 1.607 -7.012 -0.515 1 98 140 MET B CA 1
ATOM 2684 C C . MET B 1 140 ? 0.504 -8.047 -0.705 1 98 140 MET B C 1
ATOM 2686 O O . MET B 1 140 ? 0.469 -8.742 -1.72 1 98 140 MET B O 1
ATOM 2690 N N . ASP B 1 141 ? -0.379 -8.133 0.25 1 97.19 141 ASP B N 1
ATOM 2691 C CA . ASP B 1 141 ? -1.484 -9.086 0.13 1 97.19 141 ASP B CA 1
ATOM 2692 C C . ASP B 1 141 ? -2.35 -8.766 -1.087 1 97.19 141 ASP B C 1
ATOM 2694 O O . ASP B 1 141 ? -2.811 -9.672 -1.783 1 97.19 141 ASP B O 1
ATOM 2698 N N . ARG B 1 142 ? -2.561 -7.488 -1.29 1 96.94 142 ARG B N 1
ATOM 2699 C CA . ARG B 1 142 ? -3.289 -7.059 -2.479 1 96.94 142 ARG B CA 1
ATOM 2700 C C . ARG B 1 142 ? -2.553 -7.461 -3.75 1 96.94 142 ARG B C 1
ATOM 2702 O O . ARG B 1 142 ? -3.152 -8.023 -4.672 1 96.94 142 ARG B O 1
ATOM 2709 N N . ILE B 1 143 ? -1.254 -7.258 -3.77 1 98.12 143 ILE B N 1
ATOM 2710 C CA . ILE B 1 143 ? -0.429 -7.574 -4.93 1 98.12 143 ILE B CA 1
ATOM 2711 C C . ILE B 1 143 ? -0.467 -9.078 -5.195 1 98.12 143 ILE B C 1
ATOM 2713 O O . ILE B 1 143 ? -0.641 -9.508 -6.336 1 98.12 143 ILE B O 1
ATOM 2717 N N . LEU B 1 144 ? -0.375 -9.844 -4.133 1 97.88 144 LEU B N 1
ATOM 2718 C CA . LEU B 1 144 ? -0.357 -11.297 -4.277 1 97.88 144 LEU B CA 1
ATOM 2719 C C . LEU B 1 144 ? -1.683 -11.797 -4.836 1 97.88 144 LEU B C 1
ATOM 2721 O O . LEU B 1 144 ? -1.706 -12.742 -5.637 1 97.88 144 LEU B O 1
ATOM 2725 N N . ALA B 1 145 ? -2.77 -11.195 -4.434 1 98.31 145 ALA B N 1
ATOM 2726 C CA . ALA B 1 145 ? -4.07 -11.578 -4.98 1 98.31 145 ALA B CA 1
ATOM 2727 C C . ALA B 1 145 ? -4.16 -11.242 -6.469 1 98.31 145 ALA B C 1
ATOM 2729 O O . ALA B 1 145 ? -4.613 -12.062 -7.27 1 98.31 145 ALA B O 1
ATOM 2730 N N . LEU B 1 146 ? -3.711 -10.086 -6.816 1 97.94 146 LEU B N 1
ATOM 2731 C CA . LEU B 1 146 ? -3.705 -9.68 -8.219 1 97.94 146 LEU B CA 1
ATOM 2732 C C . LEU B 1 146 ? -2.785 -10.578 -9.039 1 97.94 146 LEU B C 1
ATOM 2734 O O . LEU B 1 146 ? -3.127 -10.961 -10.156 1 97.94 146 LEU B O 1
ATOM 2738 N N . MET B 1 147 ? -1.666 -10.938 -8.5 1 97.38 147 MET B N 1
ATOM 2739 C CA . MET B 1 147 ? -0.707 -11.82 -9.156 1 97.38 147 MET B CA 1
ATOM 2740 C C . MET B 1 147 ? -1.323 -13.188 -9.422 1 97.38 147 MET B C 1
ATOM 2742 O O . MET B 1 147 ? -1.158 -13.742 -10.508 1 97.38 147 MET B O 1
ATOM 2746 N N . ARG B 1 148 ? -1.995 -13.664 -8.398 1 97.75 148 ARG B N 1
ATOM 2747 C CA . ARG B 1 148 ? -2.654 -14.953 -8.586 1 97.75 148 ARG B CA 1
ATOM 2748 C C . ARG B 1 148 ? -3.617 -14.906 -9.766 1 97.75 148 ARG B C 1
ATOM 2750 O O . ARG B 1 148 ? -3.631 -15.82 -10.594 1 97.75 148 ARG B O 1
ATOM 2757 N N . LEU B 1 149 ? -4.375 -13.898 -9.828 1 97 149 LEU B N 1
ATOM 2758 C CA . LEU B 1 149 ? -5.324 -13.758 -10.922 1 97 149 LEU B CA 1
ATOM 2759 C C . LEU B 1 149 ? -4.602 -13.656 -12.266 1 97 149 LEU B C 1
ATOM 2761 O O . LEU B 1 149 ? -5.031 -14.258 -13.25 1 97 149 LEU B O 1
ATOM 2765 N N . ALA B 1 150 ? -3.523 -12.906 -12.352 1 96.31 150 ALA B N 1
ATOM 2766 C CA . ALA B 1 150 ? -2.732 -12.805 -13.57 1 96.31 150 ALA B CA 1
ATOM 2767 C C . ALA B 1 150 ? -2.143 -14.156 -13.961 1 96.31 150 ALA B C 1
ATOM 2769 O O . ALA B 1 150 ? -2.213 -14.562 -15.117 1 96.31 150 ALA B O 1
ATOM 2770 N N . PHE B 1 151 ? -1.643 -14.852 -12.969 1 95.62 151 PHE B N 1
ATOM 2771 C CA . PHE B 1 151 ? -0.972 -16.125 -13.219 1 95.62 151 PHE B CA 1
ATOM 2772 C C . PHE B 1 151 ? -1.968 -17.172 -13.68 1 95.62 151 PHE B C 1
ATOM 2774 O O . PHE B 1 151 ? -1.632 -18.047 -14.492 1 95.62 151 PHE B O 1
ATOM 2781 N N . LEU B 1 152 ? -3.176 -17.125 -13.164 1 95.25 152 LEU B N 1
ATOM 2782 C CA . LEU B 1 152 ? -4.191 -18.078 -13.609 1 95.25 152 LEU B CA 1
ATOM 2783 C C . LEU B 1 152 ? -4.48 -17.906 -15.094 1 95.25 152 LEU B C 1
ATOM 2785 O O . LEU B 1 152 ? -4.809 -18.875 -15.781 1 95.25 152 LEU B O 1
ATOM 2789 N N . GLN B 1 153 ? -4.297 -16.719 -15.586 1 94.25 153 GLN B N 1
ATOM 2790 C CA . GLN B 1 153 ? -4.43 -16.484 -17.016 1 94.25 153 GLN B CA 1
ATOM 2791 C C . GLN B 1 153 ? -3.242 -17.062 -17.781 1 94.25 153 GLN B C 1
ATOM 2793 O O . GLN B 1 153 ? -3.395 -17.531 -18.906 1 94.25 153 GLN B O 1
ATOM 2798 N N . VAL B 1 154 ? -2.086 -17.094 -17.219 1 95.06 154 VAL B N 1
ATOM 2799 C CA . VAL B 1 154 ? -0.843 -17.562 -17.828 1 95.06 154 VAL B CA 1
ATOM 2800 C C . VAL B 1 154 ? -0.802 -19.078 -17.812 1 95.06 154 VAL B C 1
ATOM 2802 O O . VAL B 1 154 ? -0.397 -19.719 -18.797 1 95.06 154 VAL B O 1
ATOM 2805 N N . LEU B 1 155 ? -1.299 -19.688 -16.719 1 93.25 155 LEU B N 1
ATOM 2806 C CA . LEU B 1 155 ? -1.105 -21.094 -16.438 1 93.25 155 LEU B CA 1
ATOM 2807 C C . LEU B 1 155 ? -1.927 -21.969 -17.391 1 93.25 155 LEU B C 1
ATOM 2809 O O . LEU B 1 155 ? -1.61 -23.141 -17.609 1 93.25 155 LEU B O 1
ATOM 2813 N N . GLU B 1 156 ? -2.902 -21.359 -17.969 1 85.25 156 GLU B N 1
ATOM 2814 C CA . GLU B 1 156 ? -3.648 -22.094 -18.984 1 85.25 156 GLU B CA 1
ATOM 2815 C C . GLU B 1 156 ? -2.76 -22.438 -20.188 1 85.25 156 GLU B C 1
ATOM 2817 O O . GLU B 1 156 ? -2.84 -23.547 -20.719 1 85.25 156 GLU B O 1
ATOM 2822 N N . ALA B 1 157 ? -1.904 -21.594 -20.5 1 91.19 157 ALA B N 1
ATOM 2823 C CA . ALA B 1 157 ? -1.023 -21.75 -21.656 1 91.19 157 ALA B CA 1
ATOM 2824 C C . ALA B 1 157 ? 0.342 -22.281 -21.234 1 91.19 157 ALA B C 1
ATOM 2826 O O . ALA B 1 157 ? 1.019 -22.953 -22.016 1 91.19 157 ALA B O 1
ATOM 2827 N N . GLU B 1 158 ? 0.762 -21.953 -20.047 1 94.69 158 GLU B N 1
ATOM 2828 C CA . GLU B 1 158 ? 2.084 -22.312 -19.547 1 94.69 158 GLU B CA 1
ATOM 2829 C C . GLU B 1 158 ? 2.002 -22.859 -18.125 1 94.69 158 GLU B C 1
ATOM 2831 O O . GLU B 1 158 ? 2.398 -22.203 -17.172 1 94.69 158 GLU B O 1
ATOM 2836 N N . PRO B 1 159 ? 1.654 -24.125 -17.969 1 93.69 159 PRO B N 1
ATOM 2837 C CA . PRO B 1 159 ? 1.443 -24.719 -16.641 1 93.69 159 PRO B CA 1
ATOM 2838 C C . PRO B 1 159 ? 2.697 -24.672 -15.766 1 93.69 159 PRO B C 1
ATOM 2840 O O . PRO B 1 159 ? 2.6 -24.641 -14.539 1 93.69 159 PRO B O 1
ATOM 2843 N N . GLU B 1 160 ? 3.865 -24.609 -16.391 1 95.19 160 GLU B N 1
ATOM 2844 C CA . GLU B 1 160 ? 5.113 -24.672 -15.641 1 95.19 160 GLU B CA 1
ATOM 2845 C C . GLU B 1 160 ? 5.688 -23.266 -15.43 1 95.19 160 GLU B C 1
ATOM 2847 O O . GLU B 1 160 ? 6.879 -23.109 -15.141 1 95.19 160 GLU B O 1
ATOM 2852 N N . PHE B 1 161 ? 4.895 -22.266 -15.57 1 95.62 161 PHE B N 1
ATOM 2853 C CA . PHE B 1 161 ? 5.332 -20.875 -15.539 1 95.62 161 PHE B CA 1
ATOM 2854 C C . PHE B 1 161 ? 6.137 -20.594 -14.273 1 95.62 161 PHE B C 1
ATOM 2856 O O . PHE B 1 161 ? 7.094 -19.812 -14.305 1 95.62 161 PHE B O 1
ATOM 2863 N N . HIS B 1 162 ? 5.75 -21.25 -13.109 1 96.19 162 HIS B N 1
ATOM 2864 C CA . HIS B 1 162 ? 6.355 -20.922 -11.82 1 96.19 162 HIS B CA 1
ATOM 2865 C C . HIS B 1 162 ? 7.633 -21.734 -11.602 1 96.19 162 HIS B C 1
ATOM 2867 O O . HIS B 1 162 ? 8.438 -21.406 -10.727 1 96.19 162 HIS B O 1
ATOM 2873 N N . ALA B 1 163 ? 7.848 -22.703 -12.328 1 96.94 163 ALA B N 1
ATOM 2874 C CA . ALA B 1 163 ? 8.938 -23.656 -12.094 1 96.94 163 ALA B CA 1
ATOM 2875 C C . ALA B 1 163 ? 10.289 -22.938 -12.07 1 96.94 163 ALA B C 1
ATOM 2877 O O . ALA B 1 163 ? 11.094 -23.141 -11.156 1 96.94 163 ALA B O 1
ATOM 2878 N N . PRO B 1 164 ? 10.555 -22.016 -13.008 1 96.31 164 PRO B N 1
ATOM 2879 C CA . PRO B 1 164 ? 11.859 -21.359 -13.016 1 96.31 164 PRO B CA 1
ATOM 2880 C C . PRO B 1 164 ? 12.094 -20.5 -11.781 1 96.31 164 PRO B C 1
ATOM 2882 O O . PRO B 1 164 ? 13.242 -20.188 -11.445 1 96.31 164 PRO B O 1
ATOM 2885 N N . PHE B 1 165 ? 11.078 -20.094 -11.141 1 97.5 165 PHE B N 1
ATOM 2886 C CA . PHE B 1 165 ? 11.234 -19.203 -10 1 97.5 165 PHE B CA 1
ATOM 2887 C C . PHE B 1 165 ? 11.742 -19.969 -8.781 1 97.5 165 PHE B C 1
ATOM 2889 O O . PHE B 1 165 ? 12.234 -19.359 -7.828 1 97.5 165 PHE B O 1
ATOM 2896 N N . VAL B 1 166 ? 11.578 -21.297 -8.75 1 98.44 166 VAL B N 1
ATOM 2897 C CA . VAL B 1 166 ? 12.125 -22.094 -7.664 1 98.44 166 VAL B CA 1
ATOM 2898 C C . VAL B 1 166 ? 13.648 -21.938 -7.617 1 98.44 166 VAL B C 1
ATOM 2900 O O . VAL B 1 166 ? 14.211 -21.641 -6.562 1 98.44 166 VAL B O 1
ATOM 2903 N N . ALA B 1 167 ? 14.297 -22.062 -8.766 1 98.19 167 ALA B N 1
ATOM 2904 C CA . ALA B 1 167 ? 15.742 -21.875 -8.844 1 98.19 167 ALA B CA 1
ATOM 2905 C C . ALA B 1 167 ? 16.141 -20.438 -8.516 1 98.19 167 ALA B C 1
ATOM 2907 O O . ALA B 1 167 ? 17.156 -20.203 -7.875 1 98.19 167 ALA B O 1
ATOM 2908 N N . LYS B 1 168 ? 15.375 -19.484 -8.992 1 98.31 168 LYS B N 1
ATOM 2909 C CA . LYS B 1 168 ? 15.641 -18.078 -8.719 1 98.31 168 LYS B CA 1
ATOM 2910 C C . LYS B 1 168 ? 15.578 -17.781 -7.219 1 98.31 168 LYS B C 1
ATOM 2912 O O . LYS B 1 168 ? 16.438 -17.094 -6.676 1 98.31 168 LYS B O 1
ATOM 2917 N N . ASN B 1 169 ? 14.492 -18.312 -6.551 1 98.62 169 ASN B N 1
ATOM 2918 C CA . ASN B 1 169 ? 14.383 -18.125 -5.109 1 98.62 169 ASN B CA 1
ATOM 2919 C C . ASN B 1 169 ? 15.531 -18.797 -4.367 1 98.62 169 ASN B C 1
ATOM 2921 O O . ASN B 1 169 ? 15.992 -18.281 -3.342 1 98.62 169 ASN B O 1
ATOM 2925 N N . ARG B 1 170 ? 16.031 -19.906 -4.871 1 98.62 170 ARG B N 1
ATOM 2926 C CA . ARG B 1 170 ? 17.203 -20.547 -4.289 1 98.62 170 ARG B CA 1
ATOM 2927 C C . ARG B 1 170 ? 18.438 -19.656 -4.414 1 98.62 170 ARG B C 1
ATOM 2929 O O . ARG B 1 170 ? 19.25 -19.578 -3.488 1 98.62 170 ARG B O 1
ATOM 2936 N N . GLU B 1 171 ? 18.609 -19.016 -5.547 1 98.75 171 GLU B N 1
ATOM 2937 C CA . GLU B 1 171 ? 19.719 -18.062 -5.719 1 98.75 171 GLU B CA 1
ATOM 2938 C C . GLU B 1 171 ? 19.656 -16.953 -4.684 1 98.75 171 GLU B C 1
ATOM 2940 O O . GLU B 1 171 ? 20.672 -16.578 -4.09 1 98.75 171 GLU B O 1
ATOM 2945 N N . VAL B 1 172 ? 18.469 -16.391 -4.484 1 98.88 172 VAL B N 1
ATOM 2946 C CA . VAL B 1 172 ? 18.266 -15.359 -3.473 1 98.88 172 VAL B CA 1
ATOM 2947 C C . VAL B 1 172 ? 18.656 -15.906 -2.098 1 98.88 172 VAL B C 1
ATOM 2949 O O . VAL B 1 172 ? 19.391 -15.266 -1.352 1 98.88 172 VAL B O 1
ATOM 2952 N N . MET B 1 173 ? 18.203 -17.156 -1.782 1 98.56 173 MET B N 1
ATOM 2953 C CA . MET B 1 173 ? 18.453 -17.781 -0.484 1 98.56 173 MET B CA 1
ATOM 2954 C C . MET B 1 173 ? 19.938 -18 -0.258 1 98.56 173 MET B C 1
ATOM 2956 O O . MET B 1 173 ? 20.438 -17.828 0.854 1 98.56 173 MET B O 1
ATOM 2960 N N . ASN B 1 174 ? 20.656 -18.422 -1.312 1 98.62 174 ASN B N 1
ATOM 2961 C CA . ASN B 1 174 ? 22.094 -18.609 -1.203 1 98.62 174 ASN B CA 1
ATOM 2962 C C . ASN B 1 174 ? 22.812 -17.328 -0.772 1 98.62 174 ASN B C 1
ATOM 2964 O O . ASN B 1 174 ? 23.688 -17.359 0.086 1 98.62 174 ASN B O 1
ATOM 2968 N N . ALA B 1 175 ? 22.438 -16.25 -1.344 1 98.75 175 ALA B N 1
ATOM 2969 C CA . ALA B 1 175 ? 23 -14.969 -0.971 1 98.75 175 ALA B CA 1
ATOM 2970 C C . ALA B 1 175 ? 22.656 -14.609 0.469 1 98.75 175 ALA B C 1
ATOM 2972 O O . ALA B 1 175 ? 23.5 -14.117 1.221 1 98.75 175 ALA B O 1
ATOM 2973 N N . LEU B 1 176 ? 21.391 -14.891 0.878 1 98.5 176 LEU B N 1
ATOM 2974 C CA . LEU B 1 176 ? 20.953 -14.594 2.236 1 98.5 176 LEU B CA 1
ATOM 2975 C C . LEU B 1 176 ? 21.734 -15.43 3.254 1 98.5 176 LEU B C 1
ATOM 2977 O O . LEU B 1 176 ? 22.094 -14.93 4.32 1 98.5 176 LEU B O 1
ATOM 2981 N N . GLU B 1 177 ? 21.922 -16.672 2.961 1 96.5 177 GLU B N 1
ATOM 2982 C CA . GLU B 1 177 ? 22.625 -17.578 3.859 1 96.5 177 GLU B CA 1
ATOM 2983 C C . GLU B 1 177 ? 24.078 -17.156 4.039 1 96.5 177 GLU B C 1
ATOM 2985 O O . GLU B 1 177 ? 24.688 -17.438 5.074 1 96.5 177 GLU B O 1
ATOM 2990 N N . ARG B 1 178 ? 24.641 -16.406 3.072 1 97.25 178 ARG B N 1
ATOM 2991 C CA . ARG B 1 178 ? 25.984 -15.836 3.178 1 97.25 178 ARG B CA 1
ATOM 2992 C C . ARG B 1 178 ? 25.922 -14.438 3.779 1 97.25 178 ARG B C 1
ATOM 2994 O O . ARG B 1 178 ? 26.922 -13.703 3.73 1 97.25 178 ARG B O 1
ATOM 3001 N N . MET B 1 179 ? 24.75 -14.07 4.219 1 96.81 179 MET B N 1
ATOM 3002 C CA . MET B 1 179 ? 24.484 -12.781 4.859 1 96.81 179 MET B CA 1
ATOM 3003 C C . MET B 1 179 ? 24.766 -11.633 3.898 1 96.81 179 MET B C 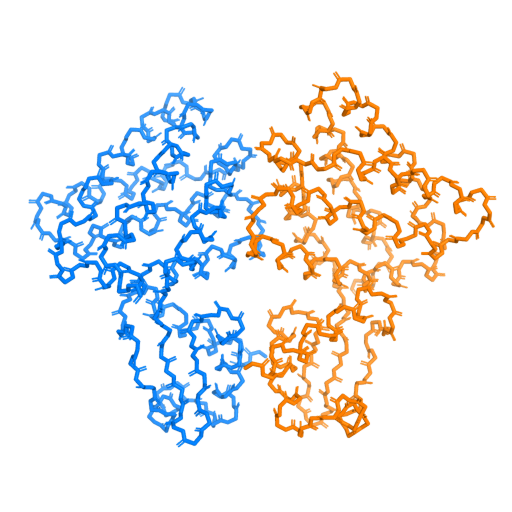1
ATOM 3005 O O . MET B 1 179 ? 25.188 -10.547 4.324 1 96.81 179 MET B O 1
ATOM 3009 N N . ASN B 1 180 ? 24.703 -11.906 2.678 1 98.25 180 ASN B N 1
ATOM 3010 C CA . ASN B 1 180 ? 24.828 -10.859 1.669 1 98.25 180 ASN B CA 1
ATOM 3011 C C . ASN B 1 180 ? 23.453 -10.383 1.189 1 98.25 180 ASN B C 1
ATOM 3013 O O . ASN B 1 180 ? 23.031 -10.703 0.076 1 98.25 180 ASN B O 1
ATOM 3017 N N . PHE B 1 181 ? 22.859 -9.531 1.947 1 98 181 PHE B N 1
ATOM 3018 C CA . PHE B 1 181 ? 21.5 -9.078 1.724 1 98 181 PHE B CA 1
ATOM 3019 C C . PHE B 1 181 ? 21.422 -8.195 0.486 1 98 181 PHE B C 1
ATOM 3021 O O . PHE B 1 181 ? 20.438 -8.234 -0.25 1 98 181 PHE B O 1
ATOM 3028 N N . ASN B 1 182 ? 22.438 -7.418 0.213 1 97.94 182 ASN B N 1
ATOM 3029 C CA . ASN B 1 182 ? 22.453 -6.582 -0.981 1 97.94 182 ASN B CA 1
ATOM 3030 C C . ASN B 1 182 ? 22.453 -7.422 -2.256 1 97.94 182 ASN B C 1
ATOM 3032 O O . ASN B 1 182 ? 21.734 -7.117 -3.209 1 97.94 182 ASN B O 1
ATOM 3036 N N . GLU B 1 183 ? 23.266 -8.461 -2.232 1 98.69 183 GLU B N 1
ATOM 3037 C CA . GLU B 1 183 ? 23.297 -9.359 -3.379 1 98.69 183 GLU B CA 1
ATOM 3038 C C . GLU B 1 183 ? 21.938 -10.047 -3.562 1 98.69 183 GLU B C 1
ATOM 3040 O O . GLU B 1 183 ? 21.453 -10.172 -4.684 1 98.69 183 GLU B O 1
ATOM 3045 N N . ALA B 1 184 ? 21.312 -10.539 -2.461 1 98.88 184 ALA B N 1
ATOM 3046 C CA . ALA B 1 184 ? 19.984 -11.156 -2.514 1 98.88 184 ALA B CA 1
ATOM 3047 C C . ALA B 1 184 ? 18.953 -10.211 -3.127 1 98.88 184 ALA B C 1
ATOM 3049 O O . ALA B 1 184 ? 18.172 -10.609 -3.986 1 98.88 184 ALA B O 1
ATOM 3050 N N . ALA B 1 185 ? 19.047 -8.953 -2.711 1 98.69 185 ALA B N 1
ATOM 3051 C CA . ALA B 1 185 ? 18.125 -7.93 -3.205 1 98.69 185 ALA B CA 1
ATOM 3052 C C . ALA B 1 185 ? 18.312 -7.699 -4.699 1 98.69 185 ALA B C 1
ATOM 3054 O O . ALA B 1 185 ? 17.344 -7.582 -5.445 1 98.69 185 ALA B O 1
ATOM 3055 N N . ASP B 1 186 ? 19.547 -7.656 -5.125 1 98.62 186 ASP B N 1
ATOM 3056 C CA . ASP B 1 186 ? 19.844 -7.434 -6.539 1 98.62 186 ASP B CA 1
ATOM 3057 C C . ASP B 1 186 ? 19.297 -8.578 -7.395 1 98.62 186 ASP B C 1
ATOM 3059 O O . ASP B 1 186 ? 18.719 -8.344 -8.461 1 98.62 186 ASP B O 1
ATOM 3063 N N . ILE B 1 187 ? 19.484 -9.797 -6.949 1 98.69 187 ILE B N 1
ATOM 3064 C CA . ILE B 1 187 ? 19 -10.977 -7.664 1 98.69 187 ILE B CA 1
ATOM 3065 C C . ILE B 1 187 ? 17.484 -10.914 -7.773 1 98.69 187 ILE B C 1
ATOM 3067 O O . ILE B 1 187 ? 16.922 -11.109 -8.859 1 98.69 187 ILE B O 1
ATOM 3071 N N . LEU B 1 188 ? 16.828 -10.633 -6.672 1 98.75 188 LEU B N 1
ATOM 3072 C CA . LEU B 1 188 ? 15.367 -10.562 -6.652 1 98.75 188 LEU B CA 1
ATOM 3073 C C . LEU B 1 188 ? 14.867 -9.438 -7.547 1 98.75 188 LEU B C 1
ATOM 3075 O O . LEU B 1 188 ? 13.914 -9.625 -8.312 1 98.75 188 LEU B O 1
ATOM 3079 N N . GLU B 1 189 ? 15.469 -8.289 -7.441 1 98.5 189 GLU B N 1
ATOM 3080 C CA . GLU B 1 189 ? 15.07 -7.125 -8.234 1 98.5 189 GLU B CA 1
ATOM 3081 C C . GLU B 1 189 ? 15.164 -7.422 -9.727 1 98.5 189 GLU B C 1
ATOM 3083 O O . GLU B 1 189 ? 14.234 -7.117 -10.484 1 98.5 189 GLU B O 1
ATOM 3088 N N . ASP B 1 190 ? 16.266 -8.023 -10.172 1 98.12 190 ASP B N 1
ATOM 3089 C CA . ASP B 1 190 ? 16.438 -8.383 -11.57 1 98.12 190 ASP B CA 1
ATOM 3090 C C . ASP B 1 190 ? 15.336 -9.32 -12.047 1 98.12 190 ASP B C 1
ATOM 3092 O O . ASP B 1 190 ? 14.805 -9.164 -13.148 1 98.12 190 ASP B O 1
ATOM 3096 N N . SER B 1 191 ? 15.023 -10.258 -11.219 1 98.12 191 SER B N 1
ATOM 3097 C CA . SER B 1 191 ? 13.961 -11.203 -11.547 1 98.12 191 SER B CA 1
ATOM 3098 C C . SER B 1 191 ? 12.617 -10.5 -11.672 1 98.12 191 SER B C 1
ATOM 3100 O O . SER B 1 191 ? 11.883 -10.727 -12.633 1 98.12 191 SER B O 1
ATOM 3102 N N . LEU B 1 192 ? 12.289 -9.578 -10.766 1 98.25 192 LEU B N 1
ATOM 3103 C CA . LEU B 1 192 ? 10.992 -8.906 -10.727 1 98.25 192 LEU B CA 1
ATOM 3104 C C . LEU B 1 192 ? 10.859 -7.918 -11.875 1 98.25 192 LEU B C 1
ATOM 3106 O O . LEU B 1 192 ? 9.75 -7.684 -12.375 1 98.25 192 LEU B O 1
ATOM 3110 N N . ILE B 1 193 ? 11.977 -7.387 -12.344 1 97.38 193 ILE B N 1
ATOM 3111 C CA . ILE B 1 193 ? 11.969 -6.43 -13.438 1 97.38 193 ILE B CA 1
ATOM 3112 C C . ILE B 1 193 ? 11.75 -7.16 -14.758 1 97.38 193 ILE B C 1
ATOM 3114 O O . ILE B 1 193 ? 11.086 -6.637 -15.664 1 97.38 193 ILE B O 1
ATOM 3118 N N . SER B 1 194 ? 12.148 -8.398 -14.836 1 96.5 194 SER B N 1
ATOM 3119 C CA . SER B 1 194 ? 12.117 -9.117 -16.109 1 96.5 194 SER B CA 1
ATOM 3120 C C . SER B 1 194 ? 10.844 -9.945 -16.234 1 96.5 194 SER B C 1
ATOM 3122 O O . SER B 1 194 ? 10.43 -10.297 -17.344 1 96.5 194 SER B O 1
ATOM 3124 N N . THR B 1 195 ? 10.156 -10.227 -15.156 1 96.38 195 THR B N 1
ATOM 3125 C CA . THR B 1 195 ? 9.055 -11.18 -15.117 1 96.38 195 THR B CA 1
ATOM 3126 C C . THR B 1 195 ? 7.824 -10.609 -15.828 1 96.38 195 THR B C 1
ATOM 3128 O O . THR B 1 195 ? 7.105 -11.336 -16.516 1 96.38 195 THR B O 1
ATOM 3131 N N . PRO B 1 196 ? 7.504 -9.281 -15.719 1 95.56 196 PRO B N 1
ATOM 3132 C CA . PRO B 1 196 ? 6.27 -8.766 -16.312 1 95.56 196 PRO B CA 1
ATOM 3133 C C . PRO B 1 196 ? 6.195 -9.023 -17.828 1 95.56 196 PRO B C 1
ATOM 3135 O O . PRO B 1 196 ? 5.113 -9.297 -18.344 1 95.56 196 PRO B O 1
ATOM 3138 N N . THR B 1 197 ? 7.324 -8.961 -18.516 1 94.5 197 THR B N 1
ATOM 3139 C CA . THR B 1 197 ? 7.336 -9.211 -19.953 1 94.5 197 THR B CA 1
ATOM 3140 C C . THR B 1 197 ? 6.852 -10.625 -20.25 1 94.5 197 THR B C 1
ATOM 3142 O O . THR B 1 197 ? 6.109 -10.844 -21.219 1 94.5 197 THR B O 1
ATOM 3145 N N . ALA B 1 198 ? 7.246 -11.578 -19.484 1 93.06 198 ALA B N 1
ATOM 3146 C CA . ALA B 1 198 ? 6.836 -12.969 -19.656 1 93.06 198 ALA B CA 1
ATOM 3147 C C . ALA B 1 198 ? 5.348 -13.141 -19.375 1 93.06 198 ALA B C 1
ATOM 3149 O O . ALA B 1 198 ? 4.652 -13.859 -20.094 1 93.06 198 ALA B O 1
ATOM 3150 N N . VAL B 1 199 ? 4.824 -12.484 -18.328 1 95.19 199 VAL B N 1
ATOM 3151 C CA . VAL B 1 199 ? 3.42 -12.578 -17.922 1 95.19 199 VAL B CA 1
ATOM 3152 C C . VAL B 1 199 ? 2.541 -11.93 -19 1 95.19 199 VAL B C 1
ATOM 3154 O O . VAL B 1 199 ? 1.515 -12.484 -19.391 1 95.19 199 VAL B O 1
ATOM 3157 N N . GLN B 1 200 ? 2.977 -10.773 -19.469 1 93.19 200 GLN B N 1
ATOM 3158 C CA . GLN B 1 200 ? 2.172 -9.938 -20.359 1 93.19 200 GLN B CA 1
ATOM 3159 C C . GLN B 1 200 ? 1.948 -10.617 -21.703 1 93.19 200 GLN B C 1
ATOM 3161 O O . GLN B 1 200 ? 0.958 -10.344 -22.391 1 93.19 200 GLN B O 1
ATOM 3166 N N . LYS B 1 201 ? 2.822 -11.57 -22.062 1 91.5 201 LYS B N 1
ATOM 3167 C CA . LYS B 1 201 ? 2.688 -12.328 -23.297 1 91.5 201 LYS B CA 1
ATOM 3168 C C . LYS B 1 201 ? 1.4 -13.148 -23.312 1 91.5 201 LYS B C 1
ATOM 3170 O O . LYS B 1 201 ? 0.87 -13.469 -24.375 1 91.5 201 LYS B O 1
ATOM 3175 N N . TYR B 1 202 ? 0.962 -13.445 -22.156 1 90.62 202 TYR B N 1
ATOM 3176 C CA . TYR B 1 202 ? -0.168 -14.359 -22.047 1 90.62 202 TYR B CA 1
ATOM 3177 C C . TYR B 1 202 ? -1.458 -13.602 -21.75 1 90.62 202 TYR B C 1
ATOM 3179 O O . TYR B 1 202 ? -2.531 -14.203 -21.656 1 90.62 202 TYR B O 1
ATOM 3187 N N . LEU B 1 203 ? -1.343 -12.352 -21.5 1 88.94 203 LEU B N 1
ATOM 3188 C CA . LEU B 1 203 ? -2.531 -11.57 -21.188 1 88.94 203 LEU B CA 1
ATOM 3189 C C . LEU B 1 203 ? -3.158 -10.992 -22.453 1 88.94 203 LEU B C 1
ATOM 3191 O O . LEU B 1 203 ? -2.457 -10.719 -23.422 1 88.94 203 LEU B O 1
ATOM 3195 N N . SER B 1 204 ? -4.438 -11.164 -22.547 1 68.81 204 SER B N 1
ATOM 3196 C CA . SER B 1 204 ? -5.141 -10.602 -23.688 1 68.81 204 SER B CA 1
ATOM 3197 C C . SER B 1 204 ? -5.008 -9.086 -23.734 1 68.81 204 SER B C 1
ATOM 3199 O O . SER B 1 204 ? -4.969 -8.43 -22.688 1 68.81 204 SER B O 1
ATOM 3201 N N . HIS B 1 205 ? -4.348 -8.484 -24.828 1 57.12 205 HIS B N 1
ATOM 3202 C CA . HIS B 1 205 ? -4.324 -7.043 -25.047 1 57.12 205 HIS B CA 1
ATOM 3203 C C . HIS B 1 205 ? -5.734 -6.465 -25.078 1 57.12 205 HIS B C 1
ATOM 3205 O O . HIS B 1 205 ? -6.68 -7.148 -25.469 1 57.12 205 HIS B O 1
#